Protein 3AJV (pdb70)

Nearest PDB structures (foldseek):
  3p1z-assembly2_G  TM=9.954E-01  e=2.573E-32  Aeropyrum pernix
  2zyz-assembly1_A  TM=8.894E-01  e=1.989E-07  Pyrobaculum aerophilum
  1a79-assembly1_D  TM=7.835E-01  e=1.628E-08  Methanocaldococcus jannaschii
  3iey-assembly1_B  TM=6.116E-01  e=1.315E-05  Nanoarchaeum equitans
  8hmz-assembly1_B  TM=7.625E-01  e=1.527E-03  Homo sapiens

Foldseek 3Di:
DPDWDCPLAQWEWEDDQAFIFTDGGNNVVVVVVQVVLPQADNRTGNLLVQLLCQQVQHYHHGNRGHNSSSVCSCVRNVHDPQLSLVCNVCVVVVWDWDADPDPQWIWTDDPNAIAIEREAEPPDDDDPVVVLVVQVVCVVVRHFYKYWYQYPVGDTDIDGDHHDPDDD/DAAFEFECDDQKTWGQPLVSQLCCCQPQNFFAFPQDGDDDRRPDRGRGIGGLLRQLLCQVVVRYWYAYPVGHGQHSVNSVVVQCVDVVSVQLSLVVNVLVVVQWRWAACVVLVARIFIGNRDVVPPQATAGEHEEEPPDDDDVCVVVVLQVSCVVGASWHKYWYDDPSDTDIDIDHDDDD/DAQWEWEFDQAFIFTDGGNNPVVQVVQVVVPQADPRTGHLLVQLLCQLVQHYHHVPHGHNVVSVCSCVSNVHDVQLSLVCNVCVVVPWDWDADPDPQWIWTADPNAIAIEHEAEPPDDDDPVVVLVVQVVCVVVRHFYKYWYQYPVGDTDIDGDHHDPDDD/DFEWEDDDQKTWGQPLVRQLCCCQPQRFFAFPQDGDDPRSPDRGRGIGGLLSQLLCQVVVNYWYAYPVGHTDHSVNSVVVQCVDVVSVQVSLVVNVLVVVQWRWAACVVLPARIFIHNVDPVPPQATAGEHEEEPPDDDDVCVVVVQLVSCVVGASWHKYWYDDPSDTDIDIDHDDDD

Organism: Aeropyrum pernix (strain ATCC 700893 / DSM 11879 / JCM 9820 / NBRC 100138 / K1) (NCBI:txid272557)

Solvent-accessible surface area: 28998 Å² total; per-residue (Å²): 205,56,143,48,85,76,83,58,10,75,1,16,2,111,55,31,154,127,18,4,71,14,99,92,62,86,44,33,74,22,7,152,67,5,83,179,39,44,4,7,171,153,15,139,3,54,43,8,0,0,0,17,4,0,19,118,21,36,1,1,7,41,98,48,68,20,33,53,0,0,7,56,0,2,42,45,29,66,42,63,7,11,22,0,6,0,2,0,32,0,32,118,91,43,36,101,0,92,105,12,140,61,233,30,4,0,28,3,120,86,77,83,148,37,31,2,0,19,18,17,22,4,6,117,92,27,72,0,5,51,1,5,118,24,0,111,21,0,54,153,70,126,37,22,3,0,2,0,1,0,1,12,11,9,22,40,12,12,3,32,2,73,23,29,116,20,3,136,187,46,111,3,61,9,26,38,12,55,19,0,0,2,0,61,64,47,121,47,0,71,42,0,17,63,70,28,46,25,1,7,4,32,50,46,98,149,16,190,57,42,86,3,103,10,5,0,1,0,2,8,2,6,0,0,10,2,13,63,102,48,26,7,111,9,32,96,60,118,54,46,92,13,31,49,110,80,0,54,100,44,0,91,65,22,119,42,4,23,45,0,0,12,0,4,62,25,1,21,97,107,58,26,7,1,31,10,0,13,92,40,7,14,22,0,1,0,16,146,113,0,44,85,93,21,119,29,16,20,3,0,18,10,27,29,16,86,55,93,6,14,0,19,49,3,10,48,3,1,81,8,2,94,98,32,138,70,39,0,0,0,0,10,10,150,80,30,106,8,13,1,0,0,1,26,82,33,180,22,89,22,67,0,18,4,116,59,13,148,99,0,1,35,20,106,94,55,121,52,36,64,22,6,155,64,5,88,173,40,45,12,7,139,161,27,113,3,66,41,6,0,0,0,23,4,0,20,121,8,30,0,17,5,54,177,49,151,14,48,57,0,0,7,60,0,1,42,38,36,68,44,61,7,9,19,0,11,0,2,13,23,0,30,155,88,43,36,109,0,92,96,13,151,74,226,28,5,0,24,2,119,89,71,70,130,39,24,2,0,18,18,16,21,4,6,115,91,27,71,0,7,56,0,5,122,20,0,113,22,0,45,155,71,129,39,15,4,0,1,0,1,0,1,12,11,8,10,39,21,12,9,30,0,65,23,29,113,23,4,142,166,10,57,6,23,37,11,60,21,0,0,1,0,56,57,37,116,49,0,81,36,5,15,61,80,28,42,28,1,9,4,25,49,60,87,169,21,198,52,33,109,6,109,7,4,0,1,0,2,7,2,7,0,0,9,3,13,66,105,65,39,8,135,7,29,93,57,121,53,51,92,14,33,53,111,86,1,52,92,46,0,91,66,20,116,42,4,24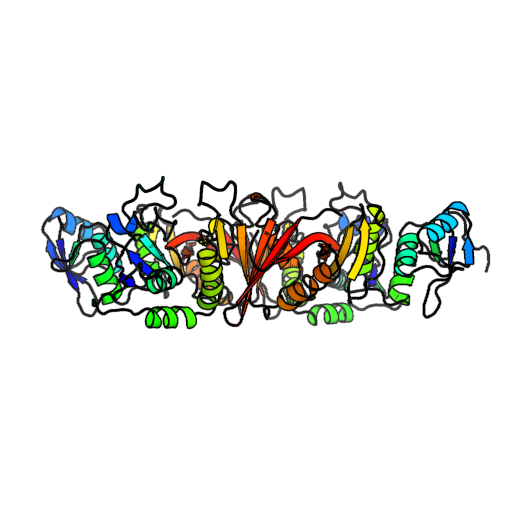,46,0,0,14,0,5,64,16,1,23,94,103,59,21,7,1,34,19,0,9,94,39,8,13,21,0,1,0,16,166,127,0,45,85,98,29,94,21,15,50,0,0,18,11,26,28,19,85,53,97,5,14,0,20,48,0,10,48,4,9,61,8,0,106,98,25,114,107,49,1,0,0,0,10,8,150,81,26,108,10,17,0,0,0,1,43,129,33,185,29

Sequence (687 aa):
KGEGEVAGCKAAARRLGVEGVFFVEECFDGSYCRNLERIGYLRKGRLEEPLEAAYQASRRGMLCMGETRGWAAAVEVIAGLGLSLDTALVYFDLRRKGRKPLVGVRRGTLVYEHGGRVYEVLVLSEGYPLKIGSLVEWSRRGASMDNHSPIVVAIVDRTGLITYYEARAVRSIQPIKASSGVLIGDSVLVTDVEQARSSLYSCGYYGQPLDVEKPRGADFEGPLRLSLIIESLYLAEKGVLEVAKPDGSSSVGVEDLRTAVRGNPRFSMLYNIYRDLRERGFVVVRSGLKFGSDFAVYRRLLGPGIDAAPFIVHAYSPEDNIDPVEIVRAGRRLSHSVRKKFVFAVTRGGDVSYLMIDWFRPGCKAAARLGVEGVFVEECFDGSYCRNLERIGYLRKGRLEPLEAAYQASRGMLCMGETRRGWAAAVEVIAGLGLSLDTALVYFDLRRRKGRKPLVGVRRGTLVVYEHGGRVYEVLVLSEGYPLKKIGSLVEWSRRGASMDNHSPIVVAIVDRTGLITYYEARAVRSIQKASSGVLIGDSVLVTDVEQARSLYSCCGYYGQPLDVVEKPRGADFEGPLRLLSLIESLYLAEKGVLEVAKPDGSSVGVEDLRTAVRGNPRFSMLYNIYRDLRERGFVVVRSGLKFGSDFAVYRLLGPGIDAAPFIVHAYSPEDNIDPVEEIVRAGRRLSHSVRKKFVFAVTRGGDVVSYLMIDWFRP

Structure (mmCIF, N/CA/C/O backbone):
data_3AJV
#
_entry.id   3AJV
#
_cell.length_a   95.334
_cell.length_b   95.334
_cell.length_c   253.819
_cell.angle_alpha   90.00
_cell.angle_beta   90.00
_cell.angle_gamma   120.00
#
_symmetry.space_group_name_H-M   'H 3'
#
loop_
_entity.id
_entity.type
_entity.pdbx_description
1 polymer 'Putative uncharacterized protein'
2 polymer 'tRNA-splicing endonuclease'
3 non-polymer GLYCEROL
4 non-polymer 'CHLORIDE ION'
5 water water
#
loop_
_atom_site.group_PDB
_atom_site.id
_atom_site.type_symbol
_atom_site.label_atom_id
_atom_site.label_alt_id
_atom_site.label_comp_id
_atom_site.label_asym_id
_atom_site.label_entity_id
_atom_site.label_seq_id
_atom_site.pdbx_PDB_ins_code
_atom_site.Cartn_x
_atom_site.Cartn_y
_atom_site.Cartn_z
_atom_site.occupancy
_atom_site.B_iso_or_equiv
_atom_site.auth_seq_id
_atom_site.auth_comp_id
_atom_site.auth_asym_id
_atom_site.auth_atom_id
_atom_site.pdbx_PDB_model_num
ATOM 1 N N . LYS A 1 23 ? 33.981 -12.847 272.231 1.00 45.77 3 LYS A N 1
ATOM 2 C CA . LYS A 1 23 ? 35.015 -13.224 271.224 1.00 45.50 3 LYS A CA 1
ATOM 3 C C . LYS A 1 23 ? 36.412 -13.342 271.824 1.00 45.22 3 LYS A C 1
ATOM 4 O O . LYS A 1 23 ? 36.592 -13.466 273.047 1.00 45.84 3 LYS A O 1
ATOM 10 N N . GLY A 1 24 ? 37.404 -13.305 270.943 1.00 44.03 4 GLY A N 1
ATOM 11 C CA . GLY A 1 24 ? 38.783 -13.154 271.368 1.00 42.33 4 GLY A CA 1
ATOM 12 C C . GLY A 1 24 ? 38.957 -11.672 271.618 1.00 40.27 4 GLY A C 1
ATOM 13 O O . GLY A 1 24 ? 38.401 -11.135 272.575 1.00 39.71 4 GLY A O 1
ATOM 14 N N . GLU A 1 25 ? 39.695 -11.002 270.738 1.00 38.07 5 GLU A N 1
ATOM 15 C CA . GLU A 1 25 ? 39.905 -9.566 270.865 1.00 36.25 5 GLU A CA 1
ATOM 16 C C . GLU A 1 25 ? 39.039 -8.830 269.866 1.00 35.75 5 GLU A C 1
ATOM 17 O O . GLU A 1 25 ? 38.863 -9.284 268.740 1.00 35.45 5 GLU A O 1
ATOM 23 N N . GLY A 1 26 ? 38.495 -7.693 270.286 1.00 35.11 6 GLY A N 1
ATOM 24 C CA . GLY A 1 26 ? 37.776 -6.812 269.396 1.00 34.81 6 GLY A CA 1
ATOM 25 C C . GLY A 1 26 ? 38.742 -5.861 268.719 1.00 35.32 6 GLY A C 1
ATOM 26 O O . GLY A 1 26 ? 39.635 -5.293 269.350 1.00 35.20 6 GLY A O 1
ATOM 27 N N . GLU A 1 27 ? 38.571 -5.682 267.417 1.00 35.19 7 GLU A N 1
ATOM 28 C CA . GLU A 1 27 ? 39.443 -4.788 266.667 1.00 35.41 7 GLU A CA 1
ATOM 29 C C . GLU A 1 27 ? 38.938 -3.360 266.759 1.00 34.06 7 GLU A C 1
ATOM 30 O O . GLU A 1 27 ? 38.007 -2.983 266.047 1.00 34.18 7 GLU A O 1
ATOM 36 N N . VAL A 1 28 ? 39.536 -2.558 267.627 1.00 32.52 8 VAL A N 1
ATOM 37 C CA . VAL A 1 28 ? 39.099 -1.174 267.766 1.00 31.33 8 VAL A CA 1
ATOM 38 C C . VAL A 1 28 ? 40.143 -0.201 267.237 1.00 30.33 8 VAL A C 1
ATOM 39 O O . VAL A 1 28 ? 39.806 0.881 266.762 1.00 29.98 8 VAL A O 1
ATOM 43 N N . ALA A 1 29 ? 41.413 -0.585 267.320 1.00 28.94 9 ALA A N 1
ATOM 44 C CA . ALA A 1 29 ? 42.471 0.287 266.850 1.00 28.17 9 ALA A CA 1
ATOM 45 C C . ALA A 1 29 ? 42.181 0.751 265.418 1.00 27.79 9 ALA A C 1
ATOM 46 O O . ALA A 1 29 ? 41.754 -0.030 264.558 1.00 28.61 9 ALA A O 1
ATOM 48 N N . GLY A 1 30 ? 42.414 2.032 265.181 1.00 27.47 10 GLY A N 1
ATOM 49 C CA . GLY A 1 30 ? 42.234 2.606 263.857 1.00 27.63 10 GLY A CA 1
ATOM 50 C C . GLY A 1 30 ? 40.793 2.999 263.622 1.00 27.44 10 GLY A C 1
ATOM 51 O O . GLY A 1 30 ? 40.470 3.512 262.555 1.00 28.29 10 GLY A O 1
ATOM 52 N N . CYS A 1 31 ? 39.920 2.750 264.601 1.00 26.52 11 CYS A N 1
ATOM 53 C CA . CYS A 1 31 ? 38.532 3.181 264.519 1.00 25.99 11 CYS A CA 1
ATOM 54 C C . CYS A 1 31 ? 38.419 4.463 265.326 1.00 24.41 11 CYS A C 1
ATOM 55 O O . CYS A 1 31 ? 38.907 4.535 266.467 1.00 25.17 11 CYS A O 1
ATOM 58 N N . LYS A 1 32 ? 37.758 5.467 264.774 1.00 22.47 12 LYS A N 1
ATOM 59 C CA . LYS A 1 32 ? 37.427 6.632 265.598 1.00 22.20 12 LYS A CA 1
ATOM 60 C C . LYS A 1 32 ? 36.104 6.457 266.364 1.00 21.62 12 LYS A C 1
ATOM 61 O O . LYS A 1 32 ? 35.851 7.117 267.390 1.00 21.84 12 LYS A O 1
ATOM 67 N N . ALA A 1 33 ? 35.264 5.554 265.881 1.00 20.55 13 ALA A N 1
ATOM 68 C CA . ALA A 1 33 ? 34.053 5.175 266.623 1.00 18.99 13 ALA A CA 1
ATOM 69 C C . ALA A 1 33 ? 33.622 3.802 266.145 1.00 19.31 13 ALA A C 1
ATOM 70 O O . ALA A 1 33 ? 34.050 3.349 265.071 1.00 16.87 13 ALA A O 1
ATOM 72 N N . ALA A 1 34 ? 32.788 3.139 266.941 1.00 18.78 14 ALA A N 1
ATOM 73 C CA . ALA A 1 34 ? 32.242 1.848 266.569 1.00 20.64 14 ALA A CA 1
ATOM 74 C C . ALA A 1 34 ? 30.736 1.909 266.676 1.00 21.28 14 ALA A C 1
ATOM 75 O O . ALA A 1 34 ? 30.201 2.531 267.585 1.00 21.56 14 ALA A O 1
ATOM 77 N N . ALA A 1 35 ? 30.050 1.245 265.761 1.00 22.36 15 ALA A N 1
ATOM 78 C CA . ALA A 1 35 ? 28.607 1.303 265.735 1.00 23.67 15 ALA A CA 1
ATOM 79 C C . ALA A 1 35 ? 27.993 -0.042 265.389 1.00 24.58 15 ALA A C 1
ATOM 80 O O . ALA A 1 35 ? 28.692 -0.973 264.962 1.00 24.71 15 ALA A O 1
ATOM 82 N N . ARG A 1 36 ? 26.694 -0.158 265.635 1.00 26.73 16 ARG A N 1
ATOM 83 C CA A ARG A 1 36 ? 25.946 -1.363 265.317 0.50 28.06 16 ARG A CA 1
ATOM 84 C CA B ARG A 1 36 ? 25.973 -1.364 265.289 0.50 28.07 16 ARG A CA 1
ATOM 85 C C . ARG A 1 36 ? 24.839 -1.026 264.335 1.00 28.72 16 ARG A C 1
ATOM 86 O O . ARG A 1 36 ? 24.297 0.080 264.357 1.00 27.76 16 ARG A O 1
ATOM 101 N N . LEU A 1 37 ? 24.501 -1.981 263.478 1.00 30.59 17 LEU A N 1
ATOM 102 C CA . LEU A 1 37 ? 23.407 -1.781 262.563 1.00 32.86 17 LEU A CA 1
ATOM 103 C C . LEU A 1 37 ? 22.172 -2.466 263.118 1.00 35.04 17 LEU A C 1
ATOM 104 O O . LEU A 1 37 ? 22.181 -3.677 263.333 1.00 35.87 17 LEU A O 1
ATOM 109 N N . GLY A 1 38 ? 21.132 -1.674 263.377 1.00 36.91 18 GLY A N 1
ATOM 110 C CA . GLY A 1 38 ? 19.823 -2.184 263.771 1.00 39.48 18 GLY A CA 1
ATOM 111 C C . GLY A 1 38 ? 18.820 -2.011 262.640 1.00 40.78 18 GLY A C 1
ATOM 112 O O . GLY A 1 38 ? 19.096 -1.329 261.644 1.00 41.30 18 GLY A O 1
ATOM 113 N N . VAL A 1 39 ? 17.648 -2.618 262.782 1.00 42.12 19 VAL A N 1
ATOM 114 C CA . VAL A 1 39 ? 16.669 -2.648 261.690 1.00 42.79 19 VAL A CA 1
ATOM 115 C C . VAL A 1 39 ? 16.356 -1.306 261.020 1.00 42.37 19 VAL A C 1
ATOM 116 O O . VAL A 1 39 ? 16.182 -1.251 259.802 1.00 42.75 19 VAL A O 1
ATOM 120 N N . GLU A 1 40 ? 16.265 -0.228 261.791 1.00 41.89 20 GLU A N 1
ATOM 121 C CA . GLU A 1 40 ? 16.141 1.085 261.148 1.00 40.76 20 GLU A CA 1
ATOM 122 C C . GLU A 1 40 ? 17.137 2.126 261.666 1.00 38.87 20 GLU A C 1
ATOM 123 O O . GLU A 1 40 ? 16.758 3.233 262.079 1.00 39.56 20 GLU A O 1
ATOM 129 N N . GLY A 1 41 ? 18.415 1.776 261.651 1.00 35.97 21 GLY A N 1
ATOM 130 C CA . GLY A 1 41 ? 19.421 2.788 261.848 1.00 32.56 21 GLY A CA 1
ATOM 131 C C . GLY A 1 41 ? 20.756 2.295 262.348 1.00 30.03 21 GLY A C 1
ATOM 132 O O . GLY A 1 41 ? 20.925 1.137 262.735 1.00 30.99 21 GLY A O 1
ATOM 133 N N . VAL A 1 42 ? 21.713 3.202 262.338 1.00 26.94 22 VAL A N 1
ATOM 134 C CA . VAL A 1 42 ? 23.044 2.906 262.837 1.00 24.55 22 VAL A CA 1
ATOM 135 C C . VAL A 1 42 ? 23.170 3.549 264.203 1.00 24.02 22 VAL A C 1
ATOM 136 O O . VAL A 1 42 ? 22.792 4.704 264.392 1.00 23.13 22 VAL A O 1
ATOM 140 N N A PHE A 1 43 ? 23.661 2.775 265.163 0.50 23.25 23 PHE A N 1
ATOM 141 N N B PHE A 1 43 ? 23.692 2.802 265.164 0.50 23.62 23 PHE A N 1
ATOM 142 C CA A PHE A 1 43 ? 23.826 3.273 266.524 0.50 23.17 23 PHE A CA 1
ATOM 143 C CA B PHE A 1 43 ? 23.785 3.314 266.528 0.50 23.84 23 PHE A CA 1
ATOM 144 C C A PHE A 1 43 ? 25.280 3.228 266.945 0.50 22.45 23 PHE A C 1
ATOM 145 C C B PHE A 1 43 ? 25.217 3.213 267.045 0.50 22.98 23 PHE A C 1
ATOM 146 O O A PHE A 1 43 ? 25.924 2.186 266.883 0.50 21.85 23 PHE A O 1
ATOM 147 O O B PHE A 1 43 ? 25.783 2.120 267.120 0.50 22.34 23 PHE A O 1
ATOM 162 N N . VAL A 1 44 ? 25.787 4.363 267.400 1.00 22.28 24 VAL A N 1
ATOM 163 C CA . VAL A 1 44 ? 27.200 4.460 267.783 1.00 22.75 24 VAL A CA 1
ATOM 164 C C . VAL A 1 44 ? 27.362 3.991 269.216 1.00 23.66 24 VAL A C 1
ATOM 165 O O . VAL A 1 44 ? 26.759 4.575 270.118 1.00 24.06 24 VAL A O 1
ATOM 169 N N . GLU A 1 45 ? 28.132 2.920 269.398 1.00 23.46 25 GLU A N 1
ATOM 170 C CA . GLU A 1 45 ? 28.306 2.307 270.727 1.00 24.37 25 GLU A CA 1
ATOM 171 C C . GLU A 1 45 ? 29.569 2.763 271.427 1.00 24.19 25 GLU A C 1
ATOM 172 O O . GLU A 1 45 ? 29.638 2.748 272.670 1.00 24.51 25 GLU A O 1
ATOM 178 N N . GLU A 1 46 ? 30.574 3.147 270.639 1.00 23.59 26 GLU A N 1
ATOM 179 C CA . GLU A 1 46 ? 31.845 3.636 271.170 1.00 23.20 26 GLU A CA 1
ATOM 180 C C . GLU A 1 46 ? 32.379 4.813 270.374 1.00 23.14 26 GLU A C 1
ATOM 181 O O . GLU A 1 46 ? 32.334 4.835 269.124 1.00 22.52 26 GLU A O 1
ATOM 187 N N . CYS A 1 47 ? 32.844 5.800 271.122 1.00 23.71 27 CYS A N 1
ATOM 188 C CA . CYS A 1 47 ? 33.549 6.954 270.572 1.00 23.22 27 CYS A CA 1
ATOM 189 C C . CYS A 1 47 ? 34.993 6.917 271.069 1.00 24.09 27 CYS A C 1
ATOM 190 O O . CYS A 1 47 ? 35.264 7.188 272.243 1.00 25.37 27 CYS A O 1
ATOM 193 N N . PHE A 1 48 ? 35.923 6.577 270.187 1.00 22.76 28 PHE A N 1
ATOM 194 C CA . PHE A 1 48 ? 37.317 6.381 270.613 1.00 23.63 28 PHE A CA 1
ATOM 195 C C . PHE A 1 48 ? 38.076 7.684 270.441 1.00 24.30 28 PHE A C 1
ATOM 196 O O . PHE A 1 48 ? 39.162 7.885 270.999 1.00 24.92 28 PHE A O 1
ATOM 204 N N . ASP A 1 49 ? 37.480 8.581 269.664 1.00 23.64 29 ASP A N 1
ATOM 205 C CA . ASP A 1 49 ? 38.057 9.895 269.424 1.00 23.75 29 ASP A CA 1
ATOM 206 C C . ASP A 1 49 ? 36.950 10.893 269.740 1.00 23.59 29 ASP A C 1
ATOM 207 O O . ASP A 1 49 ? 35.989 11.045 268.978 1.00 22.77 29 ASP A O 1
ATOM 212 N N . GLY A 1 50 ? 37.048 11.539 270.899 1.00 23.71 30 GLY A N 1
ATOM 213 C CA . GLY A 1 50 ? 35.955 12.380 271.379 1.00 23.89 30 GLY A CA 1
ATOM 214 C C . GLY A 1 50 ? 35.642 13.516 270.420 1.00 24.12 30 GLY A C 1
ATOM 215 O O . GLY A 1 50 ? 34.483 13.823 270.163 1.00 24.49 30 GLY A O 1
ATOM 216 N N . SER A 1 51 ? 36.682 14.145 269.891 1.00 24.32 31 SER A N 1
ATOM 217 C CA . SER A 1 51 ? 36.478 15.325 269.056 1.00 24.83 31 SER A CA 1
ATOM 218 C C . SER A 1 51 ? 35.830 14.916 267.727 1.00 22.95 31 SER A C 1
ATOM 219 O O . SER A 1 51 ? 35.050 15.681 267.143 1.00 22.35 31 SER A O 1
ATOM 222 N N . TYR A 1 52 ? 36.153 13.711 267.262 1.00 21.80 32 TYR A N 1
ATOM 223 C CA . TYR A 1 52 ? 35.451 13.108 266.106 1.00 20.64 32 TYR A CA 1
ATOM 224 C C . TYR A 1 52 ? 33.938 13.029 266.301 1.00 20.98 32 TYR A C 1
ATOM 225 O O . TYR A 1 52 ? 33.184 13.552 265.493 1.00 21.04 32 TYR A O 1
ATOM 234 N N . CYS A 1 53 ? 33.464 12.385 267.372 1.00 21.64 33 CYS A N 1
ATOM 235 C CA . CYS A 1 53 ? 32.020 12.317 267.545 1.00 22.55 33 CYS A CA 1
ATOM 236 C C . CYS A 1 53 ? 31.419 13.674 267.845 1.00 22.71 33 CYS A C 1
ATOM 237 O O . CYS A 1 53 ? 30.300 13.964 267.407 1.00 22.22 33 CYS A O 1
ATOM 240 N N . ARG A 1 54 ? 32.125 14.515 268.594 1.00 23.40 34 ARG A N 1
ATOM 241 C CA . ARG A 1 54 ? 31.557 15.820 268.877 1.00 24.35 34 ARG A CA 1
ATOM 242 C C . ARG A 1 54 ? 31.331 16.599 267.580 1.00 24.42 34 ARG A C 1
ATOM 243 O O . ARG A 1 54 ? 30.375 17.368 267.470 1.00 24.29 34 ARG A O 1
ATOM 251 N N . ASN A 1 55 ? 32.220 16.411 266.607 1.00 23.84 35 ASN A N 1
ATOM 252 C CA . ASN A 1 55 ? 32.040 17.064 265.315 1.00 23.82 35 ASN A CA 1
ATOM 253 C C . ASN A 1 55 ? 30.817 16.516 264.597 1.00 22.65 35 ASN A C 1
ATOM 254 O O . ASN A 1 55 ? 30.048 17.269 264.006 1.00 22.53 35 ASN A O 1
ATOM 259 N N . LEU A 1 56 ? 30.614 15.211 264.658 1.00 20.56 36 LEU A N 1
ATOM 260 C CA . LEU A 1 56 ? 29.450 14.644 263.992 1.00 20.02 36 LEU A CA 1
ATOM 261 C C . LEU A 1 56 ? 28.175 15.132 264.704 1.00 20.16 36 LEU A C 1
ATOM 262 O O . LEU A 1 56 ? 27.120 15.319 264.088 1.00 20.91 36 LEU A O 1
ATOM 267 N N . GLU A 1 57 ? 28.275 15.360 266.008 1.00 20.90 37 GLU A N 1
ATOM 268 C CA . GLU A 1 57 ? 27.123 15.890 266.726 1.00 21.05 37 GLU A CA 1
ATOM 269 C C . GLU A 1 57 ? 26.897 17.346 266.357 1.00 21.76 37 GLU A C 1
ATOM 270 O O . GLU A 1 57 ? 25.769 17.773 266.087 1.00 22.15 37 GLU A O 1
ATOM 276 N N . ARG A 1 58 ? 27.977 18.106 266.308 1.00 23.08 38 ARG A N 1
ATOM 277 C CA . ARG A 1 58 ? 27.887 19.523 265.983 1.00 24.64 38 ARG A CA 1
ATOM 278 C C . ARG A 1 58 ? 27.209 19.742 264.648 1.00 25.02 38 ARG A C 1
ATOM 279 O O . ARG A 1 58 ? 26.380 20.640 264.501 1.00 26.30 38 ARG A O 1
ATOM 287 N N . ILE A 1 59 ? 27.591 18.938 263.661 1.00 24.78 39 ILE A N 1
ATOM 288 C CA . ILE A 1 59 ? 27.033 19.105 262.329 1.00 24.83 39 ILE A CA 1
ATOM 289 C C . ILE A 1 59 ? 25.634 18.537 262.197 1.00 24.96 39 ILE A C 1
ATOM 290 O O . ILE A 1 59 ? 24.935 18.842 261.251 1.00 27.44 39 ILE A O 1
ATOM 295 N N . GLY A 1 60 ? 25.212 17.694 263.128 1.00 24.28 40 GLY A N 1
ATOM 296 C CA . GLY A 1 60 ? 23.817 17.258 263.121 1.00 23.40 40 GLY A CA 1
ATOM 297 C C . GLY A 1 60 ? 23.599 15.817 262.740 1.00 22.47 40 GLY A C 1
ATOM 298 O O . GLY A 1 60 ? 22.473 15.321 262.814 1.00 23.79 40 GLY A O 1
ATOM 299 N N . TYR A 1 61 ? 24.661 15.129 262.341 1.00 19.59 41 TYR A N 1
ATOM 300 C CA . TYR A 1 61 ? 24.498 13.777 261.849 1.00 19.13 41 TYR A CA 1
ATOM 301 C C . TYR A 1 61 ? 24.388 12.764 262.966 1.00 18.36 41 TYR A C 1
ATOM 302 O O . TYR A 1 61 ? 23.798 11.707 262.785 1.00 18.34 41 TYR A O 1
ATOM 311 N N . LEU A 1 62 ? 24.948 13.096 264.120 1.00 19.93 42 LEU A N 1
ATOM 312 C CA . LEU A 1 62 ? 24.926 12.171 265.261 1.00 18.94 42 LEU A CA 1
ATOM 313 C C . LEU A 1 62 ? 24.115 12.824 266.372 1.00 19.05 42 LEU A C 1
ATOM 314 O O . LEU A 1 62 ? 24.383 13.953 266.736 1.00 18.38 42 LEU A O 1
ATOM 319 N N . ARG A 1 63 ? 23.059 12.142 266.808 1.00 20.01 43 ARG A N 1
ATOM 320 C CA . ARG A 1 63 ? 22.245 12.616 267.947 1.00 21.92 43 ARG A CA 1
ATOM 321 C C . ARG A 1 63 ? 21.931 11.458 268.857 1.00 22.53 43 ARG A C 1
ATOM 322 O O . ARG A 1 63 ? 21.255 10.512 268.467 1.00 21.98 43 ARG A O 1
ATOM 330 N N . LYS A 1 64 ? 22.434 11.542 270.092 1.00 23.18 44 LYS A N 1
ATOM 331 C CA . LYS A 1 64 ? 22.209 10.512 271.097 1.00 24.95 44 LYS A CA 1
ATOM 332 C C . LYS A 1 64 ? 22.491 9.114 270.566 1.00 24.33 44 LYS A C 1
ATOM 333 O O . LYS A 1 64 ? 21.676 8.195 270.712 1.00 25.06 44 LYS A O 1
ATOM 339 N N . GLY A 1 65 ? 23.657 8.956 269.967 1.00 23.72 45 GLY A N 1
ATOM 340 C CA . GLY A 1 65 ? 24.071 7.656 269.447 1.00 23.80 45 GLY A CA 1
ATOM 341 C C . GLY A 1 65 ? 23.538 7.316 268.063 1.00 23.53 45 GLY A C 1
ATOM 342 O O . GLY A 1 65 ? 24.080 6.446 267.397 1.00 23.62 45 GLY A O 1
ATOM 343 N N . ARG A 1 66 ? 22.484 7.992 267.625 1.00 23.75 46 ARG A N 1
ATOM 344 C CA . ARG A 1 66 ? 21.894 7.663 266.328 1.00 23.14 46 ARG A CA 1
ATOM 345 C C . ARG A 1 66 ? 22.607 8.430 265.239 1.00 22.13 46 ARG A C 1
ATOM 346 O O . ARG A 1 66 ? 22.656 9.657 265.258 1.00 20.43 46 ARG A O 1
ATOM 354 N N . LEU A 1 67 ? 23.136 7.694 264.260 1.00 21.34 47 LEU A N 1
ATOM 355 C CA . LEU A 1 67 ? 23.953 8.312 263.229 1.00 21.00 47 LEU A CA 1
ATOM 356 C C . LEU A 1 67 ? 23.197 8.204 261.920 1.00 21.41 47 LEU A C 1
ATOM 357 O O . LEU A 1 67 ? 22.768 7.118 261.581 1.00 22.07 47 LEU A O 1
ATOM 362 N N . GLU A 1 68 ? 23.031 9.308 261.204 1.00 21.09 48 GLU A N 1
ATOM 363 C CA A GLU A 1 68 ? 22.294 9.293 259.921 0.50 21.84 48 GLU A CA 1
ATOM 364 C CA B GLU A 1 68 ? 22.258 9.249 259.962 0.50 21.94 48 GLU A CA 1
ATOM 365 C C . GLU A 1 68 ? 22.869 8.241 258.986 1.00 21.13 48 GLU A C 1
ATOM 366 O O . GLU A 1 68 ? 24.094 8.091 258.885 1.00 20.37 48 GLU A O 1
ATOM 377 N N . PRO A 1 69 ? 21.999 7.515 258.283 1.00 21.17 49 PRO A N 1
ATOM 378 C CA . PRO A 1 69 ? 22.385 6.376 257.457 1.00 20.58 49 PRO A CA 1
ATOM 379 C C . PRO A 1 69 ? 23.467 6.697 256.417 1.00 19.20 49 PRO A C 1
ATOM 380 O O . PRO A 1 69 ? 24.466 5.996 256.361 1.00 17.88 49 PRO A O 1
ATOM 384 N N . LEU A 1 70 ? 23.284 7.758 255.629 1.00 19.33 50 LEU A N 1
ATOM 385 C CA . LEU A 1 70 ? 24.292 8.104 254.628 1.00 18.97 50 LEU A CA 1
ATOM 386 C C . LEU A 1 70 ? 25.613 8.530 255.255 1.00 18.52 50 LEU A C 1
ATOM 387 O O . LEU A 1 70 ? 26.672 8.215 254.728 1.00 17.65 50 LEU A O 1
ATOM 392 N N . GLU A 1 71 ? 25.556 9.266 256.371 1.00 17.89 51 GLU A N 1
ATOM 393 C CA . GLU A 1 71 ? 26.780 9.662 257.038 1.00 17.98 51 GLU A CA 1
ATOM 394 C C . GLU A 1 71 ? 27.471 8.443 257.619 1.00 17.27 51 GLU A C 1
ATOM 395 O O . GLU A 1 71 ? 28.684 8.386 257.602 1.00 17.47 51 GLU A O 1
ATOM 401 N N . ALA A 1 72 ? 26.711 7.470 258.126 1.00 17.45 52 ALA A N 1
ATOM 402 C CA . ALA A 1 72 ? 27.325 6.244 258.651 1.00 16.94 52 ALA A CA 1
ATOM 403 C C . ALA A 1 72 ? 28.026 5.505 257.512 1.00 17.41 52 ALA A C 1
ATOM 404 O O . ALA A 1 72 ? 29.159 5.081 257.656 1.00 17.46 52 ALA A O 1
ATOM 406 N N . ALA A 1 73 ? 27.380 5.426 256.353 1.00 17.14 53 ALA A N 1
ATOM 407 C CA . ALA A 1 73 ? 28.011 4.735 255.236 1.00 16.30 53 ALA A CA 1
ATOM 408 C C . ALA A 1 73 ? 29.302 5.456 254.822 1.00 15.53 53 ALA A C 1
ATOM 409 O O . ALA A 1 73 ? 30.326 4.826 254.489 1.00 15.36 53 ALA A O 1
ATOM 411 N N . TYR A 1 74 ? 29.243 6.784 254.820 1.00 15.18 54 TYR A N 1
ATOM 412 C CA . TYR A 1 74 ? 30.372 7.609 254.417 1.00 15.12 54 TYR A CA 1
ATOM 413 C C . TYR A 1 74 ? 31.542 7.434 255.383 1.00 16.22 54 TYR A C 1
ATOM 414 O O . TYR A 1 74 ? 32.671 7.180 254.985 1.00 15.63 54 TYR A O 1
ATOM 423 N N . GLN A 1 75 ? 31.246 7.582 256.671 1.00 15.98 55 GLN A N 1
ATOM 424 C CA . GLN A 1 75 ? 32.296 7.417 257.678 1.00 17.76 55 GLN A CA 1
ATOM 425 C C . GLN A 1 75 ? 32.929 6.032 257.655 1.00 17.48 55 GLN A C 1
ATOM 426 O O . GLN A 1 75 ? 34.131 5.899 257.916 1.00 18.86 55 GLN A O 1
ATOM 432 N N . ALA A 1 76 ? 32.130 5.005 257.387 1.00 18.84 56 ALA A N 1
ATOM 433 C CA . ALA A 1 76 ? 32.667 3.667 257.186 1.00 19.43 56 ALA A CA 1
ATOM 434 C C . ALA A 1 76 ? 33.590 3.652 255.975 1.00 19.42 56 ALA A C 1
ATOM 435 O O . ALA A 1 76 ? 34.679 3.079 256.031 1.00 20.89 56 ALA A O 1
ATOM 437 N N . SER A 1 77 ? 33.185 4.332 254.901 1.00 19.66 57 SER A N 1
ATOM 438 C CA . SER A 1 77 ? 33.989 4.320 253.683 1.00 19.79 57 SER A CA 1
ATOM 439 C C . SER A 1 77 ? 35.336 4.989 253.921 1.00 20.55 57 SER A C 1
ATOM 440 O O . SER A 1 77 ? 36.327 4.629 253.292 1.00 22.05 57 SER A O 1
ATOM 443 N N A ARG A 1 78 ? 35.378 5.939 254.856 0.50 20.62 58 ARG A N 1
ATOM 444 N N B ARG A 1 78 ? 35.389 5.937 254.854 0.50 20.97 58 ARG A N 1
ATOM 445 C CA A ARG A 1 78 ? 36.617 6.640 255.187 0.50 21.03 58 ARG A CA 1
ATOM 446 C CA B ARG A 1 78 ? 36.645 6.621 255.139 0.50 21.69 58 ARG A CA 1
ATOM 447 C C A ARG A 1 78 ? 37.551 5.767 256.024 0.50 21.36 58 ARG A C 1
ATOM 448 C C B ARG A 1 78 ? 37.468 5.917 256.221 0.50 21.83 58 ARG A C 1
ATOM 449 O O A ARG A 1 78 ? 38.759 5.994 256.072 0.50 21.52 58 ARG A O 1
ATOM 450 O O B ARG A 1 78 ? 38.522 6.408 256.616 0.50 22.53 58 ARG A O 1
ATOM 465 N N . GLY A 1 79 ? 36.983 4.769 256.684 1.00 21.63 59 GLY A N 1
ATOM 466 C CA . GLY A 1 79 ? 37.755 3.908 257.588 1.00 21.88 59 GLY A CA 1
ATOM 467 C C . GLY A 1 79 ? 37.727 4.436 259.013 1.00 22.59 59 GLY A C 1
ATOM 468 O O . GLY A 1 79 ? 38.502 3.987 259.871 1.00 23.84 59 GLY A O 1
ATOM 469 N N . MET A 1 80 ? 36.847 5.390 259.279 1.00 21.52 60 MET A N 1
ATOM 470 C CA . MET A 1 80 ? 36.814 6.001 260.629 1.00 22.63 60 MET A CA 1
ATOM 471 C C . MET A 1 80 ? 35.757 5.347 261.513 1.00 21.23 60 MET A C 1
ATOM 472 O O . MET A 1 80 ? 35.863 5.342 262.761 1.00 21.76 60 MET A O 1
ATOM 477 N N . LEU A 1 81 ? 34.739 4.791 260.879 1.00 20.58 61 LEU A N 1
ATOM 478 C CA . LEU A 1 81 ? 33.653 4.164 261.600 1.00 20.65 61 LEU A CA 1
ATOM 479 C C . LEU A 1 81 ? 33.734 2.671 261.398 1.00 21.72 61 LEU A C 1
ATOM 480 O O . LEU A 1 81 ? 33.776 2.182 260.276 1.00 21.54 61 LEU A O 1
ATOM 485 N N . CYS A 1 82 ? 33.804 1.942 262.496 1.00 23.44 62 CYS A N 1
ATOM 486 C CA . CYS A 1 82 ? 33.814 0.506 262.430 1.00 25.59 62 CYS A CA 1
ATOM 487 C C . CYS A 1 82 ? 32.407 0.025 262.764 1.00 26.45 62 CYS A C 1
ATOM 488 O O . CYS A 1 82 ? 31.812 0.471 263.736 1.00 27.84 62 CYS A O 1
ATOM 491 N N . MET A 1 83 ? 31.871 -0.866 261.952 1.00 27.82 63 MET A N 1
ATOM 492 C CA . MET A 1 83 ? 30.596 -1.504 262.256 1.00 29.27 63 MET A CA 1
ATOM 493 C C . MET A 1 83 ? 30.867 -2.886 262.810 1.00 30.58 63 MET A C 1
ATOM 494 O O . MET A 1 83 ? 30.988 -3.845 262.057 1.00 31.00 63 MET A O 1
ATOM 499 N N . GLY A 1 84 ? 30.991 -2.988 264.131 1.00 32.74 64 GLY A N 1
ATOM 500 C CA . GLY A 1 84 ? 31.482 -4.219 264.735 1.00 33.98 64 GLY A CA 1
ATOM 501 C C . GLY A 1 84 ? 32.893 -4.507 264.245 1.00 35.45 64 GLY A C 1
ATOM 502 O O . GLY A 1 84 ? 33.784 -3.673 264.400 1.00 35.68 64 GLY A O 1
ATOM 503 N N . GLU A 1 85 ? 33.095 -5.685 263.656 1.00 36.28 65 GLU A N 1
ATOM 504 C CA . GLU A 1 85 ? 34.403 -6.083 263.119 1.00 36.91 65 GLU A CA 1
ATOM 505 C C . GLU A 1 85 ? 34.446 -5.897 261.603 1.00 36.20 65 GLU A C 1
ATOM 506 O O . GLU A 1 85 ? 35.334 -6.397 260.912 1.00 36.85 65 GLU A O 1
ATOM 512 N N . THR A 1 86 ? 33.464 -5.186 261.085 1.00 35.16 66 THR A N 1
ATOM 513 C CA . THR A 1 86 ? 33.431 -4.881 259.660 1.00 34.28 66 THR A CA 1
ATOM 514 C C . THR A 1 86 ? 33.901 -3.449 259.481 1.00 32.85 66 THR A C 1
ATOM 515 O O . THR A 1 86 ? 33.478 -2.543 260.215 1.00 32.54 66 THR A O 1
ATOM 519 N N . ARG A 1 87 ? 34.794 -3.252 258.518 1.00 31.81 67 ARG A N 1
ATOM 520 C CA . ARG A 1 87 ? 35.444 -1.963 258.351 1.00 30.76 67 ARG A CA 1
ATOM 521 C C . ARG A 1 87 ? 35.365 -1.495 256.924 1.00 29.38 67 ARG A C 1
ATOM 522 O O . ARG A 1 87 ? 34.990 -2.266 256.022 1.00 29.48 67 ARG A O 1
ATOM 530 N N . GLY A 1 88 ? 35.733 -0.229 256.731 1.00 27.89 68 GLY A N 1
ATOM 531 C CA . GLY A 1 88 ? 35.988 0.312 255.398 1.00 26.11 68 GLY A CA 1
ATOM 532 C C . GLY A 1 88 ? 34.773 0.222 254.506 1.00 25.51 68 GLY A C 1
ATOM 533 O O . GLY A 1 88 ? 33.650 0.328 254.968 1.00 25.28 68 GLY A O 1
ATOM 534 N N . TRP A 1 89 ? 34.999 -0.005 253.214 1.00 25.01 69 TRP A N 1
ATOM 535 C CA . TRP A 1 89 ? 33.902 -0.063 252.259 1.00 24.21 69 TRP A CA 1
ATOM 536 C C . TRP A 1 89 ? 33.024 -1.292 252.454 1.00 24.92 69 TRP A C 1
ATOM 537 O O . TRP A 1 89 ? 31.832 -1.286 252.132 1.00 25.43 69 TRP A O 1
ATOM 548 N N . ALA A 1 90 ? 33.599 -2.345 253.010 1.00 25.42 70 ALA A N 1
ATOM 549 C CA . ALA A 1 90 ? 32.797 -3.479 253.403 1.00 24.89 70 ALA A CA 1
ATOM 550 C C . ALA A 1 90 ? 31.744 -3.030 254.446 1.00 25.28 70 ALA A C 1
ATOM 551 O O . ALA A 1 90 ? 30.577 -3.426 254.377 1.00 25.38 70 ALA A O 1
ATOM 553 N N . ALA A 1 91 ? 32.130 -2.158 255.381 1.00 24.99 71 ALA A N 1
ATOM 554 C CA . ALA A 1 91 ? 31.136 -1.619 256.327 1.00 24.14 71 ALA A CA 1
ATOM 555 C C . ALA A 1 91 ? 30.135 -0.678 255.633 1.00 23.55 71 ALA A C 1
ATOM 556 O O . ALA A 1 91 ? 28.920 -0.687 255.926 1.00 23.87 71 ALA A O 1
ATOM 558 N N . ALA A 1 92 ? 30.655 0.150 254.730 1.00 22.90 72 ALA A N 1
ATOM 559 C CA . ALA A 1 92 ? 29.817 1.026 253.925 1.00 22.72 72 ALA A CA 1
ATOM 560 C C . ALA A 1 92 ? 28.716 0.237 253.239 1.00 22.48 72 ALA A C 1
ATOM 561 O O . ALA A 1 92 ? 27.533 0.589 253.314 1.00 21.88 72 ALA A O 1
ATOM 563 N N . VAL A 1 93 ? 29.091 -0.879 252.620 1.00 23.61 73 VAL A N 1
ATOM 564 C CA . VAL A 1 93 ? 28.100 -1.731 251.947 1.00 24.93 73 VAL A CA 1
ATOM 565 C C . VAL A 1 93 ? 27.099 -2.357 252.915 1.00 24.60 73 VAL A C 1
ATOM 566 O O . VAL A 1 93 ? 25.901 -2.410 252.647 1.00 24.45 73 VAL A O 1
ATOM 570 N N . GLU A 1 94 ? 27.605 -2.858 254.032 1.00 25.82 74 GLU A N 1
ATOM 571 C CA . GLU A 1 94 ? 26.720 -3.373 255.064 1.00 25.89 74 GLU A CA 1
ATOM 572 C C . GLU A 1 94 ? 25.636 -2.342 255.321 1.00 24.54 74 GLU A C 1
ATOM 573 O O . GLU A 1 94 ? 24.474 -2.694 255.380 1.00 25.12 74 GLU A O 1
ATOM 579 N N . VAL A 1 95 ? 26.013 -1.066 255.467 1.00 22.63 75 VAL A N 1
ATOM 580 C CA . VAL A 1 95 ? 25.035 -0.026 255.820 1.00 21.96 75 VAL A CA 1
ATOM 581 C C . VAL A 1 95 ? 24.092 0.317 254.703 1.00 22.29 75 VAL A C 1
ATOM 582 O O . VAL A 1 95 ? 22.882 0.464 254.901 1.00 22.56 75 VAL A O 1
ATOM 586 N N . ILE A 1 96 ? 24.642 0.433 253.496 1.00 21.98 76 ILE A N 1
ATOM 587 C CA . ILE A 1 96 ? 23.796 0.718 252.327 1.00 22.49 76 ILE A CA 1
ATOM 588 C C . ILE A 1 96 ? 22.773 -0.398 252.055 1.00 23.79 76 ILE A C 1
ATOM 589 O O . ILE A 1 96 ? 21.586 -0.138 251.819 1.00 22.43 76 ILE A O 1
ATOM 594 N N . ALA A 1 97 ? 23.250 -1.640 252.073 1.00 25.81 77 ALA A N 1
ATOM 595 C CA . ALA A 1 97 ? 22.409 -2.810 251.854 1.00 27.91 77 ALA A CA 1
ATOM 596 C C . ALA A 1 97 ? 21.417 -2.976 253.012 1.00 29.10 77 ALA A C 1
ATOM 597 O O . ALA A 1 97 ? 20.223 -3.180 252.792 1.00 30.19 77 ALA A O 1
ATOM 599 N N . GLY A 1 98 ? 21.917 -2.866 254.234 1.00 29.66 78 GLY A N 1
ATOM 600 C CA . GLY A 1 98 ? 21.098 -3.058 255.428 1.00 30.51 78 GLY A CA 1
ATOM 601 C C . GLY A 1 98 ? 19.931 -2.097 255.560 1.00 30.83 78 GLY A C 1
ATOM 602 O O . GLY A 1 98 ? 18.844 -2.488 255.979 1.00 32.17 78 GLY A O 1
ATOM 603 N N . LEU A 1 99 ? 20.146 -0.830 255.219 1.00 30.29 79 LEU A N 1
ATOM 604 C CA . LEU A 1 99 ? 19.086 0.168 255.346 1.00 30.23 79 LEU A CA 1
ATOM 605 C C . LEU A 1 99 ? 18.411 0.525 254.027 1.00 30.22 79 LEU A C 1
ATOM 606 O O . LEU A 1 99 ? 17.624 1.451 253.968 1.00 31.15 79 LEU A O 1
ATOM 611 N N . GLY A 1 100 ? 18.720 -0.202 252.971 1.00 29.74 80 GLY A N 1
ATOM 612 C CA . GLY A 1 100 ? 18.066 0.050 251.698 1.00 29.01 80 GLY A CA 1
ATOM 613 C C . GLY A 1 100 ? 18.394 1.378 251.025 1.00 28.15 80 GLY A C 1
ATOM 614 O O . GLY A 1 100 ? 17.569 1.930 250.313 1.00 28.11 80 GLY A O 1
ATOM 615 N N . LEU A 1 101 ? 19.605 1.884 251.223 1.00 26.62 81 LEU A N 1
ATOM 616 C CA . LEU A 1 101 ? 20.035 3.104 250.540 1.00 24.78 81 LEU A CA 1
ATOM 617 C C . LEU A 1 101 ? 20.364 2.818 249.073 1.00 23.35 81 LEU A C 1
ATOM 618 O O . LEU A 1 101 ? 20.774 1.717 248.721 1.00 23.48 81 LEU A O 1
ATOM 623 N N . SER A 1 102 ? 20.189 3.822 248.225 1.00 23.19 82 SER A N 1
ATOM 624 C CA . SER A 1 102 ? 20.604 3.692 246.825 1.00 21.31 82 SER A CA 1
ATOM 625 C C . SER A 1 102 ? 22.097 3.943 246.694 1.00 20.26 82 SER A C 1
ATOM 626 O O . SER A 1 102 ? 22.615 4.956 247.204 1.00 20.24 82 SER A O 1
ATOM 629 N N . LEU A 1 103 ? 22.790 3.038 246.006 1.00 19.35 83 LEU A N 1
ATOM 630 C CA . LEU A 1 103 ? 24.239 3.150 245.871 1.00 17.68 83 LEU A CA 1
ATOM 631 C C . LEU A 1 103 ? 24.590 4.471 245.224 1.00 15.52 83 LEU A C 1
ATOM 632 O O . LEU A 1 103 ? 25.536 5.141 245.618 1.00 14.82 83 LEU A O 1
ATOM 637 N N . ASP A 1 104 ? 23.853 4.845 244.185 1.00 15.06 84 ASP A N 1
ATOM 638 C CA . ASP A 1 104 ? 24.239 6.081 243.522 1.00 15.58 84 ASP A CA 1
ATOM 639 C C . ASP A 1 104 ? 24.022 7.329 244.361 1.00 15.13 84 ASP A C 1
ATOM 640 O O . ASP A 1 104 ? 24.801 8.293 244.283 1.00 15.03 84 ASP A O 1
ATOM 645 N N . THR A 1 105 ? 22.956 7.338 245.157 1.00 15.45 85 THR A N 1
ATOM 646 C CA . THR A 1 105 ? 22.738 8.444 246.095 1.00 15.96 85 THR A CA 1
ATOM 647 C C . THR A 1 105 ? 23.877 8.446 247.113 1.00 16.53 85 THR A C 1
ATOM 648 O O . THR A 1 105 ? 24.425 9.495 247.397 1.00 14.31 85 THR A O 1
ATOM 652 N N . ALA A 1 106 ? 24.250 7.275 247.619 1.00 16.50 86 ALA A N 1
ATOM 653 C CA . ALA A 1 106 ? 25.385 7.235 248.548 1.00 17.02 86 ALA A CA 1
ATOM 654 C C . ALA A 1 106 ? 26.673 7.748 247.888 1.00 16.79 86 ALA A C 1
ATOM 655 O O . ALA A 1 106 ? 27.422 8.514 248.464 1.00 17.30 86 ALA A O 1
ATOM 657 N N . LEU A 1 107 ? 26.946 7.354 246.644 1.00 15.54 87 LEU A N 1
ATOM 658 C CA . LEU A 1 107 ? 28.184 7.814 246.013 1.00 15.77 87 LEU A CA 1
ATOM 659 C C . LEU A 1 107 ? 28.221 9.326 245.784 1.00 14.46 87 LEU A C 1
ATOM 660 O O . LEU A 1 107 ? 29.248 9.956 245.878 1.00 14.87 87 LEU A O 1
ATOM 665 N N . VAL A 1 108 ? 27.099 9.896 245.391 1.00 14.18 88 VAL A N 1
ATOM 666 C CA . VAL A 1 108 ? 27.011 11.350 245.284 1.00 12.99 88 VAL A CA 1
ATOM 667 C C . VAL A 1 108 ? 27.161 12.012 246.665 1.00 13.50 88 VAL A C 1
ATOM 668 O O . VAL A 1 108 ? 27.841 13.002 246.807 1.00 13.09 88 VAL A O 1
ATOM 672 N N . TYR A 1 109 ? 26.482 11.451 247.655 1.00 14.00 89 TYR A N 1
ATOM 673 C CA . TYR A 1 109 ? 26.620 11.945 249.025 1.00 14.98 89 TYR A CA 1
ATOM 674 C C . TYR A 1 109 ? 28.078 11.940 249.424 1.00 14.92 89 TYR A C 1
ATOM 675 O O . TYR A 1 109 ? 28.575 12.957 249.957 1.00 15.67 89 TYR A O 1
ATOM 684 N N . PHE A 1 110 ? 28.748 10.805 249.230 1.00 14.48 90 PHE A N 1
ATOM 685 C CA . PHE A 1 110 ? 30.170 10.748 249.609 1.00 15.10 90 PHE A CA 1
ATOM 686 C C . PHE A 1 110 ? 30.936 11.817 248.866 1.00 16.55 90 PHE A C 1
ATOM 687 O O . PHE A 1 110 ? 31.803 12.452 249.403 1.00 17.14 90 PHE A O 1
ATOM 695 N N . ASP A 1 111 ? 30.672 11.964 247.561 1.00 15.14 91 ASP A N 1
ATOM 696 C CA . ASP A 1 111 ? 31.413 12.922 246.796 1.00 16.29 91 ASP A CA 1
ATOM 697 C C . ASP A 1 111 ? 31.249 14.330 247.312 1.00 15.65 91 ASP A C 1
ATOM 698 O O . ASP A 1 111 ? 32.204 15.112 247.299 1.00 17.04 91 ASP A O 1
ATOM 703 N N . LEU A 1 112 ? 30.017 14.669 247.684 1.00 13.83 92 LEU A N 1
ATOM 704 C CA . LEU A 1 112 ? 29.707 15.992 248.217 1.00 14.98 92 LEU A CA 1
ATOM 705 C C . LEU A 1 112 ? 30.411 16.191 249.566 1.00 16.10 92 LEU A C 1
ATOM 706 O O . LEU A 1 112 ? 30.907 17.268 249.852 1.00 16.92 92 LEU A O 1
ATOM 711 N N . ARG A 1 113 ? 30.415 15.151 250.388 1.00 17.15 93 ARG A N 1
ATOM 712 C CA . ARG A 1 113 ? 31.106 15.235 251.696 1.00 18.70 93 ARG A CA 1
ATOM 713 C C . ARG A 1 113 ? 32.602 15.423 251.505 1.00 19.60 93 ARG A C 1
ATOM 714 O O . ARG A 1 113 ? 33.217 16.206 252.221 1.00 19.75 93 ARG A O 1
ATOM 722 N N . ARG A 1 114 ? 33.174 14.707 250.531 1.00 20.72 94 ARG A N 1
ATOM 723 C CA . ARG A 1 114 ? 34.610 14.829 250.225 1.00 22.96 94 ARG A CA 1
ATOM 724 C C . ARG A 1 114 ? 34.936 16.270 249.837 1.00 23.91 94 ARG A C 1
ATOM 725 O O . ARG A 1 114 ? 36.005 16.781 250.154 1.00 25.54 94 ARG A O 1
ATOM 733 N N . LYS A 1 115 ? 34.000 16.931 249.155 1.00 23.73 95 LYS A N 1
ATOM 734 C CA . LYS A 1 115 ? 34.174 18.331 248.787 1.00 24.42 95 LYS A CA 1
ATOM 735 C C . LYS A 1 115 ? 33.973 19.328 249.951 1.00 25.63 95 LYS A C 1
ATOM 736 O O . LYS A 1 115 ? 34.215 20.535 249.797 1.00 27.79 95 LYS A O 1
ATOM 742 N N . GLY A 1 116 ? 33.505 18.846 251.100 1.00 25.20 96 GLY A N 1
ATOM 743 C CA . GLY A 1 116 ? 33.283 19.712 252.270 1.00 24.31 96 GLY A CA 1
ATOM 744 C C . GLY A 1 116 ? 31.839 20.135 252.523 1.00 23.73 96 GLY A C 1
ATOM 745 O O . GLY A 1 116 ? 31.553 20.888 253.483 1.00 22.61 96 GLY A O 1
ATOM 746 N N . ARG A 1 117 ? 30.919 19.669 251.672 1.00 21.60 97 ARG A N 1
ATOM 747 C CA . ARG A 1 117 ? 29.500 19.935 251.857 1.00 21.07 97 ARG A CA 1
ATOM 748 C C . ARG A 1 117 ? 28.897 18.995 252.859 1.00 20.14 97 ARG A C 1
ATOM 749 O O . ARG A 1 117 ? 29.432 17.895 253.080 1.00 19.40 97 ARG A O 1
ATOM 757 N N . LYS A 1 118 ? 27.754 19.399 253.424 1.00 20.61 98 LYS A N 1
ATOM 758 C CA . LYS A 1 118 ? 27.101 18.611 254.463 1.00 20.16 98 LYS A CA 1
ATOM 759 C C . LYS A 1 118 ? 25.637 18.379 254.100 1.00 19.61 98 LYS A C 1
ATOM 760 O O . LYS A 1 118 ? 24.752 19.037 254.643 1.00 20.17 98 LYS A O 1
ATOM 766 N N . PRO A 1 119 ? 25.383 17.442 253.163 1.00 19.40 99 PRO A N 1
ATOM 767 C CA . PRO A 1 119 ? 23.998 17.223 252.704 1.00 19.14 99 PRO A CA 1
ATOM 768 C C . PRO A 1 119 ? 23.104 16.444 253.678 1.00 20.10 99 PRO A C 1
ATOM 769 O O . PRO A 1 119 ? 23.602 15.741 254.581 1.00 19.07 99 PRO A O 1
ATOM 773 N N . LEU A 1 120 ? 21.797 16.629 253.515 1.00 21.18 100 LEU A N 1
ATOM 774 C CA . LEU A 1 120 ? 20.783 15.809 254.152 1.00 23.30 100 LEU A CA 1
ATOM 775 C C . LEU A 1 120 ? 19.883 15.174 253.101 1.00 24.14 100 LEU A C 1
ATOM 776 O O . LEU A 1 120 ? 19.879 15.589 251.919 1.00 25.29 100 LEU A O 1
ATOM 781 N N . VAL A 1 121 ? 19.133 14.149 253.498 1.00 23.93 101 VAL A N 1
ATOM 782 C CA . VAL A 1 121 ? 18.146 13.583 252.578 1.00 24.98 101 VAL A CA 1
ATOM 783 C C . VAL A 1 121 ? 17.009 14.556 252.365 1.00 25.80 101 VAL A C 1
ATOM 784 O O . VAL A 1 121 ? 16.414 15.040 253.328 1.00 26.02 101 VAL A O 1
ATOM 788 N N . GLY A 1 122 ? 16.702 14.869 251.110 1.00 25.68 102 GLY A N 1
ATOM 789 C CA . GLY A 1 122 ? 15.656 15.844 250.819 1.00 28.46 102 GLY A CA 1
ATOM 790 C C . GLY A 1 122 ? 14.271 15.246 250.941 1.00 30.49 102 GLY A C 1
ATOM 791 O O . GLY A 1 122 ? 14.114 14.026 251.094 1.00 30.38 102 GLY A O 1
ATOM 792 N N . VAL A 1 123 ? 13.269 16.113 250.881 1.00 32.72 103 VAL A N 1
ATOM 793 C CA . VAL A 1 123 ? 11.876 15.694 250.953 1.00 35.08 103 VAL A CA 1
ATOM 794 C C . VAL A 1 123 ? 11.461 14.943 249.680 1.00 35.93 103 VAL A C 1
ATOM 795 O O . VAL A 1 123 ? 10.786 13.910 249.751 1.00 36.43 103 VAL A O 1
ATOM 799 N N . ARG A 1 124 ? 11.884 15.434 248.520 1.00 35.94 104 ARG A N 1
ATOM 800 C CA . ARG A 1 124 ? 11.523 14.776 247.267 1.00 36.44 104 ARG A CA 1
ATOM 801 C C . ARG A 1 124 ? 12.357 13.509 247.084 1.00 35.82 104 ARG A C 1
ATOM 802 O O . ARG A 1 124 ? 13.578 13.501 247.303 1.00 35.38 104 ARG A O 1
ATOM 810 N N . ARG A 1 125 ? 11.697 12.444 246.642 1.00 35.53 105 ARG A N 1
ATOM 811 C CA . ARG A 1 125 ? 12.366 11.175 246.383 1.00 34.85 105 ARG A CA 1
ATOM 812 C C . ARG A 1 125 ? 13.579 11.337 245.468 1.00 32.57 105 ARG A C 1
ATOM 813 O O . ARG A 1 125 ? 13.515 12.012 244.440 1.00 32.72 105 ARG A O 1
ATOM 821 N N . GLY A 1 126 ? 14.680 10.705 245.858 1.00 30.04 106 GLY A N 1
ATOM 822 C CA . GLY A 1 126 ? 15.941 10.712 245.077 1.00 26.58 106 GLY A CA 1
ATOM 823 C C . GLY A 1 126 ? 16.796 11.966 245.210 1.00 24.26 106 GLY A C 1
ATOM 824 O O . GLY A 1 126 ? 17.708 12.188 244.401 1.00 23.37 106 GLY A O 1
ATOM 825 N N . THR A 1 127 ? 16.513 12.800 246.217 1.00 22.71 107 THR A N 1
ATOM 826 C CA . THR A 1 127 ? 17.219 14.077 246.359 1.00 20.70 107 THR A CA 1
ATOM 827 C C . THR A 1 127 ? 18.069 14.209 247.628 1.00 20.34 107 THR A C 1
ATOM 828 O O . THR A 1 127 ? 17.827 13.538 248.631 1.00 21.46 107 THR A O 1
ATOM 832 N N . LEU A 1 128 ? 19.079 15.057 247.527 1.00 18.56 108 LEU A N 1
ATOM 833 C CA . LEU A 1 128 ? 19.936 15.474 248.664 1.00 18.83 108 LEU A CA 1
ATOM 834 C C . LEU A 1 128 ? 19.855 16.998 2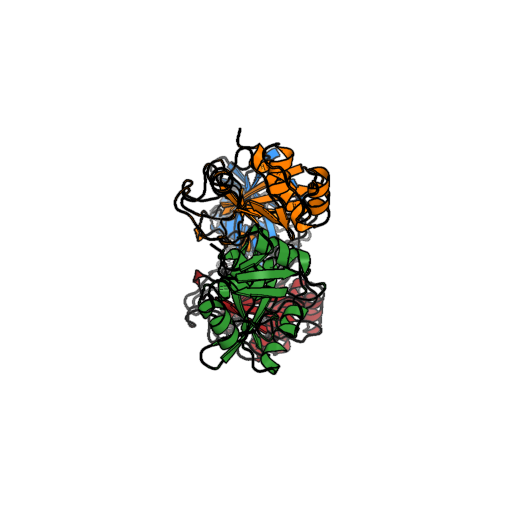48.705 1.00 20.39 108 LEU A C 1
ATOM 835 O O . LEU A 1 128 ? 19.634 17.648 247.683 1.00 22.30 108 LEU A O 1
ATOM 840 N N . VAL A 1 129 ? 19.984 17.589 249.885 1.00 19.86 109 VAL A N 1
ATOM 841 C CA . VAL A 1 129 ? 19.949 19.024 249.964 1.00 21.51 109 VAL A CA 1
ATOM 842 C C . VAL A 1 129 ? 21.110 19.425 250.812 1.00 21.90 109 VAL A C 1
ATOM 843 O O . VAL A 1 129 ? 21.430 18.746 251.791 1.00 22.62 109 VAL A O 1
ATOM 847 N N . TYR A 1 130 ? 21.772 20.507 250.448 1.00 21.99 110 TYR A N 1
ATOM 848 C CA . TYR A 1 130 ? 22.849 20.978 251.301 1.00 22.39 110 TYR A CA 1
ATOM 849 C C . TYR A 1 130 ? 22.916 22.468 251.200 1.00 24.31 110 TYR A C 1
ATOM 850 O O . TYR A 1 130 ? 22.386 23.065 250.283 1.00 22.90 110 TYR A O 1
ATOM 859 N N . GLU A 1 131 ? 23.545 23.092 252.175 1.00 26.01 111 GLU A N 1
ATOM 860 C CA . GLU A 1 131 ? 23.566 24.538 252.188 1.00 30.40 111 GLU A CA 1
ATOM 861 C C . GLU A 1 131 ? 25.010 24.978 252.126 1.00 31.49 111 GLU A C 1
ATOM 862 O O . GLU A 1 131 ? 25.854 24.435 252.841 1.00 32.74 111 GLU A O 1
ATOM 868 N N . HIS A 1 132 ? 25.308 25.905 251.231 1.00 32.64 112 HIS A N 1
ATOM 869 C CA . HIS A 1 132 ? 26.679 26.388 251.071 1.00 33.85 112 HIS A CA 1
ATOM 870 C C . HIS A 1 132 ? 26.669 27.851 250.665 1.00 34.49 112 HIS A C 1
ATOM 871 O O . HIS A 1 132 ? 26.095 28.190 249.643 1.00 34.92 112 HIS A O 1
ATOM 878 N N . GLY A 1 133 ? 27.283 28.712 251.482 1.00 35.31 113 GLY A N 1
ATOM 879 C CA . GLY A 1 133 ? 27.421 30.124 251.136 1.00 35.64 113 GLY A CA 1
ATOM 880 C C . GLY A 1 133 ? 26.110 30.875 251.230 1.00 35.66 113 GLY A C 1
ATOM 881 O O . GLY A 1 133 ? 25.908 31.874 250.545 1.00 36.23 113 GLY A O 1
ATOM 882 N N . GLY A 1 134 ? 25.222 30.389 252.098 1.00 34.66 114 GLY A N 1
ATOM 883 C CA . GLY A 1 134 ? 23.916 30.994 252.301 1.00 34.30 114 GLY A CA 1
ATOM 884 C C . GLY A 1 134 ? 22.941 30.657 251.191 1.00 33.25 114 GLY A C 1
ATOM 885 O O . GLY A 1 134 ? 21.881 31.268 251.070 1.00 34.04 114 GLY A O 1
ATOM 886 N N . ARG A 1 135 ? 23.312 29.687 250.362 1.00 31.49 115 ARG A N 1
ATOM 887 C CA . ARG A 1 135 ? 22.426 29.194 249.312 1.00 30.46 115 ARG A CA 1
ATOM 888 C C . ARG A 1 135 ? 22.105 27.736 249.588 1.00 28.02 115 ARG A C 1
ATOM 889 O O . ARG A 1 135 ? 22.959 26.998 250.074 1.00 27.63 115 ARG A O 1
ATOM 897 N N . VAL A 1 136 ? 20.865 27.330 249.315 1.00 26.14 116 VAL A N 1
ATOM 898 C CA . VAL A 1 136 ? 20.486 25.940 249.498 1.00 23.75 116 VAL A CA 1
ATOM 899 C C . VAL A 1 136 ? 20.419 25.271 248.118 1.00 21.98 116 VAL A C 1
ATOM 900 O O . VAL A 1 136 ? 19.817 25.825 247.165 1.00 21.20 116 VAL A O 1
ATOM 904 N N . TYR A 1 137 ? 21.107 24.142 248.020 1.00 19.83 117 TYR A N 1
ATOM 905 C CA . TYR A 1 137 ? 21.146 23.368 246.783 1.00 18.94 117 TYR A CA 1
ATOM 906 C C . TYR A 1 137 ? 20.351 22.081 246.924 1.00 18.38 117 TYR A C 1
ATOM 907 O O . TYR A 1 137 ? 20.496 21.323 247.904 1.00 19.16 117 TYR A O 1
ATOM 916 N N . GLU A 1 138 ? 19.536 21.794 245.918 1.00 17.16 118 GLU A N 1
ATOM 917 C CA . GLU A 1 138 ? 18.813 20.566 245.918 1.00 17.24 118 GLU A CA 1
ATOM 918 C C . GLU A 1 138 ? 19.342 19.698 244.768 1.00 15.82 118 GLU A C 1
ATOM 919 O O . GLU A 1 138 ? 19.268 20.117 243.617 1.00 17.09 118 GLU A O 1
ATOM 925 N N . VAL A 1 139 ? 19.811 18.507 245.099 1.00 14.61 119 VAL A N 1
ATOM 926 C CA . VAL A 1 139 ? 20.514 17.638 244.130 1.00 15.30 119 VAL A CA 1
ATOM 927 C C . VAL A 1 139 ? 19.635 16.450 243.814 1.00 15.42 119 VAL A C 1
ATOM 928 O O . VAL A 1 139 ? 19.288 15.676 244.711 1.00 15.72 119 VAL A O 1
ATOM 932 N N . LEU A 1 140 ? 19.241 16.327 242.540 1.00 13.83 120 LEU A N 1
ATOM 933 C CA . LEU A 1 140 ? 18.490 15.170 242.098 1.00 13.69 120 LEU A CA 1
ATOM 934 C C . LEU A 1 140 ? 19.480 14.177 241.529 1.00 13.49 120 LEU A C 1
ATOM 935 O O . LEU A 1 140 ? 20.228 14.491 240.588 1.00 14.70 120 LEU A O 1
ATOM 940 N N . VAL A 1 141 ? 19.494 12.985 242.114 1.00 13.66 121 VAL A N 1
ATOM 941 C CA . VAL A 1 141 ? 20.450 11.929 241.725 1.00 13.86 121 VAL A CA 1
ATOM 942 C C . VAL A 1 141 ? 19.838 11.061 240.634 1.00 13.68 121 VAL A C 1
ATOM 943 O O . VAL A 1 141 ? 18.828 10.392 240.850 1.00 15.27 121 VAL A O 1
ATOM 947 N N . LEU A 1 142 ? 20.448 11.067 239.446 1.00 13.74 122 LEU A N 1
ATOM 948 C CA . LEU A 1 142 ? 19.955 10.311 238.306 1.00 13.13 122 LEU A CA 1
ATOM 949 C C . LEU A 1 142 ? 20.996 9.275 237.911 1.00 11.77 122 LEU A C 1
ATOM 950 O O . LEU A 1 142 ? 22.198 9.505 238.049 1.00 13.88 122 LEU A O 1
ATOM 955 N N . SER A 1 143 ? 20.522 8.128 237.458 1.00 12.17 123 SER A N 1
ATOM 956 C CA . SER A 1 143 ? 21.386 6.987 237.114 1.00 11.81 123 SER A CA 1
ATOM 957 C C . SER A 1 143 ? 21.205 6.517 235.669 1.00 11.66 123 SER A C 1
ATOM 958 O O . SER A 1 143 ? 20.087 6.359 235.213 1.00 11.37 123 SER A O 1
ATOM 961 N N . GLU A 1 144 ? 22.322 6.257 234.988 1.00 10.88 124 GLU A N 1
ATOM 962 C CA . GLU A 1 144 ? 22.262 5.596 233.671 1.00 10.93 124 GLU A CA 1
ATOM 963 C C . GLU A 1 144 ? 21.486 4.274 233.774 1.00 9.85 124 GLU A C 1
ATOM 964 O O . GLU A 1 144 ? 21.675 3.513 234.753 1.00 9.95 124 GLU A O 1
ATOM 970 N N . GLY A 1 145 ? 20.615 4.024 232.791 1.00 11.99 125 GLY A N 1
ATOM 971 C CA . GLY A 1 145 ? 19.800 2.797 232.728 1.00 14.52 125 GLY A CA 1
ATOM 972 C C . GLY A 1 145 ? 18.427 2.967 233.376 1.00 15.51 125 GLY A C 1
ATOM 973 O O . GLY A 1 145 ? 17.582 2.045 233.322 1.00 17.15 125 GLY A O 1
ATOM 974 N N . TYR A 1 146 ? 18.205 4.130 233.981 1.00 15.37 126 TYR A N 1
ATOM 975 C CA . TYR A 1 146 ? 16.896 4.464 234.561 1.00 17.50 126 TYR A CA 1
ATOM 976 C C . TYR A 1 146 ? 16.364 5.743 233.937 1.00 17.27 126 TYR A C 1
ATOM 977 O O . TYR A 1 146 ? 16.656 6.848 234.404 1.00 18.85 126 TYR A O 1
ATOM 986 N N . PRO A 1 147 ? 15.588 5.585 232.890 1.00 18.37 127 PRO A N 1
ATOM 987 C CA . PRO A 1 147 ? 15.093 6.738 232.124 1.00 19.66 127 PRO A CA 1
ATOM 988 C C . PRO A 1 147 ? 14.192 7.650 232.935 1.00 20.59 127 PRO A C 1
ATOM 989 O O . PRO A 1 147 ? 13.602 7.239 233.948 1.00 20.22 127 PRO A O 1
ATOM 993 N N . LEU A 1 148 ? 14.127 8.913 232.553 1.00 19.93 128 LEU A N 1
ATOM 994 C CA . LEU A 1 148 ? 13.036 9.708 233.099 1.00 20.64 128 LEU A CA 1
ATOM 995 C C . LEU A 1 148 ? 12.447 10.593 232.051 1.00 18.65 128 LEU A C 1
ATOM 996 O O . LEU A 1 148 ? 13.075 10.913 231.022 1.00 16.02 128 LEU A O 1
ATOM 1001 N N . LYS A 1 149 ? 11.238 11.007 232.356 1.00 18.41 129 LYS A N 1
ATOM 1002 C CA . LYS A 1 149 ? 10.490 11.902 231.482 1.00 17.39 129 LYS A CA 1
ATOM 1003 C C . LYS A 1 149 ? 11.026 13.303 231.617 1.00 14.85 129 LYS A C 1
ATOM 1004 O O . LYS A 1 149 ? 11.318 13.800 232.722 1.00 14.87 129 LYS A O 1
ATOM 1010 N N . ILE A 1 150 ? 11.201 13.941 230.465 1.00 14.95 130 ILE A N 1
ATOM 1011 C CA . ILE A 1 150 ? 11.657 15.322 230.439 1.00 14.17 130 ILE A CA 1
ATOM 1012 C C . ILE A 1 150 ? 10.731 16.177 231.272 1.00 14.01 130 ILE A C 1
ATOM 1013 O O . ILE A 1 150 ? 11.195 17.044 231.990 1.00 14.22 130 ILE A O 1
ATOM 1018 N N . GLY A 1 151 ? 9.417 15.962 231.179 1.00 13.99 131 GLY A N 1
ATOM 1019 C CA . GLY A 1 151 ? 8.461 16.734 232.010 1.00 16.47 131 GLY A CA 1
ATOM 1020 C C . GLY A 1 151 ? 8.703 16.586 233.501 1.00 16.39 131 GLY A C 1
ATOM 1021 O O . GLY A 1 151 ? 8.466 17.519 234.282 1.00 16.17 131 GLY A O 1
ATOM 1022 N N . SER A 1 152 ? 9.115 15.407 233.918 1.00 16.35 132 SER A N 1
ATOM 1023 C CA . SER A 1 152 ? 9.390 15.223 235.353 1.00 17.49 132 SER A CA 1
ATOM 1024 C C . SER A 1 152 ? 10.593 16.052 235.783 1.00 15.90 132 SER A C 1
ATOM 1025 O O . SER A 1 152 ? 10.650 16.557 236.893 1.00 16.99 132 SER A O 1
ATOM 1028 N N . LEU A 1 153 ? 11.558 16.191 234.879 1.00 15.31 133 LEU A N 1
ATOM 1029 C CA . LEU A 1 153 ? 12.754 16.961 235.188 1.00 14.57 133 LEU A CA 1
ATOM 1030 C C . LEU A 1 153 ? 12.356 18.445 235.338 1.00 14.82 133 LEU A C 1
ATOM 1031 O O . LEU A 1 153 ? 12.766 19.133 236.288 1.00 13.98 133 LEU A O 1
ATOM 1036 N N . VAL A 1 154 ? 11.538 18.930 234.411 1.00 15.04 134 VAL A N 1
ATOM 1037 C CA . VAL A 1 154 ? 11.043 20.309 234.478 1.00 16.19 134 VAL A CA 1
ATOM 1038 C C . VAL A 1 154 ? 10.259 20.532 235.779 1.00 17.10 134 VAL A C 1
ATOM 1039 O O . VAL A 1 154 ? 10.484 21.500 236.486 1.00 17.77 134 VAL A O 1
ATOM 1043 N N . GLU A 1 155 ? 9.321 19.642 236.086 1.00 17.86 135 GLU A N 1
ATOM 1044 C CA . GLU A 1 155 ? 8.509 19.816 237.293 1.00 20.52 135 GLU A CA 1
ATOM 1045 C C . GLU A 1 155 ? 9.338 19.787 238.591 1.00 19.52 135 GLU A C 1
ATOM 1046 O O . GLU A 1 155 ? 9.095 20.592 239.501 1.00 19.96 135 GLU A O 1
ATOM 1052 N N . TRP A 1 156 ? 10.303 18.868 238.658 1.00 18.31 136 TRP A N 1
ATOM 1053 C CA . TRP A 1 156 ? 11.245 18.788 239.793 1.00 16.97 136 TRP A CA 1
ATOM 1054 C C . TRP A 1 156 ? 12.039 20.100 239.924 1.00 17.20 136 TRP A C 1
ATOM 1055 O O . TRP A 1 156 ? 12.096 20.694 240.983 1.00 17.26 136 TRP A O 1
ATOM 1066 N N . SER A 1 157 ? 12.605 20.581 238.823 1.00 16.68 137 SER A N 1
ATOM 1067 C CA . SER A 1 157 ? 13.371 21.813 238.856 1.00 16.51 137 SER A CA 1
ATOM 1068 C C . SER A 1 157 ? 12.519 22.974 239.298 1.00 17.26 137 SER A C 1
ATOM 1069 O O . SER A 1 157 ? 12.951 23.787 240.097 1.00 17.83 137 SER A O 1
ATOM 1072 N N . ARG A 1 158 ? 11.302 23.090 238.759 1.00 17.36 138 ARG A N 1
ATOM 1073 C CA A ARG A 1 158 ? 10.366 24.120 239.201 0.50 18.89 138 ARG A CA 1
ATOM 1074 C CA B ARG A 1 158 ? 10.384 24.140 239.196 0.50 18.92 138 ARG A CA 1
ATOM 1075 C C . ARG A 1 158 ? 10.111 24.071 240.708 1.00 20.04 138 ARG A C 1
ATOM 1076 O O . ARG A 1 158 ? 10.113 25.094 241.380 1.00 20.59 138 ARG A O 1
ATOM 1091 N N . GLY A 1 159 ? 9.891 22.869 241.221 1.00 20.50 139 GLY A N 1
ATOM 1092 C CA . GLY A 1 159 ? 9.561 22.688 242.627 1.00 21.97 139 GLY A CA 1
ATOM 1093 C C . GLY A 1 159 ? 10.709 23.095 243.531 1.00 22.25 139 GLY A C 1
ATOM 1094 O O . GLY A 1 159 ? 10.495 23.660 244.615 1.00 23.61 139 GLY A O 1
ATOM 1095 N N . ALA A 1 160 ? 11.926 22.804 243.083 1.00 21.80 140 ALA A N 1
ATOM 1096 C CA . ALA A 1 160 ? 13.138 23.159 243.808 1.00 20.95 140 ALA A CA 1
ATOM 1097 C C . ALA A 1 160 ? 13.277 24.678 243.865 1.00 23.00 140 ALA A C 1
ATOM 1098 O O . ALA A 1 160 ? 13.460 25.291 244.947 1.00 21.72 140 ALA A O 1
ATOM 1100 N N . SER A 1 161 ? 13.127 25.314 242.719 1.00 23.25 141 SER A N 1
ATOM 1101 C CA . SER A 1 161 ? 13.233 26.746 242.667 1.00 25.87 141 SER A CA 1
ATOM 1102 C C . SER A 1 161 ? 12.126 27.388 243.503 1.00 27.68 141 SER A C 1
ATOM 1103 O O . SER A 1 161 ? 12.340 28.439 244.095 1.00 28.22 141 SER A O 1
ATOM 1106 N N . MET A 1 162 ? 10.948 26.760 243.540 1.00 28.25 142 MET A N 1
ATOM 1107 C CA . MET A 1 162 ? 9.830 27.320 244.270 1.00 31.54 142 MET A CA 1
ATOM 1108 C C . MET A 1 162 ? 10.041 27.239 245.768 1.00 31.19 142 MET A C 1
ATOM 1109 O O . MET A 1 162 ? 9.432 28.010 246.499 1.00 32.73 142 MET A O 1
ATOM 1114 N N . ASP A 1 163 ? 10.886 26.297 246.195 1.00 30.41 143 ASP A N 1
ATOM 1115 C CA . ASP A 1 163 ? 11.313 26.149 247.597 1.00 30.93 143 ASP A CA 1
ATOM 1116 C C . ASP A 1 163 ? 12.606 26.907 247.853 1.00 30.39 143 ASP A C 1
ATOM 1117 O O . ASP A 1 163 ? 13.296 26.624 248.846 1.00 30.37 143 ASP A O 1
ATOM 1122 N N . ASN A 1 164 ? 12.973 27.837 246.980 1.00 29.88 144 ASN A N 1
ATOM 1123 C CA . ASN A 1 164 ? 14.226 28.571 247.202 1.00 30.14 144 ASN A CA 1
ATOM 1124 C C . ASN A 1 164 ? 15.480 27.683 247.205 1.00 28.64 144 ASN A C 1
ATOM 1125 O O . ASN A 1 164 ? 16.399 27.898 247.995 1.00 28.13 144 ASN A O 1
ATOM 1130 N N . HIS A 1 165 ? 15.516 26.651 246.374 1.00 26.08 145 HIS A N 1
ATOM 1131 C CA . HIS A 1 165 ? 16.718 25.831 246.254 1.00 23.68 145 HIS A CA 1
ATOM 1132 C C . HIS A 1 165 ? 17.279 26.018 244.843 1.00 22.31 145 HIS A C 1
ATOM 1133 O O . HIS A 1 165 ? 16.499 26.112 243.891 1.00 22.39 145 HIS A O 1
ATOM 1140 N N . SER A 1 166 ? 18.599 26.059 244.689 1.00 19.44 146 SER A N 1
ATOM 1141 C CA . SER A 1 166 ? 19.154 25.912 243.324 1.00 20.01 146 SER A CA 1
ATOM 1142 C C . SER A 1 166 ? 19.043 24.444 242.893 1.00 18.03 146 SER A C 1
ATOM 1143 O O . SER A 1 166 ? 19.506 23.518 243.587 1.00 16.83 146 SER A O 1
ATOM 1146 N N . PRO A 1 167 ? 18.499 24.214 241.691 1.00 17.64 147 PRO A N 1
ATOM 1147 C CA . PRO A 1 167 ? 18.321 22.819 241.253 1.00 16.22 147 PRO A CA 1
ATOM 1148 C C . PRO A 1 167 ? 19.558 22.272 240.544 1.00 15.71 147 PRO A C 1
ATOM 1149 O O . PRO A 1 167 ? 19.957 22.773 239.483 1.00 15.91 147 PRO A O 1
ATOM 1153 N N . ILE A 1 168 ? 20.150 21.274 241.164 1.00 14.83 148 ILE A N 1
ATOM 1154 C CA . ILE A 1 168 ? 21.318 20.589 240.642 1.00 14.01 148 ILE A CA 1
ATOM 1155 C C . ILE A 1 168 ? 20.970 19.175 240.310 1.00 13.90 148 ILE A C 1
ATOM 1156 O O . ILE A 1 168 ? 20.325 18.467 241.083 1.00 14.14 148 ILE A O 1
ATOM 1161 N N A VAL A 1 169 ? 21.405 18.725 239.139 0.50 13.41 149 VAL A N 1
ATOM 1162 N N B VAL A 1 169 ? 21.419 18.729 239.146 0.50 13.59 149 VAL A N 1
ATOM 1163 C CA A VAL A 1 169 ? 21.243 17.338 238.785 0.50 12.82 149 VAL A CA 1
ATOM 1164 C CA B VAL A 1 169 ? 21.244 17.351 238.798 0.50 13.27 149 VAL A CA 1
ATOM 1165 C C A VAL A 1 169 ? 22.604 16.656 238.878 0.50 12.82 149 VAL A C 1
ATOM 1166 C C B VAL A 1 169 ? 22.610 16.669 238.905 0.50 13.00 149 VAL A C 1
ATOM 1167 O O A VAL A 1 169 ? 23.607 17.193 238.402 0.50 12.53 149 VAL A O 1
ATOM 1168 O O B VAL A 1 169 ? 23.627 17.226 238.485 0.50 12.69 149 VAL A O 1
ATOM 1175 N N . ALA A 1 170 ? 22.639 15.480 239.495 1.00 13.25 150 ALA A N 1
ATOM 1176 C CA . ALA A 1 170 ? 23.869 14.711 239.602 1.00 12.58 150 ALA A CA 1
ATOM 1177 C C . ALA A 1 170 ? 23.643 13.455 238.801 1.00 13.16 150 ALA A C 1
ATOM 1178 O O . ALA A 1 170 ? 22.808 12.633 239.178 1.00 14.32 150 ALA A O 1
ATOM 1180 N N . ILE A 1 171 ? 24.358 13.296 237.682 1.00 12.49 151 ILE A N 1
ATOM 1181 C CA . ILE A 1 171 ? 24.142 12.118 236.843 1.00 12.51 151 ILE A CA 1
ATOM 1182 C C . ILE A 1 171 ? 25.258 11.148 237.121 1.00 12.13 151 ILE A C 1
ATOM 1183 O O . ILE A 1 171 ? 26.432 11.531 237.071 1.00 12.89 151 ILE A O 1
ATOM 1188 N N . VAL A 1 172 ? 24.905 9.931 237.513 1.00 10.47 152 VAL A N 1
ATOM 1189 C CA . VAL A 1 172 ? 25.912 8.898 237.764 1.00 11.66 152 VAL A CA 1
ATOM 1190 C C . VAL A 1 172 ? 25.833 7.900 236.624 1.00 12.14 152 VAL A C 1
ATOM 1191 O O . VAL A 1 172 ? 24.756 7.278 236.415 1.00 11.65 152 VAL A O 1
ATOM 1195 N N . ASP A 1 173 ? 26.927 7.770 235.854 1.00 9.30 153 ASP A N 1
ATOM 1196 C CA . ASP A 1 173 ? 26.914 6.815 234.784 1.00 11.57 153 ASP A CA 1
ATOM 1197 C C . ASP A 1 173 ? 27.017 5.379 235.259 1.00 10.50 153 ASP A C 1
ATOM 1198 O O . ASP A 1 173 ? 27.153 5.100 2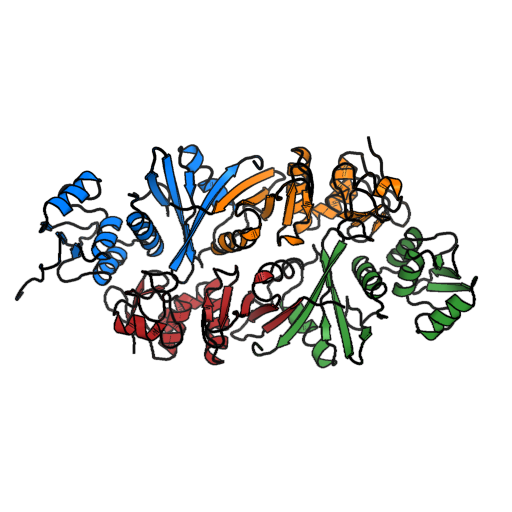36.515 1.00 13.12 153 ASP A O 1
ATOM 1203 N N . ARG A 1 174 ? 26.929 4.445 234.316 1.00 10.37 154 ARG A N 1
ATOM 1204 C CA . ARG A 1 174 ? 26.877 3.019 234.633 1.00 12.64 154 ARG A CA 1
ATOM 1205 C C . ARG A 1 174 ? 28.179 2.480 235.218 1.00 14.21 154 ARG A C 1
ATOM 1206 O O . ARG A 1 174 ? 28.265 1.308 235.585 1.00 13.25 154 ARG A O 1
ATOM 1214 N N . THR A 1 175 ? 29.189 3.338 235.303 1.00 14.79 155 THR A N 1
ATOM 1215 C CA . THR A 1 175 ? 30.539 2.927 235.857 1.00 13.66 155 THR A CA 1
ATOM 1216 C C . THR A 1 175 ? 30.771 3.662 237.181 1.00 15.05 155 THR A C 1
ATOM 1217 O O . THR A 1 175 ? 31.706 3.350 237.909 1.00 15.49 155 THR A O 1
ATOM 1221 N N . GLY A 1 176 ? 29.913 4.624 237.502 1.00 12.25 156 GLY A N 1
ATOM 1222 C CA . GLY A 1 176 ? 30.050 5.423 238.709 1.00 14.06 156 GLY A CA 1
ATOM 1223 C C . GLY A 1 176 ? 30.677 6.806 238.508 1.00 14.56 156 GLY A C 1
ATOM 1224 O O . GLY A 1 176 ? 30.966 7.483 239.459 1.00 15.05 156 GLY A O 1
ATOM 1225 N N . LEU A 1 177 ? 30.886 7.239 237.273 1.00 13.28 157 LEU A N 1
ATOM 1226 C CA . LEU A 1 177 ? 31.362 8.609 237.009 1.00 13.55 157 LEU A CA 1
ATOM 1227 C C . LEU A 1 177 ? 30.233 9.603 237.247 1.00 13.08 157 LEU A C 1
ATOM 1228 O O . LEU A 1 177 ? 29.123 9.429 236.718 1.00 14.33 157 LEU A O 1
ATOM 1233 N N . ILE A 1 178 ? 30.514 10.611 238.071 1.00 13.10 158 ILE A N 1
ATOM 1234 C CA . ILE A 1 178 ? 29.530 11.578 238.508 1.00 12.12 158 ILE A CA 1
ATOM 1235 C C . ILE A 1 178 ? 29.753 12.877 237.760 1.00 12.81 158 ILE A C 1
ATOM 1236 O O . ILE A 1 178 ? 30.874 13.335 237.602 1.00 12.90 158 ILE A O 1
ATOM 1241 N N . THR A 1 179 ? 28.669 13.448 237.259 1.00 10.99 159 THR A N 1
ATOM 1242 C CA . THR A 1 179 ? 28.696 14.733 236.578 1.00 11.73 159 THR A CA 1
ATOM 1243 C C . THR A 1 179 ? 27.560 15.595 237.135 1.00 12.30 159 THR A C 1
ATOM 1244 O O . THR A 1 179 ? 26.415 15.130 237.236 1.00 11.75 159 THR A O 1
ATOM 1248 N N . TYR A 1 180 ? 27.877 16.845 237.486 1.00 12.52 160 TYR A N 1
ATOM 1249 C CA . TYR A 1 180 ? 26.857 17.769 237.993 1.00 12.33 160 TYR A CA 1
ATOM 1250 C C . TYR A 1 180 ? 26.516 18.918 237.035 1.00 13.60 160 TYR A C 1
ATOM 1251 O O . TYR A 1 180 ? 27.414 19.533 236.446 1.00 12.64 160 TYR A O 1
ATOM 1260 N N . TYR A 1 181 ? 25.222 19.238 236.921 1.00 13.49 161 TYR A N 1
ATOM 1261 C CA . TYR A 1 181 ? 24.748 20.408 236.179 1.00 13.83 161 TYR A CA 1
ATOM 1262 C C . TYR A 1 181 ? 23.737 21.197 236.973 1.00 13.59 161 TYR A C 1
ATOM 1263 O O . TYR A 1 181 ? 23.000 20.629 237.754 1.00 15.73 161 TYR A O 1
ATOM 1272 N N . GLU A 1 182 ? 23.671 22.500 236.782 1.00 14.19 162 GLU A N 1
ATOM 1273 C CA . GLU A 1 182 ? 22.545 23.230 237.343 1.00 15.37 162 GLU A CA 1
ATOM 1274 C C . GLU A 1 182 ? 21.492 23.205 236.264 1.00 16.79 162 GLU A C 1
ATOM 1275 O O . GLU A 1 182 ? 21.834 23.334 235.088 1.00 17.10 162 GLU A O 1
ATOM 1281 N N . ALA A 1 183 ? 20.231 23.033 236.635 1.00 16.01 163 ALA A N 1
ATOM 1282 C CA . ALA A 1 183 ? 19.177 22.881 235.606 1.00 16.01 163 ALA A CA 1
ATOM 1283 C C . ALA A 1 183 ? 17.978 23.685 236.033 1.00 16.95 163 ALA A C 1
ATOM 1284 O O . ALA A 1 183 ? 17.188 23.247 236.885 1.00 18.95 163 ALA A O 1
ATOM 1286 N N . ARG A 1 184 ? 17.850 24.886 235.476 1.00 16.85 164 ARG A N 1
ATOM 1287 C CA . ARG A 1 184 ? 16.932 25.883 235.952 1.00 18.61 164 ARG A CA 1
ATOM 1288 C C . ARG A 1 184 ? 15.760 26.064 234.990 1.00 18.00 164 ARG A C 1
ATOM 1289 O O . ARG A 1 184 ? 15.968 26.286 233.787 1.00 17.35 164 ARG A O 1
ATOM 1297 N N . ALA A 1 185 ? 14.545 26.017 235.523 1.00 18.05 165 ALA A N 1
ATOM 1298 C CA . ALA A 1 185 ? 13.352 26.032 234.654 1.00 20.07 165 ALA A CA 1
ATOM 1299 C C . ALA A 1 185 ? 12.885 27.448 234.558 1.00 22.08 165 ALA A C 1
ATOM 1300 O O . ALA A 1 185 ? 12.675 28.090 235.596 1.00 22.14 165 ALA A O 1
ATOM 1302 N N . VAL A 1 186 ? 12.713 27.943 233.328 1.00 21.70 166 VAL A N 1
ATOM 1303 C CA . VAL A 1 186 ? 12.371 29.324 233.074 1.00 25.29 166 VAL A CA 1
ATOM 1304 C C . VAL A 1 186 ? 11.397 29.415 231.900 1.00 26.27 166 VAL A C 1
ATOM 1305 O O . VAL A 1 186 ? 11.315 28.501 231.057 1.00 26.29 166 VAL A O 1
ATOM 1309 N N . ARG A 1 187 ? 10.671 30.516 231.838 1.00 29.39 167 ARG A N 1
ATOM 1310 C CA . ARG A 1 187 ? 9.680 30.713 230.783 1.00 31.48 167 ARG A CA 1
ATOM 1311 C C . ARG A 1 187 ? 10.332 31.164 229.472 1.00 32.16 167 ARG A C 1
ATOM 1312 O O . ARG A 1 187 ? 9.862 30.832 228.372 1.00 32.30 167 ARG A O 1
ATOM 1320 N N . SER A 1 188 ? 11.431 31.901 229.592 1.00 33.16 168 SER A N 1
ATOM 1321 C CA . SER A 1 188 ? 12.128 32.453 228.437 1.00 34.77 168 SER A CA 1
ATOM 1322 C C . SER A 1 188 ? 13.631 32.293 228.621 1.00 34.73 168 SER A C 1
ATOM 1323 O O . SER A 1 188 ? 14.145 32.480 229.730 1.00 35.24 168 SER A O 1
ATOM 1326 N N . ILE A 1 189 ? 14.336 31.935 227.547 1.00 34.84 169 ILE A N 1
ATOM 1327 C CA . ILE A 1 189 ? 15.790 31.797 227.616 1.00 34.76 169 ILE A CA 1
ATOM 1328 C C . ILE A 1 189 ? 16.364 33.067 228.188 1.00 36.89 169 ILE A C 1
ATOM 1329 O O . ILE A 1 189 ? 15.864 34.143 227.914 1.00 38.41 169 ILE A O 1
ATOM 1334 N N . GLN A 1 190 ? 17.422 32.937 228.977 1.00 38.61 170 GLN A N 1
ATOM 1335 C CA . GLN A 1 190 ? 18.023 34.100 229.617 1.00 41.19 170 GLN A CA 1
ATOM 1336 C C . GLN A 1 190 ? 19.117 33.719 230.606 1.00 42.03 170 GLN A C 1
ATOM 1337 O O . GLN A 1 190 ? 18.871 33.379 231.767 1.00 42.92 170 GLN A O 1
ATOM 1344 N N . PRO B 2 7 ? 9.101 46.247 207.294 1.00 48.34 7 PRO B N 1
ATOM 1345 C CA . PRO B 2 7 ? 8.131 46.111 206.216 1.00 48.19 7 PRO B CA 1
ATOM 1346 C C . PRO B 2 7 ? 8.770 45.525 204.971 1.00 47.32 7 PRO B C 1
ATOM 1347 O O . PRO B 2 7 ? 8.653 46.082 203.879 1.00 48.36 7 PRO B O 1
ATOM 1351 N N . ILE B 2 8 ? 9.459 44.408 205.151 1.00 45.19 8 ILE B N 1
ATOM 1352 C CA . ILE B 2 8 ? 9.977 43.657 204.026 1.00 43.69 8 ILE B CA 1
ATOM 1353 C C . ILE B 2 8 ? 8.823 42.840 203.441 1.00 41.91 8 ILE B C 1
ATOM 1354 O O . ILE B 2 8 ? 7.942 42.387 204.180 1.00 41.30 8 ILE B O 1
ATOM 1359 N N . LYS B 2 9 ? 8.800 42.682 202.119 1.00 39.55 9 LYS B N 1
ATOM 1360 C CA . LYS B 2 9 ? 7.905 41.699 201.521 1.00 37.06 9 LYS B CA 1
ATOM 1361 C C . LYS B 2 9 ? 8.658 40.807 200.549 1.00 34.50 9 LYS B C 1
ATOM 1362 O O . LYS B 2 9 ? 9.426 41.306 199.719 1.00 35.14 9 LYS B O 1
ATOM 1368 N N . ALA B 2 10 ? 8.427 39.500 200.641 1.00 30.26 10 ALA B N 1
ATOM 1369 C CA . ALA B 2 10 ? 9.061 38.540 199.735 1.00 28.16 10 ALA B CA 1
ATOM 1370 C C . ALA B 2 10 ? 8.082 37.489 199.188 1.00 26.91 10 ALA B C 1
ATOM 1371 O O . ALA B 2 10 ? 7.049 37.199 199.803 1.00 26.37 10 ALA B O 1
ATOM 1373 N N A SER B 2 11 ? 8.425 36.935 198.026 0.50 26.59 11 SER B N 1
ATOM 1374 N N B SER B 2 11 ? 8.403 36.927 198.024 0.50 26.36 11 SER B N 1
ATOM 1375 C CA A SER B 2 11 ? 7.660 35.862 197.416 0.50 25.66 11 SER B CA 1
ATOM 1376 C CA B SER B 2 11 ? 7.596 35.861 197.448 0.50 25.17 11 SER B CA 1
ATOM 1377 C C A SER B 2 11 ? 8.504 34.592 197.392 0.50 24.88 11 SER B C 1
ATOM 1378 C C B SER B 2 11 ? 8.454 34.611 197.279 0.50 24.69 11 SER B C 1
ATOM 1379 O O A SER B 2 11 ? 9.728 34.662 197.325 0.50 24.48 11 SER B O 1
ATOM 1380 O O B SER B 2 11 ? 9.644 34.720 197.000 0.50 24.42 11 SER B O 1
ATOM 1385 N N . GLY B 2 12 ? 7.857 33.431 197.463 1.00 24.01 12 GLY B N 1
ATOM 1386 C CA . GLY B 2 12 ? 8.591 32.191 197.321 1.00 22.49 12 GLY B CA 1
ATOM 1387 C C . GLY B 2 12 ? 7.858 31.058 196.662 1.00 22.05 12 GLY B C 1
ATOM 1388 O O . GLY B 2 12 ? 6.630 31.035 196.654 1.00 23.89 12 GLY B O 1
ATOM 1389 N N . VAL B 2 13 ? 8.615 30.095 196.157 1.00 18.88 13 VAL B N 1
ATOM 1390 C CA . VAL B 2 13 ? 8.019 28.883 195.615 1.00 20.47 13 VAL B CA 1
ATOM 1391 C C . VAL B 2 13 ? 8.227 27.708 196.574 1.00 19.05 13 VAL B C 1
ATOM 1392 O O . VAL B 2 13 ? 9.343 27.427 197.011 1.00 18.69 13 VAL B O 1
ATOM 1396 N N . LEU B 2 14 ? 7.126 27.050 196.920 1.00 19.88 14 LEU B N 1
ATOM 1397 C CA . LEU B 2 14 ? 7.146 25.857 197.740 1.00 18.77 14 LEU B CA 1
ATOM 1398 C C . LEU B 2 14 ? 7.573 24.666 196.899 1.00 20.06 14 LEU B C 1
ATOM 1399 O O . LEU B 2 14 ? 6.899 24.305 195.921 1.00 20.92 14 LEU B O 1
ATOM 1404 N N . ILE B 2 15 ? 8.692 24.051 197.272 1.00 19.53 15 ILE B N 1
ATOM 1405 C CA . ILE B 2 15 ? 9.197 22.916 196.525 1.00 21.70 15 ILE B CA 1
ATOM 1406 C C . ILE B 2 15 ? 9.813 21.957 197.552 1.00 21.85 15 ILE B C 1
ATOM 1407 O O . ILE B 2 15 ? 10.599 22.369 198.404 1.00 20.08 15 ILE B O 1
ATOM 1412 N N . GLY B 2 16 ? 9.437 20.689 197.497 1.00 23.09 16 GLY B N 1
ATOM 1413 C CA . GLY B 2 16 ? 9.810 19.785 198.603 1.00 23.49 16 GLY B CA 1
ATOM 1414 C C . GLY B 2 16 ? 9.309 20.386 199.899 1.00 22.84 16 GLY B C 1
ATOM 1415 O O . GLY B 2 16 ? 8.214 20.953 199.936 1.00 23.81 16 GLY B O 1
ATOM 1416 N N . ASP B 2 17 ? 10.098 20.285 200.966 1.00 20.91 17 ASP B N 1
ATOM 1417 C CA . ASP B 2 17 ? 9.642 20.855 202.228 1.00 19.98 17 ASP B CA 1
ATOM 1418 C C . ASP B 2 17 ? 10.331 22.177 202.476 1.00 19.02 17 ASP B C 1
ATOM 1419 O O . ASP B 2 17 ? 10.735 22.480 203.602 1.00 18.34 17 ASP B O 1
ATOM 1424 N N . SER B 2 18 ? 10.477 22.970 201.417 1.00 18.95 18 SER B N 1
ATOM 1425 C CA . SER B 2 18 ? 11.203 24.227 201.486 1.00 18.81 18 SER B CA 1
ATOM 1426 C C . SER B 2 18 ? 10.514 25.282 200.638 1.00 18.22 18 SER B C 1
ATOM 1427 O O . SER B 2 18 ? 9.691 24.956 199.813 1.00 18.96 18 SER B O 1
ATOM 1430 N N . VAL B 2 19 ? 10.841 26.538 200.898 1.00 17.77 19 VAL B N 1
ATOM 1431 C CA . VAL B 2 19 ? 10.433 27.634 200.048 1.00 17.52 19 VAL B CA 1
ATOM 1432 C C . VAL B 2 19 ? 11.704 28.284 199.544 1.00 18.13 19 VAL B C 1
ATOM 1433 O O . VAL B 2 19 ? 12.639 28.523 200.303 1.00 18.11 19 VAL B O 1
ATOM 1437 N N . LEU B 2 20 ? 11.793 28.453 198.222 1.00 16.92 20 LEU B N 1
ATOM 1438 C CA . LEU B 2 20 ? 12.929 29.123 197.641 1.00 16.92 20 LEU B CA 1
ATOM 1439 C C . LEU B 2 20 ? 12.541 30.536 197.240 1.00 17.32 20 LEU B C 1
ATOM 1440 O O . LEU B 2 20 ? 11.529 30.750 196.524 1.00 18.18 20 LEU B O 1
ATOM 1445 N N . VAL B 2 21 ? 13.338 31.494 197.727 1.00 17.03 21 VAL B N 1
ATOM 1446 C CA . VAL B 2 21 ? 13.254 32.902 197.346 1.00 18.86 21 VAL B CA 1
ATOM 1447 C C . VAL B 2 21 ? 14.324 33.202 196.305 1.00 20.30 21 VAL B C 1
ATOM 1448 O O . VAL B 2 21 ? 15.508 33.307 196.633 1.00 20.43 21 VAL B O 1
ATOM 1452 N N . THR B 2 22 ? 13.914 33.349 195.043 1.00 21.47 22 THR B N 1
ATOM 1453 C CA . THR B 2 22 ? 14.865 33.490 193.965 1.00 23.71 22 THR B CA 1
ATOM 1454 C C . THR B 2 22 ? 15.141 34.936 193.580 1.00 24.80 22 THR B C 1
ATOM 1455 O O . THR B 2 22 ? 16.121 35.201 192.885 1.00 26.84 22 THR B O 1
ATOM 1459 N N . ASP B 2 23 ? 14.273 35.857 193.981 1.00 24.02 23 ASP B N 1
ATOM 1460 C CA . ASP B 2 23 ? 14.544 37.280 193.767 1.00 26.63 23 ASP B CA 1
ATOM 1461 C C . ASP B 2 23 ? 15.722 37.680 194.647 1.00 26.97 23 ASP B C 1
ATOM 1462 O O . ASP B 2 23 ? 15.677 37.479 195.849 1.00 26.07 23 ASP B O 1
ATOM 1467 N N . VAL B 2 24 ? 16.775 38.236 194.055 1.00 27.81 24 VAL B N 1
ATOM 1468 C CA . VAL B 2 24 ? 18.023 38.445 194.786 1.00 28.54 24 VAL B CA 1
ATOM 1469 C C . VAL B 2 24 ? 17.854 39.491 195.879 1.00 28.70 24 VAL B C 1
ATOM 1470 O O . VAL B 2 24 ? 18.343 39.334 197.006 1.00 27.33 24 VAL B O 1
ATOM 1474 N N . GLU B 2 25 ? 17.146 40.562 195.541 1.00 29.98 25 GLU B N 1
ATOM 1475 C CA . GLU B 2 25 ? 16.934 41.640 196.483 1.00 30.74 25 GLU B CA 1
ATOM 1476 C C . GLU B 2 25 ? 16.053 41.170 197.648 1.00 29.23 25 GLU B C 1
ATOM 1477 O O . GLU B 2 25 ? 16.336 41.472 198.801 1.00 29.06 25 GLU B O 1
ATOM 1483 N N . GLN B 2 26 ? 15.022 40.374 197.370 1.00 27.70 26 GLN B N 1
ATOM 1484 C CA . GLN B 2 26 ? 14.222 39.793 198.468 1.00 26.38 26 GLN B CA 1
ATOM 1485 C C . GLN B 2 26 ? 15.027 38.805 199.305 1.00 25.54 26 GLN B C 1
ATOM 1486 O O . GLN B 2 26 ? 14.942 38.805 200.557 1.00 25.71 26 GLN B O 1
ATOM 1492 N N . ALA B 2 27 ? 15.789 37.952 198.626 1.00 24.98 27 ALA B N 1
ATOM 1493 C CA . ALA B 2 27 ? 16.653 36.984 199.308 1.00 24.07 27 ALA B CA 1
ATOM 1494 C C . ALA B 2 27 ? 17.604 37.710 200.239 1.00 24.49 27 ALA B C 1
ATOM 1495 O O . ALA B 2 27 ? 17.680 37.380 201.404 1.00 22.99 27 ALA B O 1
ATOM 1497 N N . ARG B 2 28 ? 18.331 38.694 199.712 1.00 24.28 28 ARG B N 1
ATOM 1498 C CA . ARG B 2 28 ? 19.210 39.516 200.565 1.00 25.86 28 ARG B CA 1
ATOM 1499 C C . ARG B 2 28 ? 18.506 40.195 201.740 1.00 25.00 28 ARG B C 1
ATOM 1500 O O . ARG B 2 28 ? 19.034 40.225 202.877 1.00 26.34 28 ARG B O 1
ATOM 1508 N N A SER B 2 29 ? 17.322 40.742 201.489 0.50 25.16 29 SER B N 1
ATOM 1509 N N B SER B 2 29 ? 17.301 40.701 201.506 0.50 24.82 29 SER B N 1
ATOM 1510 C CA A SER B 2 29 ? 16.567 41.404 202.545 0.50 25.29 29 SER B CA 1
ATOM 1511 C CA B SER B 2 29 ? 16.564 41.418 202.549 0.50 24.72 29 SER B CA 1
ATOM 1512 C C A SER B 2 29 ? 16.329 40.425 203.685 0.50 23.39 29 SER B C 1
ATOM 1513 C C B SER B 2 29 ? 16.137 40.512 203.702 0.50 23.10 29 SER B C 1
ATOM 1514 O O A SER B 2 29 ? 16.747 40.657 204.821 0.50 23.79 29 SER B O 1
ATOM 1515 O O B SER B 2 29 ? 16.211 40.892 204.868 0.50 23.57 29 SER B O 1
ATOM 1520 N N . LEU B 2 30 ? 15.663 39.313 203.382 1.00 22.06 30 LEU B N 1
ATOM 1521 C CA . LEU B 2 30 ? 15.310 38.343 204.434 1.00 21.10 30 LEU B CA 1
ATOM 1522 C C . LEU B 2 30 ? 16.516 37.943 205.272 1.00 21.19 30 LEU B C 1
ATOM 1523 O O . LEU B 2 30 ? 16.417 37.804 206.495 1.00 20.50 30 LEU B O 1
ATOM 1528 N N . TYR B 2 31 ? 17.633 37.638 204.627 1.00 19.98 31 TYR B N 1
ATOM 1529 C CA . TYR B 2 31 ? 18.773 37.275 205.401 1.00 20.07 31 TYR B CA 1
ATOM 1530 C C . TYR B 2 31 ? 19.297 38.477 206.226 1.00 21.56 31 TYR B C 1
ATOM 1531 O O . TYR B 2 31 ? 19.733 38.316 207.328 1.00 18.99 31 TYR B O 1
ATOM 1540 N N . SER B 2 32 ? 19.257 39.668 205.652 1.00 24.19 32 SER B N 1
ATOM 1541 C CA . SER B 2 32 ? 19.812 40.869 206.302 1.00 27.34 32 SER B CA 1
ATOM 1542 C C . SER B 2 32 ? 18.989 41.344 207.472 1.00 27.52 32 SER B C 1
ATOM 1543 O O . SER B 2 32 ? 19.526 41.895 208.453 1.00 28.71 32 SER B O 1
ATOM 1546 N N . CYS B 2 33 ? 17.681 41.194 207.346 1.00 27.67 33 CYS B N 1
ATOM 1547 C CA . CYS B 2 33 ? 16.736 41.705 208.324 1.00 28.57 33 CYS B CA 1
ATOM 1548 C C . CYS B 2 33 ? 16.190 40.579 209.153 1.00 26.30 33 CYS B C 1
ATOM 1549 O O . CYS B 2 33 ? 15.005 40.231 209.049 1.00 27.03 33 CYS B O 1
ATOM 1552 N N . GLY B 2 34 ? 17.066 39.980 209.942 1.00 24.96 34 GLY B N 1
ATOM 1553 C CA . GLY B 2 34 ? 16.651 39.002 210.929 1.00 21.71 34 GLY B CA 1
ATOM 1554 C C . GLY B 2 34 ? 17.296 37.658 210.728 1.00 19.42 34 GLY B C 1
ATOM 1555 O O . GLY B 2 34 ? 17.017 36.730 211.457 1.00 17.14 34 GLY B O 1
ATOM 1556 N N . TYR B 2 35 ? 18.168 37.553 209.734 1.00 19.30 35 TYR B N 1
ATOM 1557 C CA . TYR B 2 35 ? 18.847 36.281 209.504 1.00 17.98 35 TYR B CA 1
ATOM 1558 C C . TYR B 2 35 ? 17.867 35.135 209.289 1.00 16.06 35 TYR B C 1
ATOM 1559 O O . TYR B 2 35 ? 18.012 34.072 209.859 1.00 13.94 35 TYR B O 1
ATOM 1568 N N . TYR B 2 36 ? 16.907 35.349 208.391 1.00 15.94 36 TYR B N 1
ATOM 1569 C CA . TYR B 2 36 ? 16.105 34.222 207.896 1.00 15.79 36 TYR B CA 1
ATOM 1570 C C . TYR B 2 36 ? 16.727 33.521 206.683 1.00 15.48 36 TYR B C 1
ATOM 1571 O O . TYR B 2 36 ? 17.309 34.167 205.823 1.00 15.98 36 TYR B O 1
ATOM 1580 N N . GLY B 2 37 ? 16.618 32.201 206.687 1.00 14.30 37 GLY B N 1
ATOM 1581 C CA . GLY B 2 37 ? 16.984 31.382 205.510 1.00 13.95 37 GLY B CA 1
ATOM 1582 C C . GLY B 2 37 ? 18.457 31.088 205.305 1.00 14.15 37 GLY B C 1
ATOM 1583 O O . GLY B 2 37 ? 19.297 31.525 206.048 1.00 13.99 37 GLY B O 1
ATOM 1584 N N . GLN B 2 38 ? 18.749 30.321 204.248 1.00 12.03 38 GLN B N 1
ATOM 1585 C CA . GLN B 2 38 ? 20.084 29.853 203.977 1.00 13.10 38 GLN B CA 1
ATOM 1586 C C . GLN B 2 38 ? 20.383 30.052 202.506 1.00 13.59 38 GLN B C 1
ATOM 1587 O O . GLN B 2 38 ? 19.677 29.457 201.659 1.00 13.14 38 GLN B O 1
ATOM 1593 N N . PRO B 2 39 ? 21.404 30.858 202.192 1.00 15.27 39 PRO B N 1
ATOM 1594 C CA . PRO B 2 39 ? 21.718 31.058 200.750 1.00 16.35 39 PRO B CA 1
ATOM 1595 C C . PRO B 2 39 ? 22.226 29.761 200.192 1.00 16.51 39 PRO B C 1
ATOM 1596 O O . PRO B 2 39 ? 23.014 29.058 200.852 1.00 14.38 39 PRO B O 1
ATOM 1600 N N . LEU B 2 40 ? 21.764 29.410 198.990 1.00 16.61 40 LEU B N 1
ATOM 1601 C CA . LEU B 2 40 ? 22.189 28.148 198.433 1.00 17.73 40 LEU B CA 1
ATOM 1602 C C . LEU B 2 40 ? 23.561 28.212 197.759 1.00 19.69 40 LEU B C 1
ATOM 1603 O O . LEU B 2 40 ? 24.156 27.171 197.467 1.00 20.62 40 LEU B O 1
ATOM 1608 N N . ASP B 2 41 ? 24.067 29.423 197.521 1.00 21.26 41 ASP B N 1
ATOM 1609 C CA . ASP B 2 41 ? 25.316 29.580 196.785 1.00 22.94 41 ASP B CA 1
ATOM 1610 C C . ASP B 2 41 ? 26.471 29.818 197.725 1.00 24.76 41 ASP B C 1
ATOM 1611 O O . ASP B 2 41 ? 27.615 29.633 197.358 1.00 25.30 41 ASP B O 1
ATOM 1616 N N . VAL B 2 42 ? 26.163 30.212 198.961 1.00 25.34 42 VAL B N 1
ATOM 1617 C CA . VAL B 2 42 ? 27.194 30.567 199.918 1.00 27.50 42 VAL B CA 1
ATOM 1618 C C . VAL B 2 42 ? 26.789 30.036 201.272 1.00 27.37 42 VAL B C 1
ATOM 1619 O O . VAL B 2 42 ? 25.726 30.397 201.760 1.00 26.23 42 VAL B O 1
ATOM 1623 N N . GLU B 2 43 ? 27.646 29.226 201.901 1.00 28.79 43 GLU B N 1
ATOM 1624 C CA . GLU B 2 43 ? 27.311 28.640 203.206 1.00 30.00 43 GLU B CA 1
ATOM 1625 C C . GLU B 2 43 ? 27.276 29.636 204.386 1.00 30.39 43 GLU B C 1
ATOM 1626 O O . GLU B 2 43 ? 26.307 29.642 205.154 1.00 28.53 43 GLU B O 1
ATOM 1632 N N . LYS B 2 44 ? 28.326 30.448 204.559 1.00 31.89 44 LYS B N 1
ATOM 1633 C CA . LYS B 2 44 ? 28.250 31.584 205.494 1.00 33.46 44 LYS B CA 1
ATOM 1634 C C . LYS B 2 44 ? 28.677 32.880 204.829 1.00 35.36 44 LYS B C 1
ATOM 1635 O O . LYS B 2 44 ? 29.871 33.183 204.766 1.00 35.47 44 LYS B O 1
ATOM 1641 N N . PRO B 2 45 ? 27.707 33.649 204.321 1.00 36.19 45 PRO B N 1
ATOM 1642 C CA . PRO B 2 45 ? 27.979 34.921 203.648 1.00 38.61 45 PRO B CA 1
ATOM 1643 C C . PRO B 2 45 ? 28.675 35.953 204.536 1.00 40.16 45 PRO B C 1
ATOM 1644 O O . PRO B 2 45 ? 28.650 35.843 205.761 1.00 40.11 45 PRO B O 1
ATOM 1648 N N . ARG B 2 46 ? 29.282 36.958 203.913 1.00 42.73 46 ARG B N 1
ATOM 1649 C CA . ARG B 2 46 ? 29.719 38.145 204.638 1.00 44.39 46 ARG B CA 1
ATOM 1650 C C . ARG B 2 46 ? 28.605 39.170 204.528 1.00 44.33 46 ARG B C 1
ATOM 1651 O O . ARG B 2 46 ? 28.444 39.794 203.492 1.00 45.46 46 ARG B O 1
ATOM 1659 N N . GLY B 2 47 ? 27.820 39.337 205.585 1.00 43.32 47 GLY B N 1
ATOM 1660 C CA . GLY B 2 47 ? 26.687 40.247 205.495 1.00 42.46 47 GLY B CA 1
ATOM 1661 C C . GLY B 2 47 ? 25.741 39.775 204.399 1.00 41.57 47 GLY B C 1
ATOM 1662 O O . GLY B 2 47 ? 25.159 38.702 204.502 1.00 39.90 47 GLY B O 1
ATOM 1663 N N . ALA B 2 48 ? 25.609 40.564 203.333 1.00 41.71 48 ALA B N 1
ATOM 1664 C CA . ALA B 2 48 ? 24.574 40.317 202.330 1.00 40.59 48 ALA B CA 1
ATOM 1665 C C . ALA B 2 48 ? 25.121 39.823 200.988 1.00 40.87 48 ALA B C 1
ATOM 1666 O O . ALA B 2 48 ? 24.368 39.657 200.027 1.00 41.46 48 ALA B O 1
ATOM 1668 N N . ASP B 2 49 ? 26.427 39.613 200.903 1.00 40.32 49 ASP B N 1
ATOM 1669 C CA . ASP B 2 49 ? 27.031 39.301 199.621 1.00 39.79 49 ASP B CA 1
ATOM 1670 C C . ASP B 2 49 ? 26.806 37.851 199.174 1.00 37.05 49 ASP B C 1
ATOM 1671 O O . ASP B 2 49 ? 27.691 36.996 199.290 1.00 37.54 49 ASP B O 1
ATOM 1676 N N . PHE B 2 50 ? 25.620 37.574 198.657 1.00 33.87 50 PHE B N 1
ATOM 1677 C CA . PHE B 2 50 ? 25.375 36.295 198.004 1.00 31.44 50 PHE B CA 1
ATOM 1678 C C . PHE B 2 50 ? 24.355 36.506 196.904 1.00 31.62 50 PHE B C 1
ATOM 1679 O O . PHE B 2 50 ? 23.731 37.566 196.836 1.00 32.07 50 PHE B O 1
ATOM 1687 N N . GLU B 2 51 ? 24.186 35.509 196.041 1.00 30.45 51 GLU B N 1
ATOM 1688 C CA . GLU B 2 51 ? 23.176 35.585 194.984 1.00 31.23 51 GLU B CA 1
ATOM 1689 C C . GLU B 2 51 ? 21.928 34.761 195.300 1.00 29.45 51 GLU B C 1
ATOM 1690 O O . GLU B 2 51 ? 20.845 35.048 194.795 1.00 30.22 51 GLU B O 1
ATOM 1696 N N . GLY B 2 52 ? 22.087 33.709 196.095 1.00 27.26 52 GLY B N 1
ATOM 1697 C CA . GLY B 2 52 ? 20.965 32.848 196.399 1.00 25.81 52 GLY B CA 1
ATOM 1698 C C . GLY B 2 52 ? 20.789 31.780 195.352 1.00 24.84 52 GLY B C 1
ATOM 1699 O O . GLY B 2 52 ? 21.707 31.503 194.594 1.00 26.64 52 GLY B O 1
ATOM 1700 N N . PRO B 2 53 ? 19.579 31.203 195.273 1.00 23.51 53 PRO B N 1
ATOM 1701 C CA . PRO B 2 53 ? 18.391 31.592 196.049 1.00 20.68 53 PRO B CA 1
ATOM 1702 C C . PRO B 2 53 ? 18.533 31.383 197.553 1.00 19.43 53 PRO B C 1
ATOM 1703 O O . PRO B 2 53 ? 19.373 30.614 198.009 1.00 18.74 53 PRO B O 1
ATOM 1707 N N . LEU B 2 54 ? 17.661 32.040 198.290 1.00 17.44 54 LEU B N 1
ATOM 1708 C CA . LEU B 2 54 ? 17.581 31.818 199.744 1.00 16.26 54 LEU B CA 1
ATOM 1709 C C . LEU B 2 54 ? 16.605 30.680 199.959 1.00 15.08 54 LEU B C 1
ATOM 1710 O O . LEU B 2 54 ? 15.457 30.756 199.497 1.00 16.26 54 LEU B O 1
ATOM 1715 N N . ARG B 2 55 ? 17.057 29.620 200.637 1.00 13.49 55 ARG B N 1
ATOM 1716 C CA . ARG B 2 55 ? 16.166 28.513 200.962 1.00 13.41 55 ARG B CA 1
ATOM 1717 C C . ARG B 2 55 ? 15.622 28.799 202.369 1.00 12.97 55 ARG B C 1
ATOM 1718 O O . ARG B 2 55 ? 16.402 29.040 203.313 1.00 14.00 55 ARG B O 1
ATOM 1726 N N . LEU B 2 56 ? 14.304 28.836 202.482 1.00 13.59 56 LEU B N 1
ATOM 1727 C CA . LEU B 2 56 ? 13.640 28.902 203.784 1.00 13.72 56 LEU B CA 1
ATOM 1728 C C . LEU B 2 56 ? 13.159 27.532 204.167 1.00 14.59 56 LEU B C 1
ATOM 1729 O O . LEU B 2 56 ? 12.635 26.773 203.347 1.00 15.08 56 LEU B O 1
ATOM 1734 N N . SER B 2 57 ? 13.301 27.207 205.448 1.00 12.62 57 SER B N 1
ATOM 1735 C CA . SER B 2 57 ? 12.823 25.946 205.930 1.00 13.72 57 SER B CA 1
ATOM 1736 C C . SER B 2 57 ? 11.317 26.108 205.977 1.00 13.13 57 SER B C 1
ATOM 1737 O O . SER B 2 57 ? 10.820 27.242 205.946 1.00 13.52 57 SER B O 1
ATOM 1740 N N . LEU B 2 58 ? 10.611 24.979 206.090 1.00 13.42 58 LEU B N 1
ATOM 1741 C CA . LEU B 2 58 ? 9.165 25.008 206.190 1.00 12.88 58 LEU B CA 1
ATOM 1742 C C . LEU B 2 58 ? 8.747 25.783 207.467 1.00 13.07 58 LEU B C 1
ATOM 1743 O O . LEU B 2 58 ? 7.787 26.547 207.485 1.00 13.12 58 LEU B O 1
ATOM 1748 N N . ILE B 2 59 ? 9.463 25.548 208.560 1.00 11.84 59 ILE B N 1
ATOM 1749 C CA A ILE B 2 59 ? 9.141 26.256 209.788 0.80 10.75 59 ILE B CA 1
ATOM 1750 C CA B ILE B 2 59 ? 9.199 26.257 209.806 0.20 10.74 59 ILE B CA 1
ATOM 1751 C C . ILE B 2 59 ? 9.319 27.768 209.618 1.00 11.47 59 ILE B C 1
ATOM 1752 O O . ILE B 2 59 ? 8.435 28.557 210.029 1.00 11.80 59 ILE B O 1
ATOM 1761 N N . GLU B 2 60 ? 10.389 28.179 208.959 1.00 9.74 60 GLU B N 1
ATOM 1762 C CA . GLU B 2 60 ? 10.610 29.599 208.740 1.00 12.90 60 GLU B CA 1
ATOM 1763 C C . GLU B 2 60 ? 9.562 30.162 207.816 1.00 12.38 60 GLU B C 1
ATOM 1764 O O . GLU B 2 60 ? 9.110 31.297 207.975 1.00 13.36 60 GLU B O 1
ATOM 1770 N N . SER B 2 61 ? 9.197 29.375 206.827 1.00 11.85 61 SER B N 1
ATOM 1771 C CA . SER B 2 61 ? 8.213 29.865 205.850 1.00 13.82 61 SER B CA 1
ATOM 1772 C C . SER B 2 61 ? 6.843 30.034 206.511 1.00 14.47 61 SER B C 1
ATOM 1773 O O . SER B 2 61 ? 6.131 31.014 206.290 1.00 16.56 61 SER B O 1
ATOM 1776 N N . LEU B 2 62 ? 6.424 29.055 207.307 1.00 13.84 62 LEU B N 1
ATOM 1777 C CA . LEU B 2 62 ? 5.173 29.270 208.057 1.00 14.63 62 LEU B CA 1
ATOM 1778 C C . LEU B 2 62 ? 5.194 30.567 208.905 1.00 14.89 62 LEU B C 1
ATOM 1779 O O . LEU B 2 62 ? 4.260 31.375 208.897 1.00 14.73 62 LEU B O 1
ATOM 1784 N N . TYR B 2 63 ? 6.290 30.764 209.642 1.00 15.12 63 TYR B N 1
ATOM 1785 C CA . TYR B 2 63 ? 6.445 31.941 210.502 1.00 14.57 63 TYR B CA 1
ATOM 1786 C C . TYR B 2 63 ? 6.329 33.227 209.696 1.00 15.63 63 TYR B C 1
ATOM 1787 O O . TYR B 2 63 ? 5.564 34.149 210.035 1.00 15.61 63 TYR B O 1
ATOM 1796 N N . LEU B 2 64 ? 7.065 33.280 208.572 1.00 14.95 64 LEU B N 1
ATOM 1797 C CA . LEU B 2 64 ? 7.105 34.508 207.787 1.00 14.85 64 LEU B CA 1
ATOM 1798 C C . LEU B 2 64 ? 5.802 34.831 207.062 1.00 16.37 64 LEU B C 1
ATOM 1799 O O . LEU B 2 64 ? 5.419 35.999 206.926 1.00 17.63 64 LEU B O 1
ATOM 1804 N N . ALA B 2 65 ? 5.155 33.775 206.571 1.00 16.54 65 ALA B N 1
ATOM 1805 C CA . ALA B 2 65 ? 3.846 33.870 206.016 1.00 17.90 65 ALA B CA 1
ATOM 1806 C C . ALA B 2 65 ? 2.833 34.381 207.046 1.00 20.43 65 ALA B C 1
ATOM 1807 O O . ALA B 2 65 ? 2.027 35.264 206.749 1.00 20.99 65 ALA B O 1
ATOM 1809 N N . GLU B 2 66 ? 2.877 33.800 208.243 1.00 20.30 66 GLU B N 1
ATOM 1810 C CA . GLU B 2 66 ? 1.935 34.159 209.294 1.00 21.98 66 GLU B CA 1
ATOM 1811 C C . GLU B 2 66 ? 2.193 35.606 209.738 1.00 23.40 66 GLU B C 1
ATOM 1812 O O . GLU B 2 66 ? 1.266 36.315 210.090 1.00 24.00 66 GLU B O 1
ATOM 1818 N N . LYS B 2 67 ? 3.440 36.059 209.659 1.00 23.21 67 LYS B N 1
ATOM 1819 C CA . LYS B 2 67 ? 3.765 37.439 210.028 1.00 24.32 67 LYS B CA 1
ATOM 1820 C C . LYS B 2 67 ? 3.461 38.431 208.906 1.00 24.89 67 LYS B C 1
ATOM 1821 O O . LYS B 2 67 ? 3.639 39.627 209.093 1.00 27.04 67 LYS B O 1
ATOM 1827 N N . GLY B 2 68 ? 3.011 37.923 207.758 1.00 24.25 68 GLY B N 1
ATOM 1828 C CA . GLY B 2 68 ? 2.635 38.747 206.602 1.00 26.07 68 GLY B CA 1
ATOM 1829 C C . GLY B 2 68 ? 3.807 39.205 205.750 1.00 26.35 68 GLY B C 1
ATOM 1830 O O . GLY B 2 68 ? 3.668 40.117 204.932 1.00 27.72 68 GLY B O 1
ATOM 1831 N N . VAL B 2 69 ? 4.971 38.588 205.946 1.00 25.45 69 VAL B N 1
ATOM 1832 C CA . VAL B 2 69 ? 6.172 38.996 205.230 1.00 25.49 69 VAL B CA 1
ATOM 1833 C C . VAL B 2 69 ? 6.345 38.243 203.915 1.00 25.51 69 VAL B C 1
ATOM 1834 O O . VAL B 2 69 ? 6.861 38.789 202.933 1.00 25.99 69 VAL B O 1
ATOM 1838 N N . LEU B 2 70 ? 5.934 36.979 203.911 1.00 23.74 70 LEU B N 1
ATOM 1839 C CA . LEU B 2 70 ? 6.199 36.072 202.793 1.00 22.92 70 LEU B CA 1
ATOM 1840 C C . LEU B 2 70 ? 4.931 35.608 202.107 1.00 24.12 70 LEU B C 1
ATOM 1841 O O . LEU B 2 70 ? 3.956 35.239 202.763 1.00 23.57 70 LEU B O 1
ATOM 1846 N N . GLU B 2 71 ? 4.948 35.608 200.778 1.00 24.43 71 GLU B N 1
ATOM 1847 C CA . GLU B 2 71 ? 3.848 35.027 200.025 1.00 25.74 71 GLU B CA 1
ATOM 1848 C C . GLU B 2 71 ? 4.395 33.834 199.273 1.00 24.61 71 GLU B C 1
ATOM 1849 O O . GLU B 2 71 ? 5.368 33.972 198.534 1.00 25.71 71 GLU B O 1
ATOM 1855 N N . VAL B 2 72 ? 3.764 32.677 199.447 1.00 22.92 72 VAL B N 1
ATOM 1856 C CA . VAL B 2 72 ? 4.272 31.422 198.871 1.00 21.64 72 VAL B CA 1
ATOM 1857 C C . VAL B 2 72 ? 3.367 30.935 197.723 1.00 23.39 72 VAL B C 1
ATOM 1858 O O . VAL B 2 72 ? 2.164 30.964 197.835 1.00 25.07 72 VAL B O 1
ATOM 1862 N N . ALA B 2 73 ? 3.962 30.466 196.636 1.00 23.88 73 ALA B N 1
ATOM 1863 C CA . ALA B 2 73 ? 3.170 29.849 195.588 1.00 24.64 73 ALA B CA 1
ATOM 1864 C C . ALA B 2 73 ? 3.679 28.445 195.304 1.00 23.40 73 ALA B C 1
ATOM 1865 O O . ALA B 2 73 ? 4.824 28.093 195.625 1.00 21.57 73 ALA B O 1
ATOM 1867 N N . LYS B 2 74 ? 2.834 27.617 194.707 1.00 23.69 74 LYS B N 1
ATOM 1868 C CA . LYS B 2 74 ? 3.307 26.318 194.256 1.00 23.30 74 LYS B CA 1
ATOM 1869 C C . LYS B 2 74 ? 4.022 26.511 192.909 1.00 24.59 74 LYS B C 1
ATOM 1870 O O . LYS B 2 74 ? 3.949 27.583 192.309 1.00 24.91 74 LYS B O 1
ATOM 1876 N N . PRO B 2 75 ? 4.717 25.470 192.429 1.00 23.88 75 PRO B N 1
ATOM 1877 C CA . PRO B 2 75 ? 5.338 25.646 191.129 1.00 24.52 75 PRO B CA 1
ATOM 1878 C C . PRO B 2 75 ? 4.320 25.965 190.034 1.00 24.62 75 PRO B C 1
ATOM 1879 O O . PRO B 2 75 ? 4.679 26.629 189.079 1.00 24.74 75 PRO B O 1
ATOM 1883 N N . ASP B 2 76 ? 3.066 25.532 190.181 1.00 25.49 76 ASP B N 1
ATOM 1884 C CA . ASP B 2 76 ? 2.041 25.858 189.164 1.00 27.62 76 ASP B CA 1
ATOM 1885 C C . ASP B 2 76 ? 1.486 27.283 189.321 1.00 27.60 76 ASP B C 1
ATOM 1886 O O . ASP B 2 76 ? 0.649 27.753 188.539 1.00 28.47 76 ASP B O 1
ATOM 1891 N N . GLY B 2 77 ? 1.996 27.983 190.320 1.00 26.61 77 GLY B N 1
ATOM 1892 C CA . GLY B 2 77 ? 1.641 29.376 190.538 1.00 27.31 77 GLY B CA 1
ATOM 1893 C C . GLY B 2 77 ? 0.465 29.587 191.462 1.00 28.08 77 GLY B C 1
ATOM 1894 O O . GLY B 2 77 ? 0.154 30.721 191.820 1.00 28.91 77 GLY B O 1
ATOM 1895 N N . SER B 2 78 ? -0.187 28.512 191.893 1.00 29.08 78 SER B N 1
ATOM 1896 C CA . SER B 2 78 ? -1.330 28.708 192.787 1.00 29.62 78 SER B CA 1
ATOM 1897 C C . SER B 2 78 ? -0.859 29.085 194.160 1.00 28.83 78 SER B C 1
ATOM 1898 O O . SER B 2 78 ? 0.280 28.822 194.536 1.00 27.83 78 SER B O 1
ATOM 1901 N N A SER B 2 79 ? -1.749 29.703 194.926 0.50 28.57 79 SER B N 1
ATOM 1902 N N B SER B 2 79 ? -1.766 29.679 194.927 0.50 28.69 79 SER B N 1
ATOM 1903 C CA A SER B 2 79 ? -1.374 30.203 196.237 0.50 27.02 79 SER B CA 1
ATOM 1904 C CA B SER B 2 79 ? -1.446 30.186 196.251 0.50 27.38 79 SER B CA 1
ATOM 1905 C C A SER B 2 79 ? -1.329 29.108 197.285 0.50 26.45 79 SER B C 1
ATOM 1906 C C B SER B 2 79 ? -1.321 29.069 197.275 0.50 26.59 79 SER B C 1
ATOM 1907 O O A SER B 2 79 ? -2.191 28.223 197.323 0.50 26.66 79 SER B O 1
ATOM 1908 O O B SER B 2 79 ? -2.124 28.130 197.292 0.50 26.82 79 SER B O 1
ATOM 1913 N N . VAL B 2 80 ? -0.303 29.178 198.127 1.00 24.84 80 VAL B N 1
ATOM 1914 C CA . VAL B 2 80 ? -0.181 28.315 199.292 1.00 24.76 80 VAL B CA 1
ATOM 1915 C C . VAL B 2 80 ? -0.497 29.248 200.460 1.00 24.28 80 VAL B C 1
ATOM 1916 O O . VAL B 2 80 ? 0.234 30.216 200.722 1.00 24.27 80 VAL B O 1
ATOM 1920 N N . GLY B 2 81 ? -1.590 28.978 201.159 1.00 24.38 81 GLY B N 1
ATOM 1921 C CA . GLY B 2 81 ? -1.982 29.816 202.279 1.00 23.35 81 GLY B CA 1
ATOM 1922 C C . GLY B 2 81 ? -1.230 29.485 203.562 1.00 21.66 81 GLY B C 1
ATOM 1923 O O . GLY B 2 81 ? -0.564 28.465 203.667 1.00 21.20 81 GLY B O 1
ATOM 1924 N N . VAL B 2 82 ? -1.352 30.371 204.544 1.00 22.02 82 VAL B N 1
ATOM 1925 C CA . VAL B 2 82 ? -0.753 30.118 205.843 1.00 20.61 82 VAL B CA 1
ATOM 1926 C C . VAL B 2 82 ? -1.273 28.779 206.359 1.00 20.16 82 VAL B C 1
ATOM 1927 O O . VAL B 2 82 ? -0.517 27.982 206.886 1.00 19.52 82 VAL B O 1
ATOM 1931 N N . GLU B 2 83 ? -2.576 28.527 206.235 1.00 20.99 83 GLU B N 1
ATOM 1932 C CA . GLU B 2 83 ? -3.098 27.264 206.758 1.00 21.78 83 GLU B CA 1
ATOM 1933 C C . GLU B 2 83 ? -2.580 26.045 205.998 1.00 21.76 83 GLU B C 1
ATOM 1934 O O . GLU B 2 83 ? -2.499 24.958 206.566 1.00 21.07 83 GLU B O 1
ATOM 1940 N N . ASP B 2 84 ? -2.221 26.218 204.726 1.00 20.37 84 ASP B N 1
ATOM 1941 C CA . ASP B 2 84 ? -1.588 25.122 203.970 1.00 20.76 84 ASP B CA 1
ATOM 1942 C C . ASP B 2 84 ? -0.172 24.807 204.452 1.00 18.22 84 ASP B C 1
ATOM 1943 O O . ASP B 2 84 ? 0.196 23.661 204.572 1.00 17.83 84 ASP B O 1
ATOM 1948 N N . LEU B 2 85 ? 0.610 25.842 204.702 1.00 18.88 85 LEU B N 1
ATOM 1949 C CA . LEU B 2 85 ? 1.916 25.655 205.367 1.00 17.66 85 LEU B CA 1
ATOM 1950 C C . LEU B 2 85 ? 1.749 25.078 206.761 1.00 18.07 85 LEU B C 1
ATOM 1951 O O . LEU B 2 85 ? 2.507 24.187 207.131 1.00 17.26 85 LEU B O 1
ATOM 1956 N N . ARG B 2 86 ? 0.762 25.563 207.524 1.00 18.25 86 ARG B N 1
ATOM 1957 C CA . ARG B 2 86 ? 0.536 25.028 208.869 1.00 18.88 86 ARG B CA 1
ATOM 1958 C C . ARG B 2 86 ? 0.275 23.532 208.773 1.00 18.09 86 ARG B C 1
ATOM 1959 O O . ARG B 2 86 ? 0.793 22.763 209.581 1.00 17.71 86 ARG B O 1
ATOM 1967 N N . THR B 2 87 ? -0.554 23.108 207.810 1.00 20.07 87 THR B N 1
ATOM 1968 C CA . THR B 2 87 ? -0.832 21.686 207.628 1.00 19.93 87 THR B CA 1
ATOM 1969 C C . THR B 2 87 ? 0.411 20.861 207.344 1.00 18.37 87 THR B C 1
ATOM 1970 O O . THR B 2 87 ? 0.592 19.763 207.894 1.00 18.13 87 THR B O 1
ATOM 1974 N N . ALA B 2 88 ? 1.291 21.397 206.512 1.00 18.87 88 ALA B N 1
ATOM 1975 C CA . ALA B 2 88 ? 2.542 20.725 206.152 1.00 17.72 88 ALA B CA 1
ATOM 1976 C C . ALA B 2 88 ? 3.443 20.539 207.392 1.00 16.93 88 ALA B C 1
ATOM 1977 O O . ALA B 2 88 ? 4.063 19.490 207.599 1.00 16.17 88 ALA B O 1
ATOM 1979 N N . VAL B 2 89 ? 3.478 21.571 208.221 1.00 16.70 89 VAL B N 1
ATOM 1980 C CA . VAL B 2 89 ? 4.355 21.598 209.394 1.00 15.71 89 VAL B CA 1
ATOM 1981 C C . VAL B 2 89 ? 3.784 20.662 210.443 1.00 16.68 89 VAL B C 1
ATOM 1982 O O . VAL B 2 89 ? 4.482 19.802 210.979 1.00 16.63 89 VAL B O 1
ATOM 1986 N N . ARG B 2 90 ? 2.482 20.796 210.680 1.00 17.39 90 ARG B N 1
ATOM 1987 C CA . ARG B 2 90 ? 1.802 19.974 211.687 1.00 18.66 90 ARG B CA 1
ATOM 1988 C C . ARG B 2 90 ? 1.783 18.489 211.360 1.00 18.71 90 ARG B C 1
ATOM 1989 O O . ARG B 2 90 ? 1.673 17.663 212.261 1.00 19.71 90 ARG B O 1
ATOM 1997 N N . GLY B 2 91 ? 1.884 18.154 210.074 1.00 18.75 91 GLY B N 1
ATOM 1998 C CA . GLY B 2 91 ? 1.889 16.770 209.633 1.00 19.40 91 GLY B CA 1
ATOM 1999 C C . GLY B 2 91 ? 3.229 16.071 209.762 1.00 18.80 91 GLY B C 1
ATOM 2000 O O . GLY B 2 91 ? 3.317 14.868 209.522 1.00 18.93 91 GLY B O 1
ATOM 2001 N N . ASN B 2 92 ? 4.274 16.820 210.138 1.00 16.17 92 ASN B N 1
ATOM 2002 C CA . ASN B 2 92 ? 5.618 16.257 210.339 1.00 16.30 92 ASN B CA 1
ATOM 2003 C C . ASN B 2 92 ? 5.963 16.367 211.819 1.00 15.96 92 ASN B C 1
ATOM 2004 O O . ASN B 2 92 ? 6.086 17.478 212.309 1.00 15.23 92 ASN B O 1
ATOM 2009 N N . PRO B 2 93 ? 6.089 15.230 212.538 1.00 16.61 93 PRO B N 1
ATOM 2010 C CA . PRO B 2 93 ? 6.256 15.351 213.991 1.00 15.85 93 PRO B CA 1
ATOM 2011 C C . PRO B 2 93 ? 7.444 16.219 214.410 1.00 14.30 93 PRO B C 1
ATOM 2012 O O . PRO B 2 93 ? 7.337 17.002 215.369 1.00 12.96 93 PRO B O 1
ATOM 2016 N N . ARG B 2 94 ? 8.574 16.083 213.722 1.00 12.64 94 ARG B N 1
ATOM 2017 C CA . ARG B 2 94 ? 9.727 16.901 214.084 1.00 10.84 94 ARG B CA 1
ATOM 2018 C C . ARG B 2 94 ? 9.450 18.360 213.798 1.00 11.32 94 ARG B C 1
ATOM 2019 O O . ARG B 2 94 ? 9.684 19.215 214.640 1.00 10.75 94 ARG B O 1
ATOM 2027 N N . PHE B 2 95 ? 9.003 18.690 212.588 1.00 10.91 95 PHE B N 1
ATOM 2028 C CA . PHE B 2 95 ? 8.736 20.088 212.290 1.00 12.03 95 PHE B CA 1
ATOM 2029 C C . PHE B 2 95 ? 7.656 20.741 213.139 1.00 10.82 95 PHE B C 1
ATOM 2030 O O . PHE B 2 95 ? 7.757 21.910 213.464 1.00 11.51 95 PHE B O 1
ATOM 2038 N N . SER B 2 96 ? 6.644 19.978 213.527 1.00 11.50 96 SER B N 1
ATOM 2039 C CA . SER B 2 96 ? 5.609 20.495 214.419 1.00 12.11 96 SER B CA 1
ATOM 2040 C C . SER B 2 96 ? 6.174 20.990 215.754 1.00 11.58 96 SER B C 1
ATOM 2041 O O . SER B 2 96 ? 5.820 22.065 216.258 1.00 13.86 96 SER B O 1
ATOM 2044 N N . MET B 2 97 ? 6.995 20.141 216.338 1.00 12.67 97 MET B N 1
ATOM 2045 C CA . MET B 2 97 ? 7.676 20.427 217.602 1.00 11.49 97 MET B CA 1
ATOM 2046 C C . MET B 2 97 ? 8.612 21.637 217.462 1.00 11.94 97 MET B C 1
ATOM 2047 O O . MET B 2 97 ? 8.568 22.600 218.234 1.00 11.27 97 MET B O 1
ATOM 2052 N N . LEU B 2 98 ? 9.456 21.599 216.441 1.00 10.96 98 LEU B N 1
ATOM 2053 C CA . LEU B 2 98 ? 10.411 22.650 216.216 1.00 11.22 98 LEU B CA 1
ATOM 2054 C C . LEU B 2 98 ? 9.727 23.976 215.945 1.00 10.80 98 LEU B C 1
ATOM 2055 O O . LEU B 2 98 ? 10.161 25.033 216.468 1.00 11.09 98 LEU B O 1
ATOM 2060 N N . TYR B 2 99 ? 8.613 23.935 215.199 1.00 9.96 99 TYR B N 1
ATOM 2061 C CA . TYR B 2 99 ? 7.872 25.155 214.929 1.00 11.41 99 TYR B CA 1
ATOM 2062 C C . TYR B 2 99 ? 7.463 25.841 216.192 1.00 10.42 99 TYR B C 1
ATOM 2063 O O . TYR B 2 99 ? 7.635 27.012 216.309 1.00 9.23 99 TYR B O 1
ATOM 2072 N N . ASN B 2 100 ? 6.907 25.087 217.143 1.00 9.68 100 ASN B N 1
ATOM 2073 C CA . ASN B 2 100 ? 6.440 25.716 218.352 1.00 11.86 100 ASN B CA 1
ATOM 2074 C C . ASN B 2 100 ? 7.518 26.457 219.131 1.00 9.59 100 ASN B C 1
ATOM 2075 O O . ASN B 2 100 ? 7.280 27.591 219.610 1.00 10.51 100 ASN B O 1
ATOM 2080 N N . ILE B 2 101 ? 8.713 25.888 219.172 1.00 10.61 101 ILE B N 1
ATOM 2081 C CA . ILE B 2 101 ? 9.886 26.527 219.806 1.00 10.97 101 ILE B CA 1
ATOM 2082 C C . ILE B 2 101 ? 10.414 27.686 218.966 1.00 11.68 101 ILE B C 1
ATOM 2083 O O . ILE B 2 101 ? 10.654 28.790 219.455 1.00 11.18 101 ILE B O 1
ATOM 2088 N N . TYR B 2 102 ? 10.531 27.423 217.654 1.00 11.91 102 TYR B N 1
ATOM 2089 C CA . TYR B 2 102 ? 10.921 28.440 216.692 1.00 10.94 102 TYR B CA 1
ATOM 2090 C C . TYR B 2 102 ? 10.096 29.734 216.864 1.00 12.45 102 TYR B C 1
ATOM 2091 O O . TYR B 2 102 ? 10.648 30.833 216.987 1.00 13.16 102 TYR B O 1
ATOM 2100 N N . ARG B 2 103 ? 8.757 29.611 216.816 1.00 13.22 103 ARG B N 1
ATOM 2101 C CA . ARG B 2 103 ? 7.880 30.731 216.948 1.00 12.89 103 ARG B CA 1
ATOM 2102 C C . ARG B 2 103 ? 8.060 31.490 218.289 1.00 14.10 103 ARG B C 1
ATOM 2103 O O . ARG B 2 103 ? 8.038 32.705 218.328 1.00 14.55 103 ARG B O 1
ATOM 2111 N N . ASP B 2 104 ? 8.177 30.735 219.354 1.00 13.87 104 ASP B N 1
ATOM 2112 C CA . ASP B 2 104 ? 8.258 31.291 220.703 1.00 15.27 104 ASP B CA 1
ATOM 2113 C C . ASP B 2 104 ? 9.514 32.141 220.907 1.00 15.19 104 ASP B C 1
ATOM 2114 O O . ASP B 2 104 ? 9.414 33.273 221.453 1.00 16.11 104 ASP B O 1
ATOM 2119 N N . LEU B 2 105 ? 10.634 31.625 220.382 1.00 15.31 105 LEU B N 1
ATOM 2120 C CA . LEU B 2 105 ? 11.918 32.339 220.438 1.00 14.96 105 LEU B CA 1
ATOM 2121 C C . LEU B 2 105 ? 11.910 33.561 219.511 1.00 14.48 105 LEU B C 1
ATOM 2122 O O . LEU B 2 105 ? 12.358 34.641 219.915 1.00 15.65 105 LEU B O 1
ATOM 2127 N N . ARG B 2 106 ? 11.397 33.424 218.278 1.00 14.36 106 ARG B N 1
ATOM 2128 C CA . ARG B 2 106 ? 11.330 34.573 217.380 1.00 15.91 106 ARG B CA 1
ATOM 2129 C C . ARG B 2 106 ? 10.402 35.662 217.991 1.00 16.58 106 ARG B C 1
ATOM 2130 O O . ARG B 2 106 ? 10.668 36.845 217.895 1.00 17.57 106 ARG B O 1
ATOM 2138 N N . GLU B 2 107 ? 9.300 35.245 218.593 1.00 17.52 107 GLU B N 1
ATOM 2139 C CA . GLU B 2 107 ? 8.349 36.229 219.118 1.00 19.85 107 GLU B CA 1
ATOM 2140 C C . GLU B 2 107 ? 8.957 36.966 220.296 1.00 22.06 107 GLU B C 1
ATOM 2141 O O . GLU B 2 107 ? 8.588 38.122 220.570 1.00 22.65 107 GLU B O 1
ATOM 2147 N N . ARG B 2 108 ? 9.904 36.297 220.946 1.00 22.34 108 ARG B N 1
ATOM 2148 C CA . ARG B 2 108 ? 10.617 36.843 222.100 1.00 23.76 108 ARG B CA 1
ATOM 2149 C C . ARG B 2 108 ? 11.778 37.715 221.663 1.00 24.02 108 ARG B C 1
ATOM 2150 O O . ARG B 2 108 ? 12.442 38.360 222.507 1.00 25.85 108 ARG B O 1
ATOM 2158 N N . GLY B 2 109 ? 12.014 37.746 220.348 1.00 23.47 109 GLY B N 1
ATOM 2159 C CA . GLY B 2 109 ? 13.030 38.636 219.745 1.00 22.87 109 GLY B CA 1
ATOM 2160 C C . GLY B 2 109 ? 14.390 38.021 219.459 1.00 21.23 109 GLY B C 1
ATOM 2161 O O . GLY B 2 109 ? 15.342 38.721 219.096 1.00 22.66 109 GLY B O 1
ATOM 2162 N N . PHE B 2 110 ? 14.504 36.715 219.618 1.00 19.05 110 PHE B N 1
ATOM 2163 C CA . PHE B 2 110 ? 15.745 36.050 219.279 1.00 17.63 110 PHE B CA 1
ATOM 2164 C C . PHE B 2 110 ? 15.821 35.805 217.792 1.00 15.95 110 PHE B C 1
ATOM 2165 O O . PHE B 2 110 ? 14.802 35.837 217.078 1.00 17.18 110 PHE B O 1
ATOM 2173 N N A VAL B 2 111 ? 17.032 35.575 217.311 0.50 15.12 111 VAL B N 1
ATOM 2174 N N B VAL B 2 111 ? 17.045 35.532 217.328 0.50 15.08 111 VAL B N 1
ATOM 2175 C CA A VAL B 2 111 ? 17.195 35.038 215.969 0.50 14.95 111 VAL B CA 1
ATOM 2176 C CA B VAL B 2 111 ? 17.308 35.071 215.945 0.50 14.83 111 VAL B CA 1
ATOM 2177 C C A VAL B 2 111 ? 17.345 33.546 216.187 0.50 13.50 111 VAL B C 1
ATOM 2178 C C B VAL B 2 111 ? 17.560 33.553 215.990 0.50 13.69 111 VAL B C 1
ATOM 2179 O O A VAL B 2 111 ? 18.076 33.102 217.074 0.50 15.06 111 VAL B O 1
ATOM 2180 O O B VAL B 2 111 ? 18.553 33.112 216.581 0.50 14.64 111 VAL B O 1
ATOM 2187 N N . VAL B 2 112 ? 16.686 32.757 215.358 1.00 13.83 112 VAL B N 1
ATOM 2188 C CA . VAL B 2 112 ? 16.745 31.317 215.516 1.00 12.53 112 VAL B CA 1
ATOM 2189 C C . VAL B 2 112 ? 17.269 30.664 214.220 1.00 13.02 112 VAL B C 1
ATOM 2190 O O . VAL B 2 112 ? 16.689 30.863 213.186 1.00 15.35 112 VAL B O 1
ATOM 2194 N N . ARG B 2 113 ? 18.349 29.890 214.293 1.00 12.63 113 ARG B N 1
ATOM 2195 C CA . ARG B 2 113 ? 18.952 29.286 213.157 1.00 10.84 113 ARG B CA 1
ATOM 2196 C C . ARG B 2 113 ? 19.090 27.819 213.389 1.00 11.67 113 ARG B C 1
ATOM 2197 O O . ARG B 2 113 ? 18.936 27.293 214.502 1.00 10.56 113 ARG B O 1
ATOM 2205 N N . SER B 2 114 ? 19.362 27.098 212.320 1.00 11.77 114 SER B N 1
ATOM 2206 C CA . SER B 2 114 ? 19.675 25.671 212.471 1.00 11.85 114 SER B CA 1
ATOM 2207 C C . SER B 2 114 ? 20.832 25.419 213.466 1.00 12.06 114 SER B C 1
ATOM 2208 O O . SER B 2 114 ? 21.852 26.131 213.469 1.00 13.71 114 SER B O 1
ATOM 2211 N N . GLY B 2 115 ? 20.703 24.360 214.270 1.00 9.59 115 GLY B N 1
ATOM 2212 C CA . GLY B 2 115 ? 21.798 23.996 215.237 1.00 11.28 115 GLY B CA 1
ATOM 2213 C C . GLY B 2 115 ? 22.710 22.939 214.688 1.00 10.60 115 GLY B C 1
ATOM 2214 O O . GLY B 2 115 ? 23.517 22.391 215.431 1.00 12.77 115 GLY B O 1
ATOM 2215 N N . LEU B 2 116 ? 22.652 22.696 213.356 1.00 12.64 116 LEU B N 1
ATOM 2216 C CA . LEU B 2 116 ? 23.384 21.619 212.680 1.00 13.22 116 LEU B CA 1
ATOM 2217 C C . LEU B 2 116 ? 24.843 21.672 213.057 1.00 15.20 116 LEU B C 1
ATOM 2218 O O . LEU B 2 116 ? 25.427 20.644 213.425 1.00 16.05 116 LEU B O 1
ATOM 2223 N N . LYS B 2 117 ? 25.447 22.851 212.958 1.00 17.42 117 LYS B N 1
ATOM 2224 C CA . LYS B 2 117 ? 26.884 22.854 213.133 1.00 20.34 117 LYS B CA 1
ATOM 2225 C C . LYS B 2 117 ? 27.277 22.565 214.579 1.00 21.09 117 LYS B C 1
ATOM 2226 O O . LYS B 2 117 ? 28.451 22.279 214.865 1.00 22.52 117 LYS B O 1
ATOM 2232 N N . PHE B 2 118 ? 26.303 22.643 215.486 1.00 19.92 118 PHE B N 1
ATOM 2233 C CA . PHE B 2 118 ? 26.556 22.504 216.911 1.00 21.79 118 PHE B CA 1
ATOM 2234 C C . PHE B 2 118 ? 26.000 21.185 217.430 1.00 21.52 118 PHE B C 1
ATOM 2235 O O . PHE B 2 118 ? 25.996 20.926 218.644 1.00 23.43 118 PHE B O 1
ATOM 2243 N N . GLY B 2 119 ? 25.490 20.382 216.514 1.00 21.04 119 GLY B N 1
ATOM 2244 C CA . GLY B 2 119 ? 24.852 19.101 216.825 1.00 18.86 119 GLY B CA 1
ATOM 2245 C C . GLY B 2 119 ? 23.507 19.186 217.542 1.00 18.60 119 GLY B C 1
ATOM 2246 O O . GLY B 2 119 ? 23.145 18.245 218.269 1.00 18.09 119 GLY B O 1
ATOM 2247 N N . SER B 2 120 ? 22.772 20.297 217.369 1.00 15.37 120 SER B N 1
ATOM 2248 C CA . SER B 2 120 ? 21.537 20.498 218.124 1.00 14.99 120 SER B CA 1
ATOM 2249 C C . SER B 2 120 ? 20.419 20.860 217.190 1.00 14.30 120 SER B C 1
ATOM 2250 O O . SER B 2 120 ? 20.644 20.997 215.994 1.00 11.86 120 SER B O 1
ATOM 2253 N N . ASP B 2 121 ? 19.247 21.116 217.770 1.00 11.13 121 ASP B N 1
ATOM 2254 C CA . ASP B 2 121 ? 18.075 21.440 216.937 1.00 12.52 121 ASP B CA 1
ATOM 2255 C C . ASP B 2 121 ? 18.117 22.876 216.575 1.00 12.10 121 ASP B C 1
ATOM 2256 O O . ASP B 2 121 ? 17.783 23.234 215.437 1.00 11.57 121 ASP B O 1
ATOM 2261 N N . PHE B 2 122 ? 18.565 23.726 217.504 1.00 10.23 122 PHE B N 1
ATOM 2262 C CA . PHE B 2 122 ? 18.685 25.141 217.143 1.00 9.68 122 PHE B CA 1
ATOM 2263 C C . PHE B 2 122 ? 19.985 25.754 217.632 1.00 9.49 122 PHE B C 1
ATOM 2264 O O . PHE B 2 122 ? 20.508 25.356 218.693 1.00 10.31 122 PHE B O 1
ATOM 2272 N N . ALA B 2 123 ? 20.430 26.790 216.926 1.00 9.05 123 ALA B N 1
ATOM 2273 C CA . ALA B 2 123 ? 21.405 27.758 217.460 1.00 10.24 123 ALA B CA 1
ATOM 2274 C C . ALA B 2 123 ? 20.705 29.094 217.598 1.00 10.41 123 ALA B C 1
ATOM 2275 O O . ALA B 2 123 ? 20.235 29.679 216.604 1.00 12.53 123 ALA B O 1
ATOM 2277 N N . VAL B 2 124 ? 20.628 29.637 218.815 1.00 9.64 124 VAL B N 1
ATOM 2278 C CA . VAL B 2 124 ? 19.793 30.823 219.065 1.00 11.59 124 VAL B CA 1
ATOM 2279 C C . VAL B 2 124 ? 20.620 32.010 219.447 1.00 13.48 124 VAL B C 1
ATOM 2280 O O . VAL B 2 124 ? 21.462 31.921 220.340 1.00 15.16 124 VAL B O 1
ATOM 2284 N N . TYR B 2 125 ? 20.430 33.126 218.753 1.00 14.03 125 TYR B N 1
ATOM 2285 C CA . TYR B 2 125 ? 21.254 34.291 218.982 1.00 13.02 125 TYR B CA 1
ATOM 2286 C C . TYR B 2 125 ? 20.418 35.466 219.427 1.00 13.65 125 TYR B C 1
ATOM 2287 O O . TYR B 2 125 ? 19.221 35.557 219.072 1.00 13.88 125 TYR B O 1
ATOM 2296 N N A ARG B 2 126 ? 21.040 36.406 220.147 0.50 15.99 126 ARG B N 1
ATOM 2297 N N B ARG B 2 126 ? 21.055 36.421 220.123 0.50 15.58 126 ARG B N 1
ATOM 2298 C CA A ARG B 2 126 ? 20.369 37.645 220.493 0.50 17.45 126 ARG B CA 1
ATOM 2299 C CA B ARG B 2 126 ? 20.395 37.662 220.505 0.50 16.62 126 ARG B CA 1
ATOM 2300 C C A ARG B 2 126 ? 20.402 38.612 219.306 0.50 18.92 126 ARG B C 1
ATOM 2301 C C B ARG B 2 126 ? 20.517 38.734 219.432 0.50 18.65 126 ARG B C 1
ATOM 2302 O O A ARG B 2 126 ? 19.440 39.352 219.068 0.50 19.86 126 ARG B O 1
ATOM 2303 O O B ARG B 2 126 ? 19.740 39.705 219.398 0.50 19.50 126 ARG B O 1
ATOM 2318 N N . LEU B 2 127 ? 21.514 38.600 218.571 1.00 19.86 127 LEU B N 1
ATOM 2319 C CA A LEU B 2 127 ? 21.730 39.523 217.448 0.10 20.70 127 LEU B CA 1
ATOM 2320 C CA B LEU B 2 127 ? 21.516 39.479 217.407 0.90 20.77 127 LEU B CA 1
ATOM 2321 C C . LEU B 2 127 ? 21.925 38.766 216.131 1.00 20.41 127 LEU B C 1
ATOM 2322 O O . LEU B 2 127 ? 21.301 39.022 215.120 1.00 21.06 127 LEU B O 1
ATOM 2331 N N . GLY B 2 128 ? 22.870 37.833 216.156 1.00 20.14 128 GLY B N 1
ATOM 2332 C CA . GLY B 2 128 ? 23.069 37.015 214.951 1.00 20.48 128 GLY B CA 1
ATOM 2333 C C . GLY B 2 128 ? 24.377 36.269 214.920 1.00 20.98 128 GLY B C 1
ATOM 2334 O O . GLY B 2 128 ? 25.265 36.512 215.755 1.00 21.64 128 GLY B O 1
ATOM 2335 N N . PRO B 2 129 ? 24.501 35.336 213.974 1.00 21.52 129 PRO B N 1
ATOM 2336 C CA . PRO B 2 129 ? 25.741 34.569 213.870 1.00 22.99 129 PRO B CA 1
ATOM 2337 C C . PRO B 2 129 ? 26.875 35.508 213.570 1.00 25.08 129 PRO B C 1
ATOM 2338 O O . PRO B 2 129 ? 26.727 36.412 212.747 1.00 26.79 129 PRO B O 1
ATOM 2342 N N . GLY B 2 130 ? 27.980 35.347 214.285 1.00 25.82 130 GLY B N 1
ATOM 2343 C CA . GLY B 2 130 ? 29.123 36.229 214.111 1.00 27.78 130 GLY B CA 1
ATOM 2344 C C . GLY B 2 130 ? 29.038 37.494 214.936 1.00 28.00 130 GLY B C 1
ATOM 2345 O O . GLY B 2 130 ? 29.976 38.296 214.969 1.00 31.37 130 GLY B O 1
ATOM 2346 N N . ILE B 2 131 ? 27.891 37.722 215.563 1.00 26.05 131 ILE B N 1
ATOM 2347 C CA . ILE B 2 131 ? 27.689 38.925 216.342 1.00 26.31 131 ILE B CA 1
ATOM 2348 C C . ILE B 2 131 ? 27.718 38.636 217.845 1.00 24.13 131 ILE B C 1
ATOM 2349 O O . ILE B 2 131 ? 28.490 39.223 218.590 1.00 23.84 131 ILE B O 1
ATOM 2354 N N . ASP B 2 132 ? 26.840 37.733 218.276 1.00 21.75 132 ASP B N 1
ATOM 2355 C CA . ASP B 2 132 ? 26.944 37.129 219.596 1.00 20.80 132 ASP B CA 1
ATOM 2356 C C . ASP B 2 132 ? 28.293 36.439 219.708 1.00 21.08 132 ASP B C 1
ATOM 2357 O O . ASP B 2 132 ? 28.806 35.892 218.731 1.00 21.54 132 ASP B O 1
ATOM 2362 N N . ALA B 2 133 ? 28.862 36.449 220.901 1.00 20.75 133 ALA B N 1
ATOM 2363 C CA . ALA B 2 133 ? 30.062 35.668 221.167 1.00 20.92 133 ALA B CA 1
ATOM 2364 C C . ALA B 2 133 ? 29.753 34.180 220.905 1.00 20.56 133 ALA B C 1
ATOM 2365 O O . ALA B 2 133 ? 30.553 33.470 220.302 1.00 21.72 133 ALA B O 1
ATOM 2367 N N . ALA B 2 134 ? 28.576 33.730 221.318 1.00 19.00 134 ALA B N 1
ATOM 2368 C CA . ALA B 2 134 ? 28.189 32.327 221.160 1.00 19.19 134 ALA B CA 1
ATOM 2369 C C . ALA B 2 134 ? 26.676 32.197 221.195 1.00 17.74 134 ALA B C 1
ATOM 2370 O O . ALA B 2 134 ? 26.009 32.893 221.974 1.00 18.19 134 ALA B O 1
ATOM 2372 N N . PRO B 2 135 ? 26.116 31.306 220.363 1.00 17.69 135 PRO B N 1
ATOM 2373 C CA . PRO B 2 135 ? 24.689 31.031 220.435 1.00 16.18 135 PRO B CA 1
ATOM 2374 C C . PRO B 2 135 ? 24.281 30.230 221.653 1.00 14.01 135 PRO B C 1
ATOM 2375 O O . PRO B 2 135 ? 25.116 29.650 222.299 1.00 15.92 135 PRO B O 1
ATOM 2379 N N . PHE B 2 136 ? 22.998 30.249 221.960 1.00 14.57 136 PHE B N 1
ATOM 2380 C CA . PHE B 2 136 ? 22.425 29.302 222.925 1.00 15.82 136 PHE B CA 1
ATOM 2381 C C . PHE B 2 136 ? 22.179 28.051 222.084 1.00 14.43 136 PHE B C 1
ATOM 2382 O O . PHE B 2 136 ? 21.599 28.157 220.988 1.00 13.97 136 PHE B O 1
ATOM 2390 N N . ILE B 2 137 ? 22.671 26.896 222.539 1.00 13.51 137 ILE B N 1
ATOM 2391 C CA . ILE B 2 137 ? 22.451 25.645 221.863 1.00 14.11 137 ILE B CA 1
ATOM 2392 C C . ILE B 2 137 ? 21.197 24.997 222.473 1.00 14.15 137 ILE B C 1
ATOM 2393 O O . ILE B 2 137 ? 21.122 24.726 223.640 1.00 12.46 137 ILE B O 1
ATOM 2398 N N . VAL B 2 138 ? 20.202 24.773 221.645 1.00 12.75 138 VAL B N 1
ATOM 2399 C CA . VAL B 2 138 ? 18.869 24.371 222.117 1.00 13.14 138 VAL B CA 1
ATOM 2400 C C . VAL B 2 138 ? 18.486 23.024 221.527 1.00 12.14 138 VAL B C 1
ATOM 2401 O O . VAL B 2 138 ? 18.514 22.823 220.300 1.00 14.16 138 VAL B O 1
ATOM 2405 N N . HIS B 2 139 ? 18.100 22.111 222.423 1.00 12.42 139 HIS B N 1
ATOM 2406 C CA . HIS B 2 139 ? 17.604 20.813 222.138 1.00 12.94 139 HIS B CA 1
ATOM 2407 C C . HIS B 2 139 ? 16.082 20.770 222.400 1.00 13.47 139 HIS B C 1
ATOM 2408 O O . HIS B 2 139 ? 15.616 21.174 223.485 1.00 13.80 139 HIS B O 1
ATOM 2415 N N . ALA B 2 140 ? 15.327 20.275 221.414 1.00 11.98 140 ALA B N 1
ATOM 2416 C CA . ALA B 2 140 ? 13.909 20.206 221.503 1.00 11.22 140 ALA B CA 1
ATOM 2417 C C . ALA B 2 140 ? 13.372 18.881 222.025 1.00 9.69 140 ALA B C 1
ATOM 2418 O O . ALA B 2 140 ? 13.790 17.857 221.580 1.00 12.23 140 ALA B O 1
ATOM 2420 N N . TYR B 2 141 ? 12.425 18.949 222.956 1.00 9.54 141 TYR B N 1
ATOM 2421 C CA . TYR B 2 141 ? 11.746 17.815 223.573 1.00 9.32 141 TYR B CA 1
ATOM 2422 C C . TYR B 2 141 ? 10.259 18.054 223.788 1.00 10.03 141 TYR B C 1
ATOM 2423 O O . TYR B 2 141 ? 9.808 19.201 223.934 1.00 11.36 141 TYR B O 1
ATOM 2432 N N . SER B 2 142 ? 9.505 16.956 223.851 1.00 10.92 142 SER B N 1
ATOM 2433 C CA . SER B 2 142 ? 8.211 16.957 224.439 1.00 12.74 142 SER B CA 1
ATOM 2434 C C . SER B 2 142 ? 8.432 16.623 225.915 1.00 13.05 142 SER B C 1
ATOM 2435 O O . SER B 2 142 ? 9.356 15.866 226.243 1.00 12.30 142 SER B O 1
ATOM 2438 N N . PRO B 2 143 ? 7.574 17.124 226.797 1.00 14.04 143 PRO B N 1
ATOM 2439 C CA . PRO B 2 143 ? 7.714 16.661 228.190 1.00 14.38 143 PRO B CA 1
ATOM 2440 C C . PRO B 2 143 ? 7.407 15.187 228.336 1.00 14.86 143 PRO B C 1
ATOM 2441 O O . PRO B 2 143 ? 7.712 14.592 229.367 1.00 16.10 143 PRO B O 1
ATOM 2445 N N . GLU B 2 144 ? 6.822 14.564 227.323 1.00 14.73 144 GLU B N 1
ATOM 2446 C CA . GLU B 2 144 ? 6.526 13.146 227.412 1.00 15.81 144 GLU B CA 1
ATOM 2447 C C . GLU B 2 144 ? 7.679 12.259 226.953 1.00 15.86 144 GLU B C 1
ATOM 2448 O O . GLU B 2 144 ? 7.628 11.036 227.101 1.00 17.28 144 GLU B O 1
ATOM 2454 N N . ASP B 2 145 ? 8.724 12.874 226.391 1.00 14.97 145 ASP B N 1
ATOM 2455 C CA . ASP B 2 145 ? 9.877 12.128 225.965 1.00 15.35 145 ASP B CA 1
ATOM 2456 C C . ASP B 2 145 ? 10.624 11.553 227.162 1.00 15.90 145 ASP B C 1
ATOM 2457 O O . ASP B 2 145 ? 10.824 12.237 228.156 1.00 16.65 145 ASP B O 1
ATOM 2462 N N . ASN B 2 146 ? 11.076 10.310 227.025 1.00 16.16 146 ASN B N 1
ATOM 2463 C CA . ASN B 2 146 ? 11.941 9.705 228.026 1.00 17.35 146 ASN B CA 1
ATOM 2464 C C . ASN B 2 146 ? 13.384 9.762 227.531 1.00 17.08 146 ASN B C 1
ATOM 2465 O O . ASN B 2 146 ? 13.671 9.562 226.332 1.00 17.50 146 ASN B O 1
ATOM 2470 N N . ILE B 2 147 ? 14.292 10.105 228.437 1.00 15.42 147 ILE B N 1
ATOM 2471 C CA . ILE B 2 147 ? 15.690 10.079 228.095 1.00 14.40 147 ILE B CA 1
ATOM 2472 C C . ILE B 2 147 ? 16.454 9.296 229.139 1.00 13.34 147 ILE B C 1
ATOM 2473 O O . ILE B 2 147 ? 16.031 9.214 230.292 1.00 14.60 147 ILE B O 1
ATOM 2478 N N . ASP B 2 148 ? 17.560 8.716 228.730 1.00 12.00 148 ASP B N 1
ATOM 2479 C CA . ASP B 2 148 ? 18.511 8.233 229.741 1.00 11.49 148 ASP B CA 1
ATOM 2480 C C . ASP B 2 148 ? 19.190 9.480 230.308 1.00 10.05 148 ASP B C 1
ATOM 2481 O O . ASP B 2 148 ? 19.505 10.442 229.594 1.00 11.77 148 ASP B O 1
ATOM 2486 N N . PRO B 2 149 ? 19.489 9.482 231.606 1.00 10.67 149 PRO B N 1
ATOM 2487 C CA . PRO B 2 149 ? 20.174 10.626 232.175 1.00 11.27 149 PRO B CA 1
ATOM 2488 C C . PRO B 2 149 ? 21.503 10.962 231.481 1.00 10.86 149 PRO B C 1
ATOM 2489 O O . PRO B 2 149 ? 21.891 12.132 231.429 1.00 10.89 149 PRO B O 1
ATOM 2493 N N . VAL B 2 150 ? 22.191 9.976 230.940 1.00 10.75 150 VAL B N 1
ATOM 2494 C CA . VAL B 2 150 ? 23.429 10.338 230.262 1.00 12.21 150 VAL B CA 1
ATOM 2495 C C . VAL B 2 150 ? 23.247 11.184 229.015 1.00 11.91 150 VAL B C 1
ATOM 2496 O O . VAL B 2 150 ? 24.217 11.804 228.556 1.00 12.19 150 VAL B O 1
ATOM 2500 N N . GLU B 2 151 ? 22.027 11.237 228.472 1.00 12.00 151 GLU B N 1
ATOM 2501 C CA . GLU B 2 151 ? 21.779 12.145 227.348 1.00 11.40 151 GLU B CA 1
ATOM 2502 C C . GLU B 2 151 ? 21.962 13.608 227.766 1.00 11.91 151 GLU B C 1
ATOM 2503 O O . GLU B 2 151 ? 22.243 14.477 226.913 1.00 11.74 151 GLU B O 1
ATOM 2509 N N . ILE B 2 152 ? 21.812 13.908 229.084 1.00 12.00 152 ILE B N 1
ATOM 2510 C CA . ILE B 2 152 ? 22.064 15.281 229.567 1.00 12.49 152 ILE B CA 1
ATOM 2511 C C . ILE B 2 152 ? 23.571 15.533 229.493 1.00 12.36 152 ILE B C 1
ATOM 2512 O O . ILE B 2 152 ? 24.026 16.587 229.076 1.00 13.02 152 ILE B O 1
ATOM 2517 N N . VAL B 2 153 ? 24.352 14.526 229.815 1.00 11.93 153 VAL B N 1
ATOM 2518 C CA . VAL B 2 153 ? 25.796 14.662 229.697 1.00 12.72 153 VAL B CA 1
ATOM 2519 C C . VAL B 2 153 ? 26.221 14.791 228.241 1.00 13.97 153 VAL B C 1
ATOM 2520 O O . VAL B 2 153 ? 27.176 15.514 227.950 1.00 15.23 153 VAL B O 1
ATOM 2524 N N . ARG B 2 154 ? 25.510 14.123 227.339 1.00 13.43 154 ARG B N 1
ATOM 2525 C CA . ARG B 2 154 ? 25.853 14.238 225.911 1.00 15.30 154 ARG B CA 1
ATOM 2526 C C . ARG B 2 154 ? 25.659 15.696 225.470 1.00 13.53 154 ARG B C 1
ATOM 2527 O O . ARG B 2 154 ? 26.560 16.278 224.807 1.00 14.69 154 ARG B O 1
ATOM 2535 N N . ALA B 2 155 ? 24.551 16.309 225.899 1.00 13.36 155 ALA B N 1
ATOM 2536 C CA . ALA B 2 155 ? 24.289 17.713 225.611 1.00 14.59 155 ALA B CA 1
ATOM 2537 C C . ALA B 2 155 ? 25.405 18.594 226.133 1.00 16.29 155 ALA B C 1
ATOM 2538 O O . ALA B 2 155 ? 25.860 19.533 225.473 1.00 16.75 155 ALA B O 1
ATOM 2540 N N . GLY B 2 156 ? 25.846 18.304 227.345 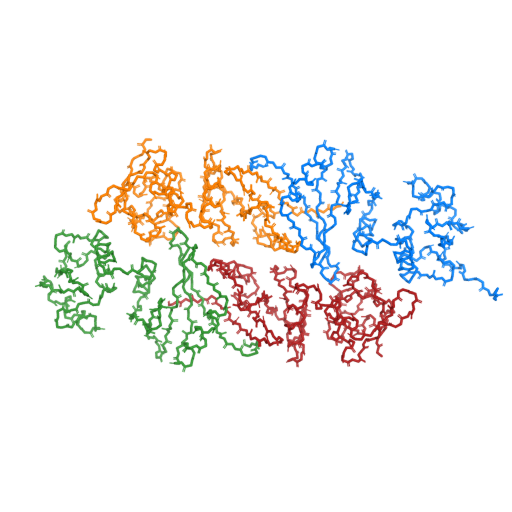1.00 16.44 156 GLY B N 1
ATOM 2541 C CA . GLY B 2 156 ? 26.946 19.025 227.901 1.00 18.66 156 GLY B CA 1
ATOM 2542 C C . GLY B 2 156 ? 28.211 18.904 227.080 1.00 20.50 156 GLY B C 1
ATOM 2543 O O . GLY B 2 156 ? 28.953 19.872 226.976 1.00 22.25 156 GLY B O 1
ATOM 2544 N N . ARG B 2 157 ? 28.475 17.744 226.470 1.00 20.98 157 ARG B N 1
ATOM 2545 C CA A ARG B 2 157 ? 29.691 17.540 225.681 0.50 22.16 157 ARG B CA 1
ATOM 2546 C CA B ARG B 2 157 ? 29.717 17.596 225.731 0.50 22.56 157 ARG B CA 1
ATOM 2547 C C . ARG B 2 157 ? 29.636 18.375 224.422 1.00 23.26 157 ARG B C 1
ATOM 2548 O O . ARG B 2 157 ? 30.646 18.941 223.985 1.00 24.43 157 ARG B O 1
ATOM 2563 N N . LEU B 2 158 ? 28.438 18.438 223.839 1.00 22.84 158 LEU B N 1
ATOM 2564 C CA . LEU B 2 158 ? 28.192 19.230 222.646 1.00 25.72 158 LEU B CA 1
ATOM 2565 C C . LEU B 2 158 ? 28.410 20.707 222.909 1.00 27.63 158 LEU B C 1
ATOM 2566 O O . LEU B 2 158 ? 28.801 21.441 222.008 1.00 28.26 158 LEU B O 1
ATOM 2571 N N . SER B 2 159 ? 28.158 21.166 224.129 1.00 29.97 159 SER B N 1
ATOM 2572 C CA . SER B 2 159 ? 28.279 22.608 224.348 1.00 32.68 159 SER B CA 1
ATOM 2573 C C . SER B 2 159 ? 29.610 22.983 224.974 1.00 34.62 159 SER B C 1
ATOM 2574 O O . SER B 2 159 ? 29.891 24.157 225.194 1.00 35.03 159 SER B O 1
ATOM 2577 N N . HIS B 2 160 ? 30.426 21.976 225.247 1.00 36.64 160 HIS B N 1
ATOM 2578 C CA . HIS B 2 160 ? 31.656 22.177 225.994 1.00 39.71 160 HIS B CA 1
ATOM 2579 C C . HIS B 2 160 ? 32.661 23.146 225.365 1.00 41.55 160 HIS B C 1
ATOM 2580 O O . HIS B 2 160 ? 33.439 23.793 226.085 1.00 42.54 160 HIS B O 1
ATOM 2587 N N . SER B 2 161 ? 32.655 23.203 224.044 1.00 42.40 161 SER B N 1
ATOM 2588 C CA . SER B 2 161 ? 33.515 24.114 223.344 1.00 44.68 161 SER B CA 1
ATOM 2589 C C . SER B 2 161 ? 32.920 25.508 223.116 1.00 45.02 161 SER B C 1
ATOM 2590 O O . SER B 2 161 ? 33.607 26.351 222.593 1.00 46.02 161 SER B O 1
ATOM 2593 N N . VAL B 2 162 ? 31.670 25.727 223.508 1.00 44.43 162 VAL B N 1
ATOM 2594 C CA . VAL B 2 162 ? 30.853 26.849 223.040 1.00 44.73 162 VAL B CA 1
ATOM 2595 C C . VAL B 2 162 ? 30.543 27.903 224.114 1.00 45.23 162 VAL B C 1
ATOM 2596 O O . VAL B 2 162 ? 30.889 29.070 223.987 1.00 46.03 162 VAL B O 1
ATOM 2600 N N . ARG B 2 163 ? 29.752 27.453 225.068 1.00 44.76 163 ARG B N 1
ATOM 2601 C CA . ARG B 2 163 ? 29.647 27.842 226.434 1.00 44.77 163 ARG B CA 1
ATOM 2602 C C . ARG B 2 163 ? 29.195 26.504 226.927 1.00 43.33 163 ARG B C 1
ATOM 2603 O O . ARG B 2 163 ? 28.488 25.842 226.224 1.00 42.82 163 ARG B O 1
ATOM 2611 N N . LYS B 2 164 ? 29.628 26.085 228.087 1.00 41.97 164 LYS B N 1
ATOM 2612 C CA . LYS B 2 164 ? 29.070 24.868 228.576 1.00 40.01 164 LYS B CA 1
ATOM 2613 C C . LYS B 2 164 ? 27.709 25.210 229.137 1.00 37.91 164 LYS B C 1
ATOM 2614 O O . LYS B 2 164 ? 27.459 24.859 230.234 1.00 39.71 164 LYS B O 1
ATOM 2620 N N . LYS B 2 165 ? 26.867 25.940 228.401 1.00 34.64 165 LYS B N 1
ATOM 2621 C CA . LYS B 2 165 ? 25.544 26.367 228.919 1.00 30.56 165 LYS B CA 1
ATOM 2622 C C . LYS B 2 165 ? 24.342 26.254 227.981 1.00 27.06 165 LYS B C 1
ATOM 2623 O O . LYS B 2 165 ? 23.942 27.246 227.356 1.00 26.45 165 LYS B O 1
ATOM 2629 N N . PHE B 2 166 ? 23.700 25.103 228.017 1.00 19.74 166 PHE B N 1
ATOM 2630 C CA . PHE B 2 166 ? 22.823 24.679 226.941 1.00 16.90 166 PHE B CA 1
ATOM 2631 C C . PHE B 2 166 ? 21.381 24.656 227.403 1.00 14.56 166 PHE B C 1
ATOM 2632 O O . PHE B 2 166 ? 21.070 24.903 228.560 1.00 14.79 166 PHE B O 1
ATOM 2640 N N . VAL B 2 167 ? 20.476 24.439 226.460 1.00 12.25 167 VAL B N 1
ATOM 2641 C CA . VAL B 2 167 ? 19.093 24.651 226.747 1.00 11.94 167 VAL B CA 1
ATOM 2642 C C . VAL B 2 167 ? 18.260 23.489 226.290 1.00 11.63 167 VAL B C 1
ATOM 2643 O O . VAL B 2 167 ? 18.413 22.997 225.156 1.00 12.70 167 VAL B O 1
ATOM 2647 N N . PHE B 2 168 ? 17.283 23.095 227.103 1.00 11.35 168 PHE B N 1
ATOM 2648 C CA . PHE B 2 168 ? 16.337 22.104 226.624 1.00 12.03 168 PHE B CA 1
ATOM 2649 C C . PHE B 2 168 ? 15.062 22.879 226.463 1.00 11.93 168 PHE B C 1
ATOM 2650 O O . PHE B 2 168 ? 14.608 23.471 227.433 1.00 12.25 168 PHE B O 1
ATOM 2658 N N . ALA B 2 169 ? 14.503 22.925 225.256 1.00 10.46 169 ALA B N 1
ATOM 2659 C CA . ALA B 2 169 ? 13.206 23.610 225.027 1.00 11.28 169 ALA B CA 1
ATOM 2660 C C . ALA B 2 169 ? 12.143 22.545 225.070 1.00 11.06 169 ALA B C 1
ATOM 2661 O O . ALA B 2 169 ? 12.298 21.500 224.427 1.00 12.51 169 ALA B O 1
ATOM 2663 N N . VAL B 2 170 ? 11.123 22.731 225.899 1.00 10.70 170 VAL B N 1
ATOM 2664 C CA . VAL B 2 170 ? 10.201 21.639 226.191 1.00 11.56 170 VAL B CA 1
ATOM 2665 C C . VAL B 2 170 ? 8.823 22.077 225.780 1.00 11.37 170 VAL B C 1
ATOM 2666 O O . VAL B 2 170 ? 8.346 23.107 226.254 1.00 12.36 170 VAL B O 1
ATOM 2670 N N . THR B 2 171 ? 8.175 21.329 224.890 1.00 11.38 171 THR B N 1
ATOM 2671 C CA . THR B 2 171 ? 6.945 21.886 224.318 1.00 12.60 171 THR B CA 1
ATOM 2672 C C . THR B 2 171 ? 5.860 20.855 224.200 1.00 12.77 171 THR B C 1
ATOM 2673 O O . THR B 2 171 ? 6.130 19.695 223.883 1.00 13.77 171 THR B O 1
ATOM 2677 N N . ARG B 2 172 ? 4.649 21.294 224.505 1.00 14.80 172 ARG B N 1
ATOM 2678 C CA . ARG B 2 172 ? 3.432 20.512 224.310 1.00 17.21 172 ARG B CA 1
ATOM 2679 C C . ARG B 2 172 ? 2.226 21.427 224.314 1.00 17.36 172 ARG B C 1
ATOM 2680 O O . ARG B 2 172 ? 2.185 22.422 225.036 1.00 17.25 172 ARG B O 1
ATOM 2688 N N . GLY B 2 173 ? 1.230 21.103 223.505 1.00 18.15 173 GLY B N 1
ATOM 2689 C CA . GLY B 2 173 ? 0.026 21.909 223.406 1.00 18.25 173 GLY B CA 1
ATOM 2690 C C . GLY B 2 173 ? 0.282 23.306 222.853 1.00 17.09 173 GLY B C 1
ATOM 2691 O O . GLY B 2 173 ? -0.557 24.183 223.036 1.00 18.34 173 GLY B O 1
ATOM 2692 N N . GLY B 2 174 ? 1.421 23.511 222.200 1.00 17.50 174 GLY B N 1
ATOM 2693 C CA . GLY B 2 174 ? 1.790 24.807 221.638 1.00 18.04 174 GLY B CA 1
ATOM 2694 C C . GLY B 2 174 ? 2.610 25.663 222.587 1.00 19.57 174 GLY B C 1
ATOM 2695 O O . GLY B 2 174 ? 3.195 26.678 222.207 1.00 20.84 174 GLY B O 1
ATOM 2696 N N . ASP B 2 175 ? 2.653 25.241 223.835 1.00 17.09 175 ASP B N 1
ATOM 2697 C CA . ASP B 2 175 ? 3.350 25.997 224.870 1.00 17.52 175 ASP B CA 1
ATOM 2698 C C . ASP B 2 175 ? 4.794 25.537 224.970 1.00 15.15 175 ASP B C 1
ATOM 2699 O O . ASP B 2 175 ? 5.099 24.391 224.661 1.00 13.51 175 ASP B O 1
ATOM 2704 N N . VAL B 2 176 ? 5.684 26.433 225.414 1.00 13.57 176 VAL B N 1
ATOM 2705 C CA . VAL B 2 176 ? 7.093 26.101 225.488 1.00 13.27 176 VAL B CA 1
ATOM 2706 C C . VAL B 2 176 ? 7.656 26.607 226.809 1.00 13.28 176 VAL B C 1
ATOM 2707 O O . VAL B 2 176 ? 7.282 27.689 227.263 1.00 15.83 176 VAL B O 1
ATOM 2711 N N . SER B 2 177 ? 8.492 25.805 227.437 1.00 14.42 177 SER B N 1
ATOM 2712 C CA . SER B 2 177 ? 9.298 26.336 228.518 1.00 16.05 177 SER B CA 1
ATOM 2713 C C . SER B 2 177 ? 10.677 25.794 228.394 1.00 14.55 177 SER B C 1
ATOM 2714 O O . SER B 2 177 ? 10.923 24.867 227.607 1.00 15.37 177 SER B O 1
ATOM 2717 N N . TYR B 2 178 ? 11.600 26.348 229.164 1.00 13.66 178 TYR B N 1
ATOM 2718 C CA . TYR B 2 178 ? 12.992 26.029 228.915 1.00 12.03 178 TYR B CA 1
ATOM 2719 C C . TYR B 2 178 ? 13.715 25.574 230.170 1.00 12.20 178 TYR B C 1
ATOM 2720 O O . TYR B 2 178 ? 13.384 25.999 231.264 1.00 13.38 178 TYR B O 1
ATOM 2729 N N . LEU B 2 179 ? 14.691 24.702 229.982 1.00 12.75 179 LEU B N 1
ATOM 2730 C CA . LEU B 2 179 ? 15.567 24.322 231.107 1.00 13.18 179 LEU B CA 1
ATOM 2731 C C . LEU B 2 179 ? 16.934 24.832 230.724 1.00 13.47 179 LEU B C 1
ATOM 2732 O O . LEU B 2 179 ? 17.473 24.436 229.697 1.00 14.49 179 LEU B O 1
ATOM 2737 N N . MET B 2 180 ? 17.499 25.745 231.519 1.00 13.51 180 MET B N 1
ATOM 2738 C CA . MET B 2 180 ? 18.819 26.294 231.257 1.00 13.58 180 MET B CA 1
ATOM 2739 C C . MET B 2 180 ? 19.788 25.410 232.046 1.00 15.55 180 MET B C 1
ATOM 2740 O O . MET B 2 180 ? 19.689 25.309 233.291 1.00 15.49 180 MET B O 1
ATOM 2745 N N . ILE B 2 181 ? 20.708 24.737 231.354 1.00 13.21 181 ILE B N 1
ATOM 2746 C CA . ILE B 2 181 ? 21.547 23.761 232.008 1.00 13.85 181 ILE B CA 1
ATOM 2747 C C . ILE B 2 181 ? 22.995 24.192 231.883 1.00 15.28 181 ILE B C 1
ATOM 2748 O O . ILE B 2 181 ? 23.493 24.561 230.810 1.00 15.63 181 ILE B O 1
ATOM 2753 N N . ASP B 2 182 ? 23.708 24.189 232.996 1.00 16.06 182 ASP B N 1
ATOM 2754 C CA . ASP B 2 182 ? 25.118 24.479 232.885 1.00 17.79 182 ASP B CA 1
ATOM 2755 C C . ASP B 2 182 ? 25.962 23.604 233.790 1.00 17.19 182 ASP B C 1
ATOM 2756 O O . ASP B 2 182 ? 25.514 23.195 234.841 1.00 14.95 182 ASP B O 1
ATOM 2761 N N . TRP B 2 183 ? 27.183 23.316 233.360 1.00 19.17 183 TRP B N 1
ATOM 2762 C CA . TRP B 2 183 ? 28.097 22.540 234.187 1.00 20.27 183 TRP B CA 1
ATOM 2763 C C . TRP B 2 183 ? 28.235 23.193 235.567 1.00 19.49 183 TRP B C 1
ATOM 2764 O O . TRP B 2 183 ? 28.233 24.417 235.702 1.00 20.80 183 TRP B O 1
ATOM 2775 N N . PHE B 2 184 ? 28.329 22.365 236.597 1.00 19.26 184 PHE B N 1
ATOM 2776 C CA . PHE B 2 184 ? 28.280 22.860 237.981 1.00 19.14 184 PHE B CA 1
ATOM 2777 C C . PHE B 2 184 ? 29.363 22.170 238.799 1.00 20.17 184 PHE B C 1
ATOM 2778 O O . PHE B 2 184 ? 29.596 20.970 238.678 1.00 20.39 184 PHE B O 1
ATOM 2786 N N . ARG B 2 185 ? 30.033 22.945 239.636 1.00 21.86 185 ARG B N 1
ATOM 2787 C CA . ARG B 2 185 ? 30.982 22.382 240.597 1.00 23.11 185 ARG B CA 1
ATOM 2788 C C . ARG B 2 185 ? 30.502 22.637 242.039 1.00 22.49 185 ARG B C 1
ATOM 2789 O O . ARG B 2 185 ? 30.544 23.767 242.520 1.00 23.72 185 ARG B O 1
ATOM 2797 N N . PRO B 2 186 ? 30.040 21.590 242.734 1.00 21.65 186 PRO B N 1
ATOM 2798 C CA . PRO B 2 186 ? 29.600 21.773 244.132 1.00 21.65 186 PRO B CA 1
ATOM 2799 C C . PRO B 2 186 ? 30.748 22.191 245.052 1.00 23.27 186 PRO B C 1
ATOM 2800 O O . PRO B 2 186 ? 30.516 22.829 246.084 0.50 22.60 186 PRO B O 1
ATOM 2805 N N . GLY C 1 30 ? 21.086 34.835 179.064 1.00 46.71 10 GLY C N 1
ATOM 2806 C CA . GLY C 1 30 ? 21.363 34.257 177.712 1.00 46.50 10 GLY C CA 1
ATOM 2807 C C . GLY C 1 30 ? 21.482 32.742 177.741 1.00 45.13 10 GLY C C 1
ATOM 2808 O O . GLY C 1 30 ? 22.564 32.202 177.967 1.00 44.90 10 GLY C O 1
ATOM 2809 N N . CYS C 1 31 ? 20.367 32.053 177.509 1.00 43.77 11 CYS C N 1
ATOM 2810 C CA . CYS C 1 31 ? 20.357 30.593 177.495 1.00 42.04 11 CYS C CA 1
ATOM 2811 C C . CYS C 1 31 ? 21.159 30.073 176.312 1.00 41.07 11 CYS C C 1
ATOM 2812 O O . CYS C 1 31 ? 21.164 30.691 175.241 1.00 41.68 11 CYS C O 1
ATOM 2815 N N . LYS C 1 32 ? 21.857 28.957 176.512 1.00 38.35 12 LYS C N 1
ATOM 2816 C CA . LYS C 1 32 ? 22.650 28.348 175.449 1.00 37.84 12 LYS C CA 1
ATOM 2817 C C . LYS C 1 32 ? 21.832 27.319 174.690 1.00 36.42 12 LYS C C 1
ATOM 2818 O O . LYS C 1 32 ? 22.209 26.888 173.602 1.00 36.88 12 LYS C O 1
ATOM 2824 N N . ALA C 1 33 ? 20.701 26.935 175.265 1.00 33.93 13 ALA C N 1
ATOM 2825 C CA . ALA C 1 33 ? 19.834 25.963 174.620 1.00 32.25 13 ALA C CA 1
ATOM 2826 C C . ALA C 1 33 ? 18.451 26.033 175.248 1.00 30.91 13 ALA C C 1
ATOM 2827 O O . ALA C 1 33 ? 18.307 26.498 176.374 1.00 30.09 13 ALA C O 1
ATOM 2829 N N . ALA C 1 34 ? 17.431 25.570 174.543 1.00 29.88 14 ALA C N 1
ATOM 2830 C CA . ALA C 1 34 ? 16.086 25.601 175.102 1.00 29.83 14 ALA C CA 1
ATOM 2831 C C . ALA C 1 34 ? 15.508 24.191 175.070 1.00 29.49 14 ALA C C 1
ATOM 2832 O O . ALA C 1 34 ? 15.750 23.445 174.127 1.00 29.74 14 ALA C O 1
ATOM 2834 N N . ALA C 1 35 ? 14.720 23.840 176.075 1.00 29.53 15 ALA C N 1
ATOM 2835 C CA . ALA C 1 35 ? 14.178 22.493 176.183 1.00 30.11 15 ALA C CA 1
ATOM 2836 C C . ALA C 1 35 ? 12.713 22.547 176.578 1.00 31.01 15 ALA C C 1
ATOM 2837 O O . ALA C 1 35 ? 12.186 23.605 176.929 1.00 30.52 15 ALA C O 1
ATOM 2839 N N . ARG C 1 36 ? 12.072 21.382 176.562 1.00 31.88 16 ARG C N 1
ATOM 2840 C CA . ARG C 1 36 ? 10.689 21.279 176.991 1.00 33.37 16 ARG C CA 1
ATOM 2841 C C . ARG C 1 36 ? 10.503 20.077 177.887 1.00 32.59 16 ARG C C 1
ATOM 2842 O O . ARG C 1 36 ? 11.263 19.101 177.825 1.00 31.91 16 ARG C O 1
ATOM 2850 N N . LEU C 1 37 ? 9.439 20.132 178.667 1.00 32.81 17 LEU C N 1
ATOM 2851 C CA . LEU C 1 37 ? 9.138 19.085 179.607 1.00 33.77 17 LEU C CA 1
ATOM 2852 C C . LEU C 1 37 ? 8.195 18.056 178.980 1.00 35.46 17 LEU C C 1
ATOM 2853 O O . LEU C 1 37 ? 7.075 18.377 178.578 1.00 35.90 17 LEU C O 1
ATOM 2858 N N . GLY C 1 38 ? 8.665 16.820 178.887 1.00 35.70 18 GLY C N 1
ATOM 2859 C CA . GLY C 1 38 ? 7.815 15.722 178.471 1.00 38.19 18 GLY C CA 1
ATOM 2860 C C . GLY C 1 38 ? 7.138 15.155 179.701 1.00 38.29 18 GLY C C 1
ATOM 2861 O O . GLY C 1 38 ? 7.351 15.624 180.814 1.00 37.82 18 GLY C O 1
ATOM 2862 N N . VAL C 1 39 ? 6.311 14.141 179.505 1.00 40.37 19 VAL C N 1
ATOM 2863 C CA . VAL C 1 39 ? 5.715 13.457 180.640 1.00 40.88 19 VAL C CA 1
ATOM 2864 C C . VAL C 1 39 ? 6.807 12.789 181.474 1.00 39.77 19 VAL C C 1
ATOM 2865 O O . VAL C 1 39 ? 6.731 12.767 182.705 1.00 38.90 19 VAL C O 1
ATOM 2869 N N . GLU C 1 40 ? 7.843 12.288 180.803 1.00 39.68 20 GLU C N 1
ATOM 2870 C CA . GLU C 1 40 ? 8.840 11.435 181.469 1.00 39.06 20 GLU C CA 1
ATOM 2871 C C . GLU C 1 40 ? 10.300 11.884 181.372 1.00 37.51 20 GLU C C 1
ATOM 2872 O O . GLU C 1 40 ? 11.177 11.238 181.939 1.00 37.83 20 GLU C O 1
ATOM 2878 N N . GLY C 1 41 ? 10.567 12.977 180.670 1.00 35.93 21 GLY C N 1
ATOM 2879 C CA . GLY C 1 41 ? 11.948 13.441 180.517 1.00 33.27 21 GLY C CA 1
ATOM 2880 C C . GLY C 1 41 ? 11.983 14.868 180.004 1.00 31.82 21 GLY C C 1
ATOM 2881 O O . GLY C 1 41 ? 10.956 15.520 179.935 1.00 32.48 21 GLY C O 1
ATOM 2882 N N . VAL C 1 42 ? 13.171 15.324 179.631 1.00 30.31 22 VAL C N 1
ATOM 2883 C CA . VAL C 1 42 ? 13.401 16.675 179.141 1.00 29.15 22 VAL C CA 1
ATOM 2884 C C . VAL C 1 42 ? 14.016 16.555 177.769 1.00 30.14 22 VAL C C 1
ATOM 2885 O O . VAL C 1 42 ? 14.964 15.784 177.567 1.00 29.75 22 VAL C O 1
ATOM 2889 N N . PHE C 1 43 ? 13.468 17.307 176.821 1.00 30.99 23 PHE C N 1
ATOM 2890 C CA . PHE C 1 43 ? 13.911 17.228 175.438 1.00 31.66 23 PHE C CA 1
ATOM 2891 C C . PHE C 1 43 ? 14.430 18.572 174.932 1.00 31.50 23 PHE C C 1
ATOM 2892 O O . PHE C 1 43 ? 13.699 19.559 174.935 1.00 32.40 23 PHE C O 1
ATOM 2900 N N . VAL C 1 44 ? 15.694 18.631 174.559 1.00 30.36 24 VAL C N 1
ATOM 2901 C CA . VAL C 1 44 ? 16.312 19.819 174.034 1.00 29.14 24 VAL C CA 1
ATOM 2902 C C . VAL C 1 44 ? 15.756 20.105 172.632 1.00 30.71 24 VAL C C 1
ATOM 2903 O O . VAL C 1 44 ? 15.868 19.282 171.754 1.00 30.22 24 VAL C O 1
ATOM 2907 N N . GLU C 1 45 ? 15.191 21.279 172.456 1.00 37.44 25 GLU C N 1
ATOM 2908 C CA . GLU C 1 45 ? 14.590 21.601 171.172 1.00 38.62 25 GLU C CA 1
ATOM 2909 C C . GLU C 1 45 ? 15.434 22.528 170.294 1.00 39.49 25 GLU C C 1
ATOM 2910 O O . GLU C 1 45 ? 15.263 22.555 169.098 1.00 40.51 25 GLU C O 1
ATOM 2916 N N . GLU C 1 46 ? 16.330 23.272 170.896 1.00 33.63 26 GLU C N 1
ATOM 2917 C CA . GLU C 1 46 ? 17.123 24.181 170.161 1.00 35.30 26 GLU C CA 1
ATOM 2918 C C . GLU C 1 46 ? 18.433 24.453 170.835 1.00 34.88 26 GLU C C 1
ATOM 2919 O O . GLU C 1 46 ? 18.457 24.731 171.987 1.00 34.39 26 GLU C O 1
ATOM 2925 N N . CYS C 1 47 ? 19.527 24.367 170.104 1.00 35.78 27 CYS C N 1
ATOM 2926 C CA . CYS C 1 47 ? 20.830 24.700 170.661 1.00 36.29 27 CYS C CA 1
ATOM 2927 C C . CYS C 1 47 ? 21.264 26.021 170.102 1.00 37.06 27 CYS C C 1
ATOM 2928 O O . CYS C 1 47 ? 21.539 26.131 168.910 1.00 38.23 27 CYS C O 1
ATOM 2931 N N . PHE C 1 48 ? 21.300 27.036 170.953 1.00 36.67 28 PHE C N 1
ATOM 2932 C CA . PHE C 1 48 ? 21.739 28.357 170.531 1.00 37.65 28 PHE C CA 1
ATOM 2933 C C . PHE C 1 48 ? 23.274 28.369 170.390 1.00 38.50 28 PHE C C 1
ATOM 2934 O O . PHE C 1 48 ? 23.816 28.944 169.452 1.00 39.36 28 PHE C O 1
ATOM 2942 N N . ASP C 1 49 ? 23.965 27.704 171.311 1.00 37.39 29 ASP C N 1
ATOM 2943 C CA . ASP C 1 49 ? 25.413 27.511 171.206 1.00 38.37 29 ASP C CA 1
ATOM 2944 C C . ASP C 1 49 ? 25.697 26.037 170.933 1.00 38.02 29 ASP C C 1
ATOM 2945 O O . ASP C 1 49 ? 25.579 25.182 171.821 1.00 36.31 29 ASP C O 1
ATOM 2950 N N . GLY C 1 50 ? 26.035 25.740 169.683 1.00 39.16 30 GLY C N 1
ATOM 2951 C CA . GLY C 1 50 ? 26.256 24.363 169.269 1.00 38.81 30 GLY C CA 1
ATOM 2952 C C . GLY C 1 50 ? 27.274 23.698 170.170 1.00 38.00 30 GLY C C 1
ATOM 2953 O O . GLY C 1 50 ? 27.116 22.542 170.562 1.00 36.44 30 GLY C O 1
ATOM 2954 N N . SER C 1 51 ? 28.321 24.443 170.509 1.00 38.28 31 SER C N 1
ATOM 2955 C CA . SER C 1 51 ? 29.426 23.909 171.289 1.00 37.98 31 SER C CA 1
ATOM 2956 C C . SER C 1 51 ? 28.926 23.370 172.629 1.00 36.16 31 SER C C 1
ATOM 2957 O O . SER C 1 51 ? 29.404 22.363 173.144 1.00 35.70 31 SER C O 1
ATOM 2960 N N . TYR C 1 52 ? 27.952 24.077 173.181 1.00 35.26 32 TYR C N 1
ATOM 2961 C CA . TYR C 1 52 ? 27.378 23.733 174.478 1.00 33.34 32 TYR C CA 1
ATOM 2962 C C . TYR C 1 52 ? 26.710 22.357 174.424 1.00 32.75 32 TYR C C 1
ATOM 2963 O O . TYR C 1 52 ? 26.956 21.502 175.276 1.00 31.98 32 TYR C O 1
ATOM 2972 N N . CYS C 1 53 ? 25.878 22.127 173.409 1.00 33.88 33 CYS C N 1
ATOM 2973 C CA . CYS C 1 53 ? 25.157 20.858 173.341 1.00 33.52 33 CYS C CA 1
ATOM 2974 C C . CYS C 1 53 ? 26.094 19.716 173.028 1.00 33.50 33 CYS C C 1
ATOM 2975 O O . CYS C 1 53 ? 25.961 18.629 173.572 1.00 31.26 33 CYS C O 1
ATOM 2978 N N . ARG C 1 54 ? 27.018 19.954 172.104 1.00 35.40 34 ARG C N 1
ATOM 2979 C CA . ARG C 1 54 ? 27.984 18.933 171.752 1.00 35.93 34 ARG C CA 1
ATOM 2980 C C . ARG C 1 54 ? 28.753 18.455 172.983 1.00 35.12 34 ARG C C 1
ATOM 2981 O O . ARG C 1 54 ? 29.031 17.266 173.128 1.00 34.60 34 ARG C O 1
ATOM 2989 N N . ASN C 1 55 ? 29.055 19.377 173.895 1.00 34.75 35 ASN C N 1
ATOM 2990 C CA . ASN C 1 55 ? 29.762 19.029 175.122 1.00 33.66 35 ASN C CA 1
ATOM 2991 C C . ASN C 1 55 ? 28.871 18.218 176.081 1.00 31.69 35 ASN C C 1
ATOM 2992 O O . ASN C 1 55 ? 29.306 17.233 176.680 1.00 30.54 35 ASN C O 1
ATOM 2997 N N . LEU C 1 56 ? 27.609 18.615 176.192 1.00 30.16 36 LEU C N 1
ATOM 2998 C CA . LEU C 1 56 ? 26.665 17.811 176.970 1.00 28.77 36 LEU C CA 1
ATOM 2999 C C . LEU C 1 56 ? 26.530 16.401 176.399 1.00 28.70 36 LEU C C 1
ATOM 3000 O O . LEU C 1 56 ? 26.310 15.426 177.131 1.00 27.55 36 LEU C O 1
ATOM 3005 N N . GLU C 1 57 ? 26.644 16.288 175.078 1.00 29.87 37 GLU C N 1
ATOM 3006 C CA . GLU C 1 57 ? 26.635 14.978 174.440 1.00 30.24 37 GLU C CA 1
ATOM 3007 C C . GLU C 1 57 ? 27.917 14.227 174.756 1.00 31.10 37 GLU C C 1
ATOM 3008 O O . GLU C 1 57 ? 27.884 13.047 175.091 1.00 30.92 37 GLU C O 1
ATOM 3014 N N . ARG C 1 58 ? 29.045 14.923 174.658 1.00 32.01 38 ARG C N 1
ATOM 3015 C CA . ARG C 1 58 ? 30.342 14.316 174.916 1.00 33.38 38 ARG C CA 1
ATOM 3016 C C . ARG C 1 58 ? 30.409 13.704 176.313 1.00 32.17 38 ARG C C 1
ATOM 3017 O O . ARG C 1 58 ? 30.908 12.596 176.474 1.00 32.68 38 ARG C O 1
ATOM 3025 N N . ILE C 1 59 ? 29.905 14.407 177.326 1.00 30.89 39 ILE C N 1
ATOM 3026 C CA . ILE C 1 59 ? 29.971 13.857 178.678 1.00 29.15 39 ILE C CA 1
ATOM 3027 C C . ILE C 1 59 ? 28.800 12.941 178.995 1.00 27.76 39 ILE C C 1
ATOM 3028 O O . ILE C 1 59 ? 28.770 12.348 180.067 1.00 26.27 39 ILE C O 1
ATOM 3033 N N . GLY C 1 60 ? 27.852 12.813 178.064 1.00 26.27 40 GLY C N 1
ATOM 3034 C CA . GLY C 1 60 ? 26.839 11.756 178.156 1.00 25.33 40 GLY C CA 1
ATOM 3035 C C . GLY C 1 60 ? 25.453 12.115 178.682 1.00 23.81 40 GLY C C 1
ATOM 3036 O O . GLY C 1 60 ? 24.579 11.263 178.772 1.00 24.89 40 GLY C O 1
ATOM 3037 N N . TYR C 1 61 ? 25.231 13.376 179.015 1.00 21.76 41 TYR C N 1
ATOM 3038 C CA . TYR C 1 61 ? 23.978 13.758 179.616 1.00 20.97 41 TYR C CA 1
ATOM 3039 C C . TYR C 1 61 ? 22.920 14.009 178.548 1.00 21.97 41 TYR C C 1
ATOM 3040 O O . TYR C 1 61 ? 21.708 13.908 178.816 1.00 21.11 41 TYR C O 1
ATOM 3049 N N . LEU C 1 62 ? 23.379 14.337 177.344 1.00 23.06 42 LEU C N 1
ATOM 3050 C CA . LEU C 1 62 ? 22.459 14.674 176.244 1.00 23.35 42 LEU C CA 1
ATOM 3051 C C . LEU C 1 62 ? 22.630 13.646 175.147 1.00 24.84 42 LEU C C 1
ATOM 3052 O O . LEU C 1 62 ? 23.751 13.386 174.701 1.00 23.71 42 LEU C O 1
ATOM 3057 N N . ARG C 1 63 ? 21.524 13.015 174.771 1.00 25.18 43 ARG C N 1
ATOM 3058 C CA . ARG C 1 63 ? 21.578 11.972 173.753 1.00 28.97 43 ARG C CA 1
ATOM 3059 C C . ARG C 1 63 ? 20.304 11.994 172.925 1.00 29.85 43 ARG C C 1
ATOM 3060 O O . ARG C 1 63 ? 19.204 11.802 173.453 1.00 29.72 43 ARG C O 1
ATOM 3068 N N . LYS C 1 64 ? 20.437 12.230 171.622 1.00 32.87 44 LYS C N 1
ATOM 3069 C CA . LYS C 1 64 ? 19.271 12.116 170.781 1.00 34.80 44 LYS C CA 1
ATOM 3070 C C . LYS C 1 64 ? 18.204 13.126 171.207 1.00 34.15 44 LYS C C 1
ATOM 3071 O O . LYS C 1 64 ? 17.005 12.880 171.066 1.00 34.29 44 LYS C O 1
ATOM 3077 N N . GLY C 1 65 ? 18.643 14.268 171.722 1.00 33.11 45 GLY C N 1
ATOM 3078 C CA . GLY C 1 65 ? 17.719 15.302 172.181 1.00 33.12 45 GLY C CA 1
ATOM 3079 C C . GLY C 1 65 ? 17.306 15.176 173.644 1.00 31.55 45 GLY C C 1
ATOM 3080 O O . GLY C 1 65 ? 16.842 16.137 174.250 1.00 32.44 45 GLY C O 1
ATOM 3081 N N . ARG C 1 66 ? 17.462 13.988 174.220 1.00 30.18 46 ARG C N 1
ATOM 3082 C CA . ARG C 1 66 ? 16.989 13.753 175.577 1.00 29.03 46 ARG C CA 1
ATOM 3083 C C . ARG C 1 66 ? 18.060 14.157 176.562 1.00 27.07 46 ARG C C 1
ATOM 3084 O O . ARG C 1 66 ? 19.192 13.690 176.480 1.00 26.25 46 ARG C O 1
ATOM 3092 N N . LEU C 1 67 ? 17.711 15.040 177.487 1.00 25.51 47 LEU C N 1
ATOM 3093 C CA . LEU C 1 67 ? 18.682 15.450 178.489 1.00 24.51 47 LEU C CA 1
ATOM 3094 C C . LEU C 1 67 ? 18.275 14.891 179.865 1.00 23.19 47 LEU C C 1
ATOM 3095 O O . LEU C 1 67 ? 17.132 15.004 180.269 1.00 23.90 47 LEU C O 1
ATOM 3100 N N . GLU C 1 68 ? 19.221 14.291 180.570 1.00 22.75 48 GLU C N 1
ATOM 3101 C CA . GLU C 1 68 ? 18.905 13.674 181.862 1.00 22.11 48 GLU C CA 1
ATOM 3102 C C . GLU C 1 68 ? 18.303 14.734 182.773 1.00 21.86 48 GLU C C 1
ATOM 3103 O O . GLU C 1 68 ? 18.797 15.854 182.828 1.00 21.45 48 GLU C O 1
ATOM 3109 N N . PRO C 1 69 ? 17.200 14.387 183.454 1.00 21.53 49 PRO C N 1
ATOM 3110 C CA . PRO C 1 69 ? 16.430 15.318 184.272 1.00 21.05 49 PRO C CA 1
ATOM 3111 C C . PRO C 1 69 ? 17.296 16.107 185.271 1.00 19.47 49 PRO C C 1
ATOM 3112 O O . PRO C 1 69 ? 17.180 17.342 185.336 1.00 18.64 49 PRO C O 1
ATOM 3116 N N . LEU C 1 70 ? 18.149 15.429 186.047 1.00 19.16 50 LEU C N 1
ATOM 3117 C CA . LEU C 1 70 ? 18.912 16.187 187.053 1.00 19.47 50 LEU C CA 1
ATOM 3118 C C . LEU C 1 70 ? 19.875 17.162 186.359 1.00 18.49 50 LEU C C 1
ATOM 3119 O O . LEU C 1 70 ? 20.033 18.294 186.811 1.00 18.52 50 LEU C O 1
ATOM 3124 N N . GLU C 1 71 ? 20.495 16.731 185.258 1.00 18.75 51 GLU C N 1
ATOM 3125 C CA . GLU C 1 71 ? 21.395 17.625 184.540 1.00 17.73 51 GLU C CA 1
ATOM 3126 C C . GLU C 1 71 ? 20.601 18.803 183.937 1.00 17.36 51 GLU C C 1
ATOM 3127 O O . GLU C 1 71 ? 21.084 19.933 183.888 1.00 17.67 51 GLU C O 1
ATOM 3133 N N . ALA C 1 72 ? 19.385 18.550 183.470 1.00 17.99 52 ALA C N 1
ATOM 3134 C CA . ALA C 1 72 ? 18.549 19.657 182.971 1.00 18.21 52 ALA C CA 1
ATOM 3135 C C . ALA C 1 72 ? 18.268 20.667 184.088 1.00 18.26 52 ALA C C 1
ATOM 3136 O O . ALA C 1 72 ? 18.384 21.864 183.905 1.00 17.70 52 ALA C O 1
ATOM 3138 N N . ALA C 1 73 ? 17.916 20.176 185.268 1.00 17.44 53 ALA C N 1
ATOM 3139 C CA . ALA C 1 73 ? 17.684 21.102 186.355 1.00 17.86 53 ALA C CA 1
ATOM 3140 C C . ALA C 1 73 ? 18.950 21.918 186.689 1.00 17.75 53 ALA C C 1
ATOM 3141 O O . ALA C 1 73 ? 18.871 23.115 186.950 1.00 18.90 53 ALA C O 1
ATOM 3143 N N . TYR C 1 74 ? 20.112 21.264 186.672 1.00 18.02 54 TYR C N 1
ATOM 3144 C CA . TYR C 1 74 ? 21.378 21.918 187.001 1.00 17.82 54 TYR C CA 1
ATOM 3145 C C . TYR C 1 74 ? 21.750 22.989 185.977 1.00 19.26 54 TYR C C 1
ATOM 3146 O O . TYR C 1 74 ? 22.137 24.116 186.323 1.00 19.54 54 TYR C O 1
ATOM 3155 N N . GLN C 1 75 ? 21.649 22.602 184.708 1.00 19.09 55 GLN C N 1
ATOM 3156 C CA . GLN C 1 75 ? 21.932 23.530 183.628 1.00 20.23 55 GLN C CA 1
ATOM 3157 C C . GLN C 1 75 ? 20.988 24.725 183.667 1.00 19.93 55 GLN C C 1
ATOM 3158 O O . GLN C 1 75 ? 21.415 25.851 183.440 1.00 21.22 55 GLN C O 1
ATOM 3164 N N . ALA C 1 76 ? 19.703 24.491 183.961 1.00 19.51 56 ALA C N 1
ATOM 3165 C CA . ALA C 1 76 ? 18.765 25.599 184.199 1.00 20.29 56 ALA C CA 1
ATOM 3166 C C . ALA C 1 76 ? 19.188 26.485 185.385 1.00 20.36 56 ALA C C 1
ATOM 3167 O O . ALA C 1 76 ? 19.136 27.700 185.293 1.00 22.37 56 ALA C O 1
ATOM 3169 N N . SER C 1 77 ? 19.548 25.873 186.505 1.00 20.68 57 SER C N 1
ATOM 3170 C CA . SER C 1 77 ? 19.938 26.635 187.695 1.00 20.86 57 SER C CA 1
ATOM 3171 C C . SER C 1 77 ? 21.140 27.500 187.383 1.00 23.58 57 SER C C 1
ATOM 3172 O O . SER C 1 77 ? 21.345 28.520 188.016 1.00 23.16 57 SER C O 1
ATOM 3175 N N . ARG C 1 78 ? 21.936 27.081 186.394 1.00 24.36 58 ARG C N 1
ATOM 3176 C CA . ARG C 1 78 ? 23.140 27.800 186.021 1.00 26.47 58 ARG C CA 1
ATOM 3177 C C . ARG C 1 78 ? 22.778 28.923 185.069 1.00 27.88 58 ARG C C 1
ATOM 3178 O O . ARG C 1 78 ? 23.636 29.708 184.700 1.00 30.10 58 ARG C O 1
ATOM 3186 N N . GLY C 1 79 ? 21.516 28.983 184.651 1.00 28.00 59 GLY C N 1
ATOM 3187 C CA . GLY C 1 79 ? 21.084 29.956 183.635 1.00 29.83 59 GLY C CA 1
ATOM 3188 C C . GLY C 1 79 ? 21.399 29.566 182.190 1.00 30.75 59 GLY C C 1
ATOM 3189 O O . GLY C 1 79 ? 21.268 30.401 181.278 1.00 32.67 59 GLY C O 1
ATOM 3190 N N . MET C 1 80 ? 21.788 28.313 181.956 1.00 30.38 60 MET C N 1
ATOM 3191 C CA . MET C 1 80 ? 22.278 27.899 180.616 1.00 30.84 60 MET C CA 1
ATOM 3192 C C . MET C 1 80 ? 21.218 27.222 179.768 1.00 30.61 60 MET C C 1
ATOM 3193 O O . MET C 1 80 ? 21.279 27.253 178.518 1.00 31.87 60 MET C O 1
ATOM 3198 N N . LEU C 1 81 ? 20.275 26.573 180.436 1.00 29.76 61 LEU C N 1
ATOM 3199 C CA . LEU C 1 81 ? 19.183 25.871 179.770 1.00 29.63 61 LEU C CA 1
ATOM 3200 C C . LEU C 1 81 ? 17.875 26.602 180.040 1.00 30.44 61 LEU C C 1
ATOM 3201 O O . LEU C 1 81 ? 17.516 26.852 181.193 1.00 29.61 61 LEU C O 1
ATOM 3206 N N . CYS C 1 82 ? 17.193 26.996 178.969 1.00 32.04 62 CYS C N 1
ATOM 3207 C CA . CYS C 1 82 ? 15.871 27.577 179.090 1.00 33.87 62 CYS C CA 1
ATOM 3208 C C . CYS C 1 82 ? 14.794 26.508 178.954 1.00 33.66 62 CYS C C 1
ATOM 3209 O O . CYS C 1 82 ? 14.949 25.544 178.201 1.00 33.33 62 CYS C O 1
ATOM 3212 N N . MET C 1 83 ? 13.719 26.667 179.715 1.00 33.85 63 MET C N 1
ATOM 3213 C CA . MET C 1 83 ? 12.544 25.829 179.559 1.00 34.31 63 MET C CA 1
ATOM 3214 C C . MET C 1 83 ? 11.414 26.723 179.057 1.00 35.83 63 MET C C 1
ATOM 3215 O O . MET C 1 83 ? 10.759 27.419 179.838 1.00 35.36 63 MET C O 1
ATOM 3220 N N . GLY C 1 84 ? 11.190 26.706 177.746 1.00 36.89 64 GLY C N 1
ATOM 3221 C CA . GLY C 1 84 ? 10.377 27.744 177.110 1.00 39.34 64 GLY C CA 1
ATOM 3222 C C . GLY C 1 84 ? 11.117 29.068 177.243 1.00 40.47 64 GLY C C 1
ATOM 3223 O O . GLY C 1 84 ? 12.288 29.167 176.878 1.00 40.83 64 GLY C O 1
ATOM 3224 N N . GLU C 1 85 ? 10.451 30.079 177.787 1.00 41.61 65 GLU C N 1
ATOM 3225 C CA . GLU C 1 85 ? 11.105 31.358 178.064 1.00 42.70 65 GLU C CA 1
ATOM 3226 C C . GLU C 1 85 ? 11.448 31.487 179.542 1.00 41.57 65 GLU C C 1
ATOM 3227 O O . GLU C 1 85 ? 11.840 32.553 180.032 1.00 42.37 65 GLU C O 1
ATOM 3233 N N . THR C 1 86 ? 11.304 30.383 180.256 1.00 39.34 66 THR C N 1
ATOM 3234 C CA . THR C 1 86 ? 11.628 30.371 181.660 1.00 37.52 66 THR C CA 1
ATOM 3235 C C . THR C 1 86 ? 13.120 30.113 181.806 1.00 35.93 66 THR C C 1
ATOM 3236 O O . THR C 1 86 ? 13.688 29.284 181.106 1.00 34.26 66 THR C O 1
ATOM 3240 N N . ARG C 1 87 ? 13.764 30.854 182.703 1.00 35.26 67 ARG C N 1
ATOM 3241 C CA A ARG C 1 87 ? 15.210 30.778 182.872 0.50 34.48 67 ARG C CA 1
ATOM 3242 C CA B ARG C 1 87 ? 15.202 30.707 182.870 0.50 34.22 67 ARG C CA 1
ATOM 3243 C C . ARG C 1 87 ? 15.600 30.594 184.338 1.00 32.94 67 ARG C C 1
ATOM 3244 O O . ARG C 1 87 ? 14.784 30.823 185.245 1.00 33.19 67 ARG C O 1
ATOM 3259 N N . GLY C 1 88 ? 16.847 30.200 184.564 1.00 30.93 68 GLY C N 1
ATOM 3260 C CA . GLY C 1 88 ? 17.396 30.177 185.934 1.00 29.82 68 GLY C CA 1
ATOM 3261 C C . GLY C 1 88 ? 16.712 29.218 186.878 1.00 28.12 68 GLY C C 1
ATOM 3262 O O . GLY C 1 88 ? 16.247 28.153 186.476 1.00 26.98 68 GLY C O 1
ATOM 3263 N N . TRP C 1 89 ? 16.665 29.579 188.164 1.00 26.99 69 TRP C N 1
ATOM 3264 C CA . TRP C 1 89 ? 16.075 28.667 189.120 1.00 26.32 69 TRP C CA 1
ATOM 3265 C C . TRP C 1 89 ? 14.563 28.447 188.921 1.00 26.59 69 TRP C C 1
ATOM 3266 O O . TRP C 1 89 ? 14.048 27.393 189.288 1.00 26.52 69 TRP C O 1
ATOM 3277 N N . ALA C 1 90 ? 13.849 29.410 188.350 1.00 28.33 70 ALA C N 1
ATOM 3278 C CA . ALA C 1 90 ? 12.444 29.159 188.035 1.00 28.66 70 ALA C CA 1
ATOM 3279 C C . ALA C 1 90 ? 12.349 27.955 187.081 1.00 28.77 70 ALA C C 1
ATOM 3280 O O . ALA C 1 90 ? 11.471 27.086 187.212 1.00 28.99 70 ALA C O 1
ATOM 3282 N N . ALA C 1 91 ? 13.291 27.877 186.153 1.00 28.65 71 ALA C N 1
ATOM 3283 C CA . ALA C 1 91 ? 13.298 26.760 185.205 1.00 27.92 71 ALA C CA 1
ATOM 3284 C C . ALA C 1 91 ? 13.715 25.472 185.921 1.00 26.09 71 ALA C C 1
ATOM 3285 O O . ALA C 1 91 ? 13.151 24.417 185.673 1.00 25.84 71 ALA C O 1
ATOM 3287 N N . ALA C 1 92 ? 14.698 25.554 186.819 1.00 24.86 72 ALA C N 1
ATOM 3288 C CA . ALA C 1 92 ? 15.128 24.388 187.587 1.00 23.26 72 ALA C CA 1
ATOM 3289 C C . ALA C 1 92 ? 13.948 23.813 188.341 1.00 22.83 72 ALA C C 1
ATOM 3290 O O . ALA C 1 92 ? 13.707 22.592 188.342 1.00 20.17 72 ALA C O 1
ATOM 3292 N N . VAL C 1 93 ? 13.226 24.717 189.003 1.00 23.83 73 VAL C N 1
ATOM 3293 C CA . VAL C 1 93 ? 12.043 24.345 189.758 1.00 24.37 73 VAL C CA 1
ATOM 3294 C C . VAL C 1 93 ? 11.015 23.708 188.831 1.00 23.47 73 VAL C C 1
ATOM 3295 O O . VAL C 1 93 ? 10.421 22.700 189.171 1.00 23.06 73 VAL C O 1
ATOM 3299 N N . GLU C 1 94 ? 10.828 24.283 187.650 1.00 24.95 74 GLU C N 1
ATOM 3300 C CA . GLU C 1 94 ? 9.956 23.667 186.651 1.00 25.44 74 GLU C CA 1
ATOM 3301 C C . GLU C 1 94 ? 10.329 22.199 186.376 1.00 24.97 74 GLU C C 1
ATOM 3302 O O . GLU C 1 94 ? 9.449 21.317 186.353 1.00 26.02 74 GLU C O 1
ATOM 3308 N N . VAL C 1 95 ? 11.617 21.926 186.145 1.00 24.44 75 VAL C N 1
ATOM 3309 C CA . VAL C 1 95 ? 12.082 20.540 185.967 1.00 22.58 75 VAL C CA 1
ATOM 3310 C C . VAL C 1 95 ? 11.876 19.658 187.175 1.00 22.74 75 VAL C C 1
ATOM 3311 O O . VAL C 1 95 ? 11.373 18.549 187.074 1.00 22.65 75 VAL C O 1
ATOM 3315 N N . ILE C 1 96 ? 12.305 20.133 188.342 1.00 22.24 76 ILE C N 1
ATOM 3316 C CA . ILE C 1 96 ? 12.188 19.311 189.535 1.00 22.48 76 ILE C CA 1
ATOM 3317 C C . ILE C 1 96 ? 10.740 18.922 189.814 1.00 22.99 76 ILE C C 1
ATOM 3318 O O . ILE C 1 96 ? 10.441 17.751 190.052 1.00 23.83 76 ILE C O 1
ATOM 3323 N N . ALA C 1 97 ? 9.847 19.901 189.786 1.00 23.78 77 ALA C N 1
ATOM 3324 C CA . ALA C 1 97 ? 8.456 19.664 190.154 1.00 25.00 77 ALA C CA 1
ATOM 3325 C C . ALA C 1 97 ? 7.823 18.839 189.045 1.00 26.16 77 ALA C C 1
ATOM 3326 O O . ALA C 1 97 ? 7.070 17.895 189.305 1.00 26.33 77 ALA C O 1
ATOM 3328 N N . GLY C 1 98 ? 8.191 19.188 187.816 1.00 26.66 78 GLY C N 1
ATOM 3329 C CA . GLY C 1 98 ? 7.574 18.635 186.615 1.00 28.77 78 GLY C CA 1
ATOM 3330 C C . GLY C 1 98 ? 7.780 17.144 186.504 1.00 29.65 78 GLY C C 1
ATOM 3331 O O . GLY C 1 98 ? 6.943 16.425 185.944 1.00 31.65 78 GLY C O 1
ATOM 3332 N N . LEU C 1 99 ? 8.907 16.673 187.017 1.00 28.92 79 LEU C N 1
ATOM 3333 C CA . LEU C 1 99 ? 9.267 15.276 186.885 1.00 29.07 79 LEU C CA 1
ATOM 3334 C C . LEU C 1 99 ? 9.271 14.565 188.226 1.00 28.45 79 LEU C C 1
ATOM 3335 O O . LEU C 1 99 ? 9.656 13.402 188.313 1.00 29.53 79 LEU C O 1
ATOM 3340 N N . GLY C 1 100 ? 8.834 15.263 189.267 1.00 28.19 80 GLY C N 1
ATOM 3341 C CA . GLY C 1 100 ? 8.730 14.659 190.588 1.00 26.91 80 GLY C CA 1
ATOM 3342 C C . GLY C 1 100 ? 10.078 14.248 191.158 1.00 25.44 80 GLY C C 1
ATOM 3343 O O . GLY C 1 100 ? 10.180 13.246 191.872 1.00 25.41 80 GLY C O 1
ATOM 3344 N N . LEU C 1 101 ? 11.104 15.024 190.847 1.00 24.10 81 LEU C N 1
ATOM 3345 C CA . LEU C 1 101 ? 12.425 14.866 191.457 1.00 22.59 81 LEU C CA 1
ATOM 3346 C C . LEU C 1 101 ? 12.402 15.357 192.895 1.00 21.72 81 LEU C C 1
ATOM 3347 O O . LEU C 1 101 ? 11.663 16.263 193.231 1.00 21.37 81 LEU C O 1
ATOM 3352 N N . SER C 1 102 ? 13.267 14.784 193.716 1.00 20.66 82 SER C N 1
ATOM 3353 C CA . SER C 1 102 ? 13.431 15.270 195.080 1.00 19.95 82 SER C CA 1
ATOM 3354 C C . SER C 1 102 ? 14.302 16.525 195.081 1.00 18.48 82 SER C C 1
ATOM 3355 O O . SER C 1 102 ? 15.384 16.526 194.513 1.00 18.64 82 SER C O 1
ATOM 3358 N N . LEU C 1 103 ? 13.853 17.587 195.745 1.00 18.07 83 LEU C N 1
ATOM 3359 C CA . LEU C 1 103 ? 14.635 18.812 195.791 1.00 17.32 83 LEU C CA 1
ATOM 3360 C C . LEU C 1 103 ? 16.000 18.544 196.410 1.00 15.95 83 LEU C C 1
ATOM 3361 O O . LEU C 1 103 ? 17.027 19.021 195.932 1.00 15.79 83 LEU C O 1
ATOM 3366 N N . ASP C 1 104 ? 16.030 17.803 197.512 1.00 14.25 84 ASP C N 1
ATOM 3367 C CA . ASP C 1 104 ? 17.344 17.536 198.104 1.00 15.02 84 ASP C CA 1
ATOM 3368 C C . ASP C 1 104 ? 18.295 16.713 197.243 1.00 14.84 84 ASP C C 1
ATOM 3369 O O . ASP C 1 104 ? 19.496 16.910 197.270 1.00 14.86 84 ASP C O 1
ATOM 3374 N N . THR C 1 105 ? 17.767 15.751 196.502 1.00 14.25 85 THR C N 1
ATOM 3375 C CA . THR C 1 105 ? 18.636 15.022 195.603 1.00 15.12 85 THR C CA 1
ATOM 3376 C C . THR C 1 105 ? 19.139 15.994 194.525 1.00 16.12 85 THR C C 1
ATOM 3377 O O . THR C 1 105 ? 20.326 16.009 194.218 1.00 15.37 85 THR C O 1
ATOM 3381 N N . ALA C 1 106 ? 18.252 16.824 194.004 1.00 16.46 86 ALA C N 1
ATOM 3382 C CA . ALA C 1 106 ? 18.714 17.881 193.105 1.00 16.61 86 ALA C CA 1
ATOM 3383 C C . ALA C 1 106 ? 19.820 18.767 193.694 1.00 17.02 86 ALA C C 1
ATOM 3384 O O . ALA C 1 106 ? 20.853 18.997 193.059 1.00 17.07 86 ALA C O 1
ATOM 3386 N N . LEU C 1 107 ? 19.633 19.274 194.922 1.00 15.96 87 LEU C N 1
ATOM 3387 C CA . LEU C 1 107 ? 20.653 20.143 195.492 1.00 15.56 87 LEU C CA 1
ATOM 3388 C C . LEU C 1 107 ? 21.972 19.436 195.689 1.00 15.01 87 LEU C C 1
ATOM 3389 O O . LEU C 1 107 ? 23.030 20.041 195.482 1.00 14.94 87 LEU C O 1
ATOM 3394 N N . VAL C 1 108 ? 21.925 18.168 196.091 1.00 13.84 88 VAL C N 1
ATOM 3395 C CA . VAL C 1 108 ? 23.148 17.403 196.235 1.00 12.54 88 VAL C CA 1
ATOM 3396 C C . VAL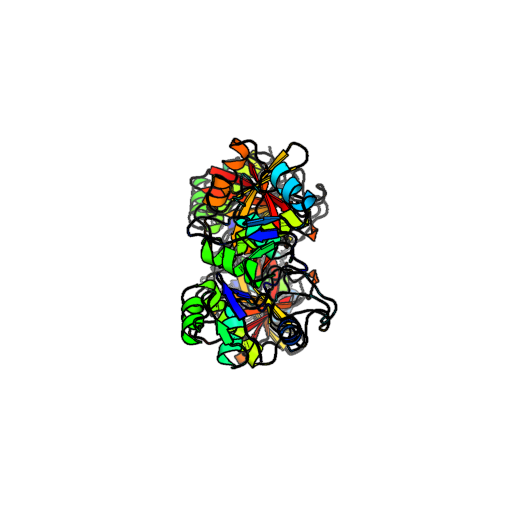 C 1 108 ? 23.783 17.153 194.865 1.00 13.02 88 VAL C C 1
ATOM 3397 O O . VAL C 1 108 ? 24.976 17.289 194.701 1.00 12.73 88 VAL C O 1
ATOM 3401 N N . TYR C 1 109 ? 22.965 16.855 193.875 1.00 13.06 89 TYR C N 1
ATOM 3402 C CA . TYR C 1 109 ? 23.496 16.693 192.504 1.00 13.15 89 TYR C CA 1
ATOM 3403 C C . TYR C 1 109 ? 24.177 17.987 192.055 1.00 14.20 89 TYR C C 1
ATOM 3404 O O . TYR C 1 109 ? 25.316 17.965 191.523 1.00 12.99 89 TYR C O 1
ATOM 3413 N N . PHE C 1 110 ? 23.499 19.120 192.276 1.00 14.60 90 PHE C N 1
ATOM 3414 C CA . PHE C 1 110 ? 24.094 20.395 191.875 1.00 15.35 90 PHE C CA 1
ATOM 3415 C C . PHE C 1 110 ? 25.436 20.598 192.579 1.00 15.64 90 PHE C C 1
ATOM 3416 O O . PHE C 1 110 ? 26.370 21.101 192.012 1.00 15.23 90 PHE C O 1
ATOM 3424 N N . ASP C 1 111 ? 25.494 20.311 193.887 1.00 14.34 91 ASP C N 1
ATOM 3425 C CA . ASP C 1 111 ? 26.738 20.484 194.639 1.00 15.08 91 ASP C CA 1
ATOM 3426 C C . ASP C 1 111 ? 27.896 19.634 194.096 1.00 15.19 91 ASP C C 1
ATOM 3427 O O . ASP C 1 111 ? 29.020 20.096 193.988 1.00 16.00 91 ASP C O 1
ATOM 3432 N N . LEU C 1 112 ? 27.616 18.373 193.788 1.00 14.43 92 LEU C N 1
ATOM 3433 C CA . LEU C 1 112 ? 28.609 17.462 193.236 1.00 14.34 92 LEU C CA 1
ATOM 3434 C C . LEU C 1 112 ? 29.095 17.983 191.874 1.00 16.37 92 LEU C C 1
ATOM 3435 O O . LEU C 1 112 ? 30.288 17.975 191.594 1.00 17.32 92 LEU C O 1
ATOM 3440 N N . ARG C 1 113 ? 28.155 18.438 191.054 1.00 16.61 93 ARG C N 1
ATOM 3441 C CA . ARG C 1 113 ? 28.527 19.015 189.761 1.00 18.13 93 ARG C CA 1
ATOM 3442 C C . ARG C 1 113 ? 29.419 20.249 190.000 1.00 19.82 93 ARG C C 1
ATOM 3443 O O . ARG C 1 113 ? 30.420 20.432 189.308 1.00 20.13 93 ARG C O 1
ATOM 3451 N N A ARG C 1 114 ? 29.063 21.103 190.956 0.50 19.98 94 ARG C N 1
ATOM 3452 N N B ARG C 1 114 ? 29.050 21.075 190.979 0.50 20.08 94 ARG C N 1
ATOM 3453 C CA A ARG C 1 114 ? 29.906 22.277 191.209 0.50 21.38 94 ARG C CA 1
ATOM 3454 C CA B ARG C 1 114 ? 29.834 22.270 191.309 0.50 21.62 94 ARG C CA 1
ATOM 3455 C C A ARG C 1 114 ? 31.327 21.841 191.572 0.50 22.20 94 ARG C C 1
ATOM 3456 C C B ARG C 1 114 ? 31.272 21.904 191.678 0.50 22.37 94 ARG C C 1
ATOM 3457 O O A ARG C 1 114 ? 32.309 22.473 191.175 0.50 23.11 94 ARG C O 1
ATOM 3458 O O B ARG C 1 114 ? 32.209 22.650 191.390 0.50 23.37 94 ARG C O 1
ATOM 3473 N N . LYS C 1 115 ? 31.439 20.756 192.331 1.00 21.65 95 LYS C N 1
ATOM 3474 C CA . LYS C 1 115 ? 32.757 20.288 192.748 1.00 22.65 95 LYS C CA 1
ATOM 3475 C C . LYS C 1 115 ? 33.543 19.665 191.609 1.00 23.67 95 LYS C C 1
ATOM 3476 O O . LYS C 1 115 ? 34.739 19.381 191.762 1.00 25.42 95 LYS C O 1
ATOM 3482 N N . GLY C 1 116 ? 32.883 19.431 190.485 1.00 23.55 96 GLY C N 1
ATOM 3483 C CA . GLY C 1 116 ? 33.544 18.821 189.337 1.00 23.69 96 GLY C CA 1
ATOM 3484 C C . GLY C 1 116 ? 33.216 17.358 189.069 1.00 22.99 96 GLY C C 1
ATOM 3485 O O . GLY C 1 116 ? 33.787 16.741 188.156 1.00 22.76 96 GLY C O 1
ATOM 3486 N N . ARG C 1 117 ? 32.300 16.801 189.855 1.00 20.91 97 ARG C N 1
ATOM 3487 C CA . ARG C 1 117 ? 31.875 15.416 189.656 1.00 20.04 97 ARG C CA 1
ATOM 3488 C C . ARG C 1 117 ? 30.808 15.344 188.572 1.00 19.79 97 ARG C C 1
ATOM 3489 O O . ARG C 1 117 ? 30.157 16.344 188.256 1.00 20.62 97 ARG C O 1
ATOM 3497 N N . LYS C 1 118 ? 30.637 14.169 187.983 1.00 19.40 98 LYS C N 1
ATOM 3498 C CA . LYS C 1 118 ? 29.609 13.974 186.967 1.00 18.93 98 LYS C CA 1
ATOM 3499 C C . LYS C 1 118 ? 28.728 12.772 187.343 1.00 18.59 98 LYS C C 1
ATOM 3500 O O . LYS C 1 118 ? 28.901 11.670 186.834 1.00 18.79 98 LYS C O 1
ATOM 3506 N N . PRO C 1 119 ? 27.768 12.989 188.252 1.00 18.19 99 PRO C N 1
ATOM 3507 C CA . PRO C 1 119 ? 26.922 11.892 188.702 1.00 18.08 99 PRO C CA 1
ATOM 3508 C C . PRO C 1 119 ? 25.763 11.534 187.777 1.00 18.09 99 PRO C C 1
ATOM 3509 O O . PRO C 1 119 ? 25.425 12.307 186.868 1.00 18.24 99 PRO C O 1
ATOM 3513 N N . LEU C 1 120 ? 25.216 10.338 187.999 1.00 19.37 100 LEU C N 1
ATOM 3514 C CA . LEU C 1 120 ? 23.955 9.888 187.424 1.00 19.65 100 LEU C CA 1
ATOM 3515 C C . LEU C 1 120 ? 23.035 9.376 188.519 1.00 19.05 100 LEU C C 1
ATOM 3516 O O . LEU C 1 120 ? 23.457 9.175 189.660 1.00 17.82 100 LEU C O 1
ATOM 3521 N N . VAL C 1 121 ? 21.768 9.202 188.187 1.00 18.86 101 VAL C N 1
ATOM 3522 C CA . VAL C 1 121 ? 20.843 8.648 189.157 1.00 19.22 101 VAL C CA 1
ATOM 3523 C C . VAL C 1 121 ? 21.229 7.193 189.377 1.00 20.91 101 VAL C C 1
ATOM 3524 O O . VAL C 1 121 ? 21.528 6.461 188.418 1.00 21.76 101 VAL C O 1
ATOM 3528 N N . GLY C 1 122 ? 21.222 6.754 190.633 1.00 19.89 102 GLY C N 1
ATOM 3529 C CA . GLY C 1 122 ? 21.575 5.371 190.954 1.00 21.39 102 GLY C CA 1
ATOM 3530 C C . GLY C 1 122 ? 20.408 4.408 190.842 1.00 23.53 102 GLY C C 1
ATOM 3531 O O . GLY C 1 122 ? 19.257 4.818 190.652 1.00 23.30 102 GLY C O 1
ATOM 3532 N N . VAL C 1 123 ? 20.721 3.121 190.947 1.00 25.51 103 VAL C N 1
ATOM 3533 C CA . VAL C 1 123 ? 19.709 2.076 190.905 1.00 27.50 103 VAL C CA 1
ATOM 3534 C C . VAL C 1 123 ? 18.818 2.100 192.145 1.00 28.34 103 VAL C C 1
ATOM 3535 O O . VAL C 1 123 ? 17.593 2.009 192.033 1.00 29.26 103 VAL C O 1
ATOM 3539 N N . ARG C 1 124 ? 19.437 2.228 193.320 1.00 27.77 104 ARG C N 1
ATOM 3540 C CA . ARG C 1 124 ? 18.702 2.220 194.578 1.00 28.24 104 ARG C CA 1
ATOM 3541 C C . ARG C 1 124 ? 17.975 3.552 194.799 1.00 28.62 104 ARG C C 1
ATOM 3542 O O . ARG C 1 124 ? 18.507 4.625 194.508 1.00 28.57 104 ARG C O 1
ATOM 3550 N N . ARG C 1 125 ? 16.745 3.484 195.298 1.00 29.14 105 ARG C N 1
ATOM 3551 C CA . ARG C 1 125 ? 15.969 4.689 195.542 1.00 28.48 105 ARG C CA 1
ATOM 3552 C C . ARG C 1 125 ? 16.764 5.688 196.381 1.00 26.43 105 ARG C C 1
ATOM 3553 O O . ARG C 1 125 ? 17.420 5.311 197.366 1.00 26.47 105 ARG C O 1
ATOM 3561 N N . GLY C 1 126 ? 16.713 6.952 195.968 1.00 23.93 106 GLY C N 1
ATOM 3562 C CA . GLY C 1 126 ? 17.320 8.043 196.723 1.00 21.15 106 GLY C CA 1
ATOM 3563 C C . GLY C 1 126 ? 18.819 8.161 196.533 1.00 18.32 106 GLY C C 1
ATOM 3564 O O . GLY C 1 126 ? 19.486 8.820 197.331 1.00 18.43 106 GLY C O 1
ATOM 3565 N N . THR C 1 127 ? 19.367 7.580 195.466 1.00 17.52 107 THR C N 1
ATOM 3566 C CA . THR C 1 127 ? 20.822 7.563 195.335 1.00 15.79 107 THR C CA 1
ATOM 3567 C C . THR C 1 127 ? 21.312 8.212 194.058 1.00 15.10 107 THR C C 1
ATOM 3568 O O . THR C 1 127 ? 20.551 8.329 193.066 1.00 16.34 107 THR C O 1
ATOM 3572 N N . LEU C 1 128 ? 22.565 8.627 194.110 1.00 13.75 108 LEU C N 1
ATOM 3573 C CA . LEU C 1 128 ? 23.304 9.111 192.929 1.00 13.90 108 LEU C CA 1
ATOM 3574 C C . LEU C 1 128 ? 24.571 8.290 192.860 1.00 14.77 108 LEU C C 1
ATOM 3575 O O . LEU C 1 128 ? 25.046 7.773 193.870 1.00 15.54 108 LEU C O 1
ATOM 3580 N N A VAL C 1 129 ? 25.171 8.211 191.670 0.50 14.18 109 VAL C N 1
ATOM 3581 N N B VAL C 1 129 ? 25.117 8.125 191.658 0.50 13.89 109 VAL C N 1
ATOM 3582 C CA A VAL C 1 129 ? 26.394 7.463 191.499 0.50 15.69 109 VAL C CA 1
ATOM 3583 C CA B VAL C 1 129 ? 26.427 7.549 191.555 0.50 15.18 109 VAL C CA 1
ATOM 3584 C C A VAL C 1 129 ? 27.361 8.210 190.586 0.50 15.58 109 VAL C C 1
ATOM 3585 C C B VAL C 1 129 ? 27.331 8.441 190.739 0.50 14.94 109 VAL C C 1
ATOM 3586 O O A VAL C 1 129 ? 26.974 8.671 189.521 0.50 16.31 109 VAL C O 1
ATOM 3587 O O B VAL C 1 129 ? 26.881 9.237 189.921 0.50 14.89 109 VAL C O 1
ATOM 3594 N N . TYR C 1 130 ? 28.619 8.318 191.000 1.00 16.09 110 TYR C N 1
ATOM 3595 C CA . TYR C 1 130 ? 29.607 9.022 190.198 1.00 16.60 110 TYR C CA 1
ATOM 3596 C C . TYR C 1 130 ? 30.930 8.283 190.287 1.00 18.74 110 TYR C C 1
ATOM 3597 O O . TYR C 1 130 ? 31.182 7.543 191.250 1.00 18.71 110 TYR C O 1
ATOM 3606 N N . GLU C 1 131 ? 31.759 8.435 189.262 1.00 19.44 111 GLU C N 1
ATOM 3607 C CA . GLU C 1 131 ? 33.046 7.766 189.235 1.00 22.58 111 GLU C CA 1
ATOM 3608 C C . GLU C 1 131 ? 34.170 8.785 189.212 1.00 24.03 111 GLU C C 1
ATOM 3609 O O . GLU C 1 131 ? 34.183 9.671 188.365 1.00 25.88 111 GLU C O 1
ATOM 3615 N N . HIS C 1 132 ? 35.122 8.642 190.132 1.00 24.81 112 HIS C N 1
ATOM 3616 C CA . HIS C 1 132 ? 36.212 9.597 190.253 1.00 27.07 112 HIS C CA 1
ATOM 3617 C C . HIS C 1 132 ? 37.471 8.857 190.653 1.00 27.98 112 HIS C C 1
ATOM 3618 O O . HIS C 1 132 ? 37.428 8.018 191.544 1.00 27.47 112 HIS C O 1
ATOM 3625 N N . GLY C 1 133 ? 38.586 9.174 189.996 1.00 29.42 113 GLY C N 1
ATOM 3626 C CA . GLY C 1 133 ? 39.854 8.530 190.327 1.00 31.27 113 GLY C CA 1
ATOM 3627 C C . GLY C 1 133 ? 39.791 7.024 190.164 1.00 31.83 113 GLY C C 1
ATOM 3628 O O . GLY C 1 133 ? 40.493 6.308 190.866 1.00 33.50 113 GLY C O 1
ATOM 3629 N N . GLY C 1 134 ? 38.954 6.550 189.235 1.00 31.53 114 GLY C N 1
ATOM 3630 C CA . GLY C 1 134 ? 38.779 5.116 188.979 1.00 31.88 114 GLY C CA 1
ATOM 3631 C C . GLY C 1 134 ? 37.952 4.351 190.007 1.00 30.70 114 GLY C C 1
ATOM 3632 O O . GLY C 1 134 ? 37.920 3.109 190.006 1.00 32.29 114 GLY C O 1
ATOM 3633 N N . ARG C 1 135 ? 37.295 5.084 190.897 1.00 29.08 115 ARG C N 1
ATOM 3634 C CA . ARG C 1 135 ? 36.484 4.482 191.946 1.00 26.54 115 ARG C CA 1
ATOM 3635 C C . ARG C 1 135 ? 35.040 4.960 191.816 1.00 24.12 115 ARG C C 1
ATOM 3636 O O . ARG C 1 135 ? 34.788 6.087 191.425 1.00 23.57 115 ARG C O 1
ATOM 3644 N N . VAL C 1 136 ? 34.086 4.094 192.124 1.00 21.91 116 VAL C N 1
ATOM 3645 C CA . VAL C 1 136 ? 32.687 4.468 191.987 1.00 20.03 116 VAL C CA 1
ATOM 3646 C C . VAL C 1 136 ? 32.107 4.790 193.379 1.00 18.40 116 VAL C C 1
ATOM 3647 O O . VAL C 1 136 ? 32.270 4.010 194.319 1.00 18.99 116 VAL C O 1
ATOM 3651 N N . TYR C 1 137 ? 31.464 5.940 193.485 1.00 16.94 117 TYR C N 1
ATOM 3652 C CA . TYR C 1 137 ? 30.875 6.404 194.743 1.00 16.25 117 TYR C CA 1
ATOM 3653 C C . TYR C 1 137 ? 29.367 6.355 194.590 1.00 15.89 117 TYR C C 1
ATOM 3654 O O . TYR C 1 137 ? 28.832 6.796 193.564 1.00 15.15 117 TYR C O 1
ATOM 3663 N N . GLU C 1 138 ? 28.686 5.823 195.607 1.00 13.58 118 GLU C N 1
ATOM 3664 C CA . GLU C 1 138 ? 27.264 5.801 195.636 1.00 14.00 118 GLU C CA 1
ATOM 3665 C C . GLU C 1 138 ? 26.784 6.674 196.779 1.00 13.85 118 GLU C C 1
ATOM 3666 O O . GLU C 1 138 ? 27.151 6.417 197.934 1.00 13.80 118 GLU C O 1
ATOM 3672 N N . VAL C 1 139 ? 25.949 7.653 196.471 1.00 12.24 119 VAL C N 1
ATOM 3673 C CA . VAL C 1 139 ? 25.536 8.678 197.467 1.00 13.44 119 VAL C CA 1
ATOM 3674 C C . VAL C 1 139 ? 24.078 8.511 197.789 1.00 13.42 119 VAL C C 1
ATOM 3675 O O . VAL C 1 139 ? 23.212 8.683 196.913 1.00 13.07 119 VAL C O 1
ATOM 3679 N N . LEU C 1 140 ? 23.785 8.172 199.053 1.00 10.64 120 LEU C N 1
ATOM 3680 C CA . LEU C 1 140 ? 22.433 8.127 199.519 1.00 11.08 120 LEU C CA 1
ATOM 3681 C C . LEU C 1 140 ? 22.037 9.498 200.078 1.00 11.63 120 LEU C C 1
ATOM 3682 O O . LEU C 1 140 ? 22.673 9.993 200.983 1.00 12.12 120 LEU C O 1
ATOM 3687 N N . VAL C 1 141 ? 21.000 10.107 199.519 1.00 10.63 121 VAL C N 1
ATOM 3688 C CA . VAL C 1 141 ? 20.571 11.428 199.949 1.00 12.19 121 VAL C CA 1
ATOM 3689 C C . VAL C 1 141 ? 19.504 11.345 201.058 1.00 11.78 121 VAL C C 1
ATOM 3690 O O . VAL C 1 141 ? 18.427 10.774 200.886 1.00 13.59 121 VAL C O 1
ATOM 3694 N N . LEU C 1 142 ? 19.823 11.917 202.219 1.00 10.83 122 LEU C N 1
ATOM 3695 C CA . LEU C 1 142 ? 18.919 11.875 203.368 1.00 11.85 122 LEU C CA 1
ATOM 3696 C C . LEU C 1 142 ? 18.515 13.293 203.748 1.00 11.74 122 LEU C C 1
ATOM 3697 O O . LEU C 1 142 ? 19.312 14.233 203.569 1.00 12.65 122 LEU C O 1
ATOM 3702 N N . SER C 1 143 ? 17.288 13.472 204.242 1.00 10.65 123 SER C N 1
ATOM 3703 C CA . SER C 1 143 ? 16.761 14.800 204.550 1.00 10.83 123 SER C CA 1
ATOM 3704 C C . SER C 1 143 ? 16.260 14.907 205.987 1.00 10.50 123 SER C C 1
ATOM 3705 O O . SER C 1 143 ? 15.547 14.030 206.417 1.00 10.44 123 SER C O 1
ATOM 3708 N N . GLU C 1 144 ? 16.573 15.996 206.660 1.00 10.66 124 GLU C N 1
ATOM 3709 C CA . GLU C 1 144 ? 15.976 16.261 207.990 1.00 10.75 124 GLU C CA 1
ATOM 3710 C C . GLU C 1 144 ? 14.449 16.224 207.891 1.00 10.89 124 GLU C C 1
ATOM 3711 O O . GLU C 1 144 ? 13.871 16.782 206.930 1.00 11.01 124 GLU C O 1
ATOM 3717 N N . GLY C 1 145 ? 13.802 15.570 208.861 1.00 11.70 125 GLY C N 1
ATOM 3718 C CA . GLY C 1 145 ? 12.365 15.504 208.914 1.00 13.38 125 GLY C CA 1
ATOM 3719 C C . GLY C 1 145 ? 11.822 14.259 208.229 1.00 13.05 125 GLY C C 1
ATOM 3720 O O . GLY C 1 145 ? 10.596 14.044 208.196 1.00 16.02 125 GLY C O 1
ATOM 3721 N N . TYR C 1 146 ? 12.723 13.461 207.672 1.00 13.45 126 TYR C N 1
ATOM 3722 C CA . TYR C 1 146 ? 12.354 12.206 207.020 1.00 14.80 126 TYR C CA 1
ATOM 3723 C C . TYR C 1 146 ? 13.208 11.112 207.661 1.00 14.46 126 TYR C C 1
ATOM 3724 O O . TYR C 1 146 ? 14.292 10.802 207.195 1.00 13.89 126 TYR C O 1
ATOM 3733 N N . PRO C 1 147 ? 12.690 10.501 208.720 1.00 15.28 127 PRO C N 1
ATOM 3734 C CA . PRO C 1 147 ? 13.512 9.512 209.460 1.00 15.47 127 PRO C CA 1
ATOM 3735 C C . PRO C 1 147 ? 13.821 8.248 208.667 1.00 15.95 127 PRO C C 1
ATOM 3736 O O . PRO C 1 147 ? 13.091 7.919 207.727 1.00 16.20 127 PRO C O 1
ATOM 3740 N N . LEU C 1 148 ? 14.897 7.552 209.017 1.00 15.15 128 LEU C N 1
ATOM 3741 C CA . LEU C 1 148 ? 15.017 6.183 208.512 1.00 16.46 128 LEU C CA 1
ATOM 3742 C C . LEU C 1 148 ? 15.402 5.265 209.648 1.00 15.52 128 LEU C C 1
ATOM 3743 O O . LEU C 1 148 ? 15.879 5.696 210.713 1.00 14.95 128 LEU C O 1
ATOM 3748 N N . LYS C 1 149 ? 15.162 3.989 209.414 1.00 16.32 129 LYS C N 1
ATOM 3749 C CA A LYS C 1 149 ? 15.599 2.991 210.364 0.50 15.51 129 LYS C CA 1
ATOM 3750 C CA B LYS C 1 149 ? 15.591 2.939 210.307 0.50 15.72 129 LYS C CA 1
ATOM 3751 C C . LYS C 1 149 ? 17.073 2.758 210.181 1.00 14.21 129 LYS C C 1
ATOM 3752 O O . LYS C 1 149 ? 17.586 2.740 209.077 1.00 13.08 129 LYS C O 1
ATOM 3763 N N . ILE C 1 150 ? 17.760 2.603 211.303 1.00 14.05 130 ILE C N 1
ATOM 3764 C CA . ILE C 1 150 ? 19.194 2.329 211.269 1.00 12.66 130 ILE C CA 1
ATOM 3765 C C . ILE C 1 150 ? 19.477 1.088 210.400 1.00 13.35 130 ILE C C 1
ATOM 3766 O O . ILE C 1 150 ? 20.463 1.048 209.637 1.00 12.54 130 ILE C O 1
ATOM 3771 N N . GLY C 1 151 ? 18.643 0.064 210.508 1.00 12.26 131 GLY C N 1
ATOM 3772 C CA . GLY C 1 151 ? 18.845 -1.181 209.720 1.00 13.56 131 GLY C CA 1
ATOM 3773 C C . GLY C 1 151 ? 18.825 -0.913 208.216 1.00 14.25 131 GLY C C 1
ATOM 3774 O O . GLY C 1 151 ? 19.535 -1.573 207.457 1.00 14.27 131 GLY C O 1
ATOM 3775 N N . SER C 1 152 ? 18.006 0.045 207.792 1.00 14.53 132 SER C N 1
ATOM 3776 C CA . SER C 1 152 ? 17.946 0.421 206.378 1.00 15.06 132 SER C CA 1
ATOM 3777 C C . SER C 1 152 ? 19.247 1.033 205.892 1.00 13.73 132 SER C C 1
ATOM 3778 O O . SER C 1 152 ? 19.667 0.854 204.745 1.00 14.69 132 SER C O 1
ATOM 3781 N N . LEU C 1 153 ? 19.888 1.770 206.778 1.00 12.45 133 LEU C N 1
ATOM 3782 C CA . LEU C 1 153 ? 21.125 2.445 206.435 1.00 12.19 133 LEU C CA 1
ATOM 3783 C C . LEU C 1 153 ? 22.224 1.392 206.298 1.00 12.19 133 LEU C C 1
ATOM 3784 O O . LEU C 1 153 ? 23.026 1.429 205.342 1.00 11.50 133 LEU C O 1
ATOM 3789 N N . VAL C 1 154 ? 22.220 0.410 207.208 1.00 11.94 134 VAL C N 1
ATOM 3790 C CA . VAL C 1 154 ? 23.176 -0.692 207.189 1.00 13.87 134 VAL C CA 1
ATOM 3791 C C . VAL C 1 154 ? 23.011 -1.502 205.927 1.00 14.53 134 VAL C C 1
ATOM 3792 O O . VAL C 1 154 ? 23.976 -1.793 205.243 1.00 15.07 134 VAL C O 1
ATOM 3796 N N . GLU C 1 155 ? 21.767 -1.857 205.616 1.00 15.09 135 GLU C N 1
ATOM 3797 C CA . GLU C 1 155 ? 21.486 -2.649 204.413 1.00 16.07 135 GLU C CA 1
ATOM 3798 C C . GLU C 1 155 ? 21.888 -1.904 203.146 1.00 14.52 135 GLU C C 1
ATOM 3799 O O . GLU C 1 155 ? 22.421 -2.536 202.216 1.00 16.06 135 GLU C O 1
ATOM 3805 N N . TRP C 1 156 ? 21.609 -0.599 203.079 1.00 13.97 136 TRP C N 1
ATOM 3806 C CA . TRP C 1 156 ? 21.983 0.203 201.916 1.00 13.94 136 TRP C CA 1
ATOM 3807 C C . TRP C 1 156 ? 23.512 0.221 201.770 1.00 13.86 136 TRP C C 1
ATOM 3808 O O . TRP C 1 156 ? 24.059 -0.031 200.698 1.00 14.08 136 TRP C O 1
ATOM 3819 N N . SER C 1 157 ? 24.202 0.472 202.887 1.00 12.68 137 SER C N 1
ATOM 3820 C CA . SER C 1 157 ? 25.658 0.505 202.846 1.00 13.21 137 SER C CA 1
ATOM 3821 C C . SER C 1 157 ? 26.278 -0.807 202.390 1.00 13.63 137 SER C C 1
ATOM 3822 O O . SER C 1 157 ? 27.160 -0.816 201.564 1.00 14.57 137 SER C O 1
ATOM 3825 N N A ARG C 1 158 ? 25.809 -1.927 202.932 0.50 14.54 138 ARG C N 1
ATOM 3826 N N B ARG C 1 158 ? 25.810 -1.922 202.940 0.50 14.56 138 ARG C N 1
ATOM 3827 C CA A ARG C 1 158 ? 26.250 -3.249 202.470 0.50 16.58 138 ARG C CA 1
ATOM 3828 C CA B ARG C 1 158 ? 26.260 -3.241 202.492 0.50 16.64 138 ARG C CA 1
ATOM 3829 C C A ARG C 1 158 ? 26.030 -3.434 200.973 0.50 17.77 138 ARG C C 1
ATOM 3830 C C B ARG C 1 158 ? 26.010 -3.474 200.995 0.50 17.80 138 ARG C C 1
ATOM 3831 O O A ARG C 1 158 ? 26.887 -3.946 200.262 0.50 18.54 138 ARG C O 1
ATOM 3832 O O B ARG C 1 158 ? 26.844 -4.044 200.300 0.50 18.63 138 ARG C O 1
ATOM 3847 N N . GLY C 1 159 ? 24.861 -3.036 200.501 1.00 18.15 139 GLY C N 1
ATOM 3848 C CA . GLY C 1 159 ? 24.525 -3.218 199.089 1.00 19.45 139 GLY C CA 1
ATOM 3849 C C . GLY C 1 159 ? 25.450 -2.433 198.180 1.00 19.10 139 GLY C C 1
ATOM 3850 O O . GLY C 1 159 ? 25.909 -2.933 197.158 1.00 19.82 139 GLY C O 1
ATOM 3851 N N . ALA C 1 160 ? 25.728 -1.198 198.559 1.00 17.35 140 ALA C N 1
ATOM 3852 C CA . ALA C 1 160 ? 26.665 -0.367 197.807 1.00 16.52 140 ALA C CA 1
ATOM 3853 C C . ALA C 1 160 ? 28.033 -1.020 197.785 1.00 17.15 140 ALA C C 1
ATOM 3854 O O . ALA C 1 160 ? 28.714 -1.122 196.745 1.00 17.77 140 ALA C O 1
ATOM 3856 N N . SER C 1 161 ? 28.450 -1.514 198.925 1.00 17.09 141 SER C N 1
ATOM 3857 C CA . SER C 1 161 ? 29.762 -2.107 199.042 1.00 19.16 141 SER C CA 1
ATOM 3858 C C . SER C 1 161 ? 29.830 -3.391 198.210 1.00 20.20 141 SER C C 1
ATOM 3859 O O . SER C 1 161 ? 30.861 -3.694 197.564 1.00 21.25 141 SER C O 1
ATOM 3862 N N . MET C 1 162 ? 28.722 -4.122 198.169 1.00 21.40 142 MET C N 1
ATOM 3863 C CA . MET C 1 162 ? 28.750 -5.410 197.487 1.00 24.16 142 MET C CA 1
ATOM 3864 C C . MET C 1 162 ? 28.704 -5.199 195.963 1.00 23.92 142 MET C C 1
ATOM 3865 O O . MET C 1 162 ? 28.946 -6.141 195.230 1.00 25.03 142 MET C O 1
ATOM 3870 N N . ASP C 1 163 ? 28.413 -3.964 195.528 1.00 23.42 143 ASP C N 1
ATOM 3871 C CA . ASP C 1 163 ? 28.471 -3.534 194.112 1.00 24.67 143 ASP C CA 1
ATOM 3872 C C . ASP C 1 163 ? 29.782 -2.812 193.816 1.00 24.40 143 ASP C C 1
ATOM 3873 O O . ASP C 1 163 ? 29.942 -2.211 192.725 1.00 25.05 143 ASP C O 1
ATOM 3878 N N . ASN C 1 164 ? 30.716 -2.888 194.756 1.00 23.48 144 ASN C N 1
ATOM 3879 C CA . ASN C 1 164 ? 31.992 -2.213 194.622 1.00 23.81 144 ASN C CA 1
ATOM 3880 C C . ASN C 1 164 ? 31.823 -0.698 194.488 1.00 22.12 144 ASN C C 1
ATOM 3881 O O . ASN C 1 164 ? 32.454 -0.080 193.636 1.00 22.43 144 ASN C O 1
ATOM 3886 N N . HIS C 1 165 ? 30.953 -0.112 195.303 1.00 19.37 145 HIS C N 1
ATOM 3887 C CA . HIS C 1 165 ? 30.802 1.324 195.348 1.00 17.96 145 HIS C CA 1
ATOM 3888 C C . HIS C 1 165 ? 31.235 1.742 196.746 1.00 16.97 145 HIS C C 1
ATOM 3889 O O . HIS C 1 165 ? 30.925 1.029 197.700 1.00 18.20 145 HIS C O 1
ATOM 3896 N N . SER C 1 166 ? 31.943 2.856 196.859 1.00 15.58 146 SER C N 1
ATOM 3897 C CA . SER C 1 166 ? 32.150 3.483 198.185 1.00 15.34 146 SER C CA 1
ATOM 3898 C C . SER C 1 166 ? 30.832 4.079 198.650 1.00 14.37 146 SER C C 1
ATOM 3899 O O . SER C 1 166 ? 30.246 4.922 197.961 1.00 13.38 146 SER C O 1
ATOM 3902 N N . PRO C 1 167 ? 30.338 3.692 199.852 1.00 13.61 147 PRO C N 1
ATOM 3903 C CA . PRO C 1 167 ? 29.021 4.225 200.306 1.00 12.69 147 PRO C CA 1
ATOM 3904 C C . PRO C 1 167 ? 29.126 5.602 201.002 1.00 12.37 147 PRO C C 1
ATOM 3905 O O . PRO C 1 167 ? 29.774 5.708 202.050 1.00 13.31 147 PRO C O 1
ATOM 3909 N N . ILE C 1 168 ? 28.569 6.627 200.367 1.00 11.52 148 ILE C N 1
ATOM 3910 C CA . ILE C 1 168 ? 28.566 7.998 200.889 1.00 11.83 148 ILE C CA 1
ATOM 3911 C C . ILE C 1 168 ? 27.155 8.401 201.228 1.00 11.60 148 ILE C C 1
ATOM 3912 O O . ILE C 1 168 ? 26.201 8.196 200.454 1.00 12.14 148 ILE C O 1
ATOM 3917 N N A VAL C 1 169 ? 26.969 9.001 202.392 0.50 10.83 149 VAL C N 1
ATOM 3918 N N B VAL C 1 169 ? 27.006 9.010 202.393 0.50 11.02 149 VAL C N 1
ATOM 3919 C CA A VAL C 1 169 ? 25.648 9.516 202.725 0.50 10.94 149 VAL C CA 1
ATOM 3920 C CA B VAL C 1 169 ? 25.732 9.578 202.773 0.50 11.27 149 VAL C CA 1
ATOM 3921 C C A VAL C 1 169 ? 25.705 11.034 202.738 0.50 10.69 149 VAL C C 1
ATOM 3922 C C B VAL C 1 169 ? 25.792 11.088 202.636 0.50 11.07 149 VAL C C 1
ATOM 3923 O O A VAL C 1 169 ? 26.632 11.590 203.305 0.50 10.92 149 VAL C O 1
ATOM 3924 O O B VAL C 1 169 ? 26.784 11.700 203.014 0.50 11.49 149 VAL C O 1
ATOM 3931 N N . ALA C 1 170 ? 24.760 11.674 202.046 1.00 10.84 150 ALA C N 1
ATOM 3932 C CA . ALA C 1 170 ? 24.666 13.150 201.962 1.00 10.39 150 ALA C CA 1
ATOM 3933 C C . ALA C 1 170 ? 23.474 13.553 202.764 1.00 11.26 150 ALA C C 1
ATOM 3934 O O . ALA C 1 170 ? 22.322 13.275 202.392 1.00 12.55 150 ALA C O 1
ATOM 3936 N N . ILE C 1 171 ? 23.705 14.227 203.876 1.00 10.79 151 ILE C N 1
ATOM 3937 C CA . ILE C 1 171 ? 22.593 14.614 204.716 1.00 10.68 151 ILE C CA 1
ATOM 3938 C C . ILE C 1 171 ? 22.293 16.070 204.433 1.00 10.13 151 ILE C C 1
ATOM 3939 O O . ILE C 1 171 ? 23.194 16.899 204.523 1.00 11.65 151 ILE C O 1
ATOM 3944 N N . VAL C 1 172 ? 21.047 16.375 204.089 1.00 9.45 152 VAL C N 1
ATOM 3945 C CA . VAL C 1 172 ? 20.640 17.768 203.849 1.00 9.73 152 VAL C CA 1
ATOM 3946 C C . VAL C 1 172 ? 19.736 18.195 205.006 1.00 10.47 152 VAL C C 1
ATOM 3947 O O . VAL C 1 172 ? 18.648 17.608 205.214 1.00 10.05 152 VAL C O 1
ATOM 3951 N N . ASP C 1 173 ? 20.154 19.214 205.758 1.00 8.89 153 ASP C N 1
ATOM 3952 C CA . ASP C 1 173 ? 19.297 19.664 206.838 1.00 10.86 153 ASP C CA 1
ATOM 3953 C C . ASP C 1 173 ? 18.118 20.493 206.348 1.00 10.85 153 ASP C C 1
ATOM 3954 O O . ASP C 1 173 ? 17.924 20.706 205.109 1.00 12.09 153 ASP C O 1
ATOM 3959 N N . ARG C 1 174 ? 17.279 20.903 207.296 1.00 10.67 154 ARG C N 1
ATOM 3960 C CA . ARG C 1 174 ? 15.997 21.531 206.991 1.00 12.01 154 ARG C CA 1
ATOM 3961 C C . ARG C 1 174 ? 16.152 22.939 206.437 1.00 13.16 154 ARG C C 1
ATOM 3962 O O . ARG C 1 174 ? 15.165 23.631 206.186 1.00 11.40 154 ARG C O 1
ATOM 3970 N N . THR C 1 175 ? 17.396 23.358 206.248 1.00 13.62 155 THR C N 1
ATOM 3971 C CA . THR C 1 175 ? 17.688 24.736 205.700 1.00 14.04 155 THR C CA 1
ATOM 3972 C C . THR C 1 175 ? 18.447 24.574 204.369 1.00 16.39 155 THR C C 1
ATOM 3973 O O . THR C 1 175 ? 18.624 25.555 203.632 1.00 16.63 155 THR C O 1
ATOM 3977 N N . GLY C 1 176 ? 18.886 23.349 204.066 1.00 13.33 156 GLY C N 1
ATOM 3978 C CA . GLY C 1 176 ? 19.618 23.088 202.811 1.00 15.74 156 GLY C CA 1
ATOM 3979 C C . GLY C 1 176 ? 21.121 22.942 202.992 1.00 15.79 156 GLY C C 1
ATOM 3980 O O . GLY C 1 176 ? 21.822 22.812 202.021 1.00 15.77 156 GLY C O 1
ATOM 3981 N N . LEU C 1 177 ? 21.620 22.959 204.226 1.00 14.13 157 LEU C N 1
ATOM 3982 C CA . LEU C 1 177 ? 23.051 22.665 204.498 1.00 13.82 157 LEU C CA 1
ATOM 3983 C C . LEU C 1 177 ? 23.368 21.200 204.252 1.00 13.12 157 LEU C C 1
ATOM 3984 O O . LEU C 1 177 ? 22.722 20.322 204.840 1.00 12.79 157 LEU C O 1
ATOM 3989 N N . ILE C 1 178 ? 24.358 20.935 203.389 1.00 12.89 158 ILE C N 1
ATOM 3990 C CA . ILE C 1 178 ? 24.720 19.553 203.027 1.00 11.95 158 ILE C CA 1
ATOM 3991 C C . ILE C 1 178 ? 25.972 19.091 203.752 1.00 12.87 158 ILE C C 1
ATOM 3992 O O . ILE C 1 178 ? 26.950 19.839 203.830 1.00 14.40 158 ILE C O 1
ATOM 3997 N N . THR C 1 179 ? 25.931 17.883 204.304 1.00 11.02 159 THR C N 1
ATOM 3998 C CA . THR C 1 179 ? 27.085 17.258 204.966 1.00 12.28 159 THR C CA 1
ATOM 3999 C C . THR C 1 179 ? 27.259 15.858 204.401 1.00 11.92 159 THR C C 1
ATOM 4000 O O . THR C 1 179 ? 26.271 15.134 204.286 1.00 12.68 159 THR C O 1
ATOM 4004 N N . TYR C 1 180 ? 28.504 15.493 204.074 1.00 11.90 160 TYR C N 1
ATOM 4005 C CA . TYR C 1 180 ? 28.796 14.174 203.508 1.00 11.62 160 TYR C CA 1
ATOM 4006 C C . TYR C 1 180 ? 29.634 13.316 204.457 1.00 10.77 160 TYR C C 1
ATOM 4007 O O . TYR C 1 180 ? 30.563 13.838 205.096 1.00 11.98 160 TYR C O 1
ATOM 4016 N N . TYR C 1 181 ? 29.341 12.010 204.520 1.00 10.58 161 TYR C N 1
ATOM 4017 C CA . TYR C 1 181 ? 30.118 11.069 205.288 1.00 12.33 161 TYR C CA 1
ATOM 4018 C C . TYR C 1 181 ? 30.277 9.803 204.485 1.00 12.22 161 TYR C C 1
ATOM 4019 O O . TYR C 1 181 ? 29.405 9.480 203.678 1.00 14.20 161 TYR C O 1
ATOM 4028 N N . GLU C 1 182 ? 31.383 9.112 204.688 1.00 13.09 162 GLU C N 1
ATOM 4029 C CA . GLU C 1 182 ? 31.477 7.749 204.163 1.00 13.66 162 GLU C CA 1
ATOM 4030 C C . GLU C 1 182 ? 30.922 6.857 205.262 1.00 14.62 162 GLU C C 1
ATOM 4031 O O . GLU C 1 182 ? 31.230 7.090 206.439 1.00 14.06 162 GLU C O 1
ATOM 4037 N N . ALA C 1 183 ? 30.085 5.895 204.920 1.00 12.31 163 ALA C N 1
ATOM 4038 C CA . ALA C 1 183 ? 29.475 5.045 205.971 1.00 13.23 163 ALA C CA 1
ATOM 4039 C C . ALA C 1 183 ? 29.595 3.603 205.544 1.00 14.25 163 ALA C C 1
ATOM 4040 O O . ALA C 1 183 ? 28.873 3.149 204.631 1.00 16.04 163 ALA C O 1
ATOM 4042 N N . ARG C 1 184 ? 30.510 2.872 206.154 1.00 14.03 164 ARG C N 1
ATOM 4043 C CA . ARG C 1 184 ? 30.919 1.568 205.662 1.00 16.45 164 ARG C CA 1
ATOM 4044 C C . ARG C 1 184 ? 30.495 0.483 206.624 1.00 16.64 164 ARG C C 1
ATOM 4045 O O . ARG C 1 184 ? 30.808 0.556 207.827 1.00 15.77 164 ARG C O 1
ATOM 4053 N N . ALA C 1 185 ? 29.814 -0.533 206.113 1.00 17.36 165 ALA C N 1
ATOM 4054 C CA . ALA C 1 185 ? 29.291 -1.584 207.004 1.00 19.23 165 ALA C CA 1
ATOM 4055 C C . ALA C 1 185 ? 30.317 -2.685 207.093 1.00 21.43 165 ALA C C 1
ATOM 4056 O O . ALA C 1 185 ? 30.814 -3.155 206.077 1.00 22.12 165 ALA C O 1
ATOM 4058 N N . VAL C 1 186 ? 30.686 -3.054 208.315 1.00 20.14 166 VAL C N 1
ATOM 4059 C CA . VAL C 1 186 ? 31.689 -4.074 208.545 1.00 22.62 166 VAL C CA 1
ATOM 4060 C C . VAL C 1 186 ? 31.254 -4.975 209.696 1.00 23.81 166 VAL C C 1
ATOM 4061 O O . VAL C 1 186 ? 30.453 -4.560 210.546 1.00 23.29 166 VAL C O 1
ATOM 4065 N N . ARG C 1 187 ? 31.777 -6.192 209.761 1.00 26.43 167 ARG C N 1
ATOM 4066 C CA . ARG C 1 187 ? 31.405 -7.083 210.875 1.00 28.38 167 ARG C CA 1
ATOM 4067 C C . ARG C 1 187 ? 32.236 -6.786 212.136 1.00 29.44 167 ARG C C 1
ATOM 4068 O O . ARG C 1 187 ? 31.796 -7.042 213.269 1.00 30.17 167 ARG C O 1
ATOM 4076 N N . SER C 1 188 ? 33.403 -6.175 211.955 1.00 30.68 168 SER C N 1
ATOM 4077 C CA . SER C 1 188 ? 34.267 -5.839 213.097 1.00 32.46 168 SER C CA 1
ATOM 4078 C C . SER C 1 188 ? 34.887 -4.472 212.929 1.00 32.57 168 SER C C 1
ATOM 4079 O O . SER C 1 188 ? 35.300 -4.119 211.815 1.00 33.16 168 SER C O 1
ATOM 4082 N N . ILE C 1 189 ? 34.968 -3.707 214.021 1.00 32.92 169 ILE C N 1
ATOM 4083 C CA . ILE C 1 189 ? 35.543 -2.355 213.948 1.00 33.54 169 ILE C CA 1
ATOM 4084 C C . ILE C 1 189 ? 36.935 -2.435 213.367 1.00 35.48 169 ILE C C 1
ATOM 4085 O O . ILE C 1 189 ? 37.685 -3.339 213.697 1.00 36.43 169 ILE C O 1
ATOM 4090 N N . GLN C 1 190 ? 37.261 -1.473 212.508 1.00 37.23 170 GLN C N 1
ATOM 4091 C CA . GLN C 1 190 ? 38.517 -1.460 211.766 1.00 39.93 170 GLN C CA 1
ATOM 4092 C C . GLN C 1 190 ? 38.475 -0.383 210.679 1.00 40.18 170 GLN C C 1
ATOM 4093 O O . GLN C 1 190 ? 38.301 0.797 210.966 1.00 40.81 170 GLN C O 1
ATOM 4100 N N . LYS D 2 9 ? 40.809 -15.386 240.874 1.00 38.95 9 LYS D N 1
ATOM 4101 C CA . LYS D 2 9 ? 40.867 -14.050 240.204 1.00 36.60 9 LYS D CA 1
ATOM 4102 C C . LYS D 2 9 ? 40.211 -12.977 241.104 1.00 34.90 9 LYS D C 1
ATOM 4103 O O . LYS D 2 9 ? 40.841 -12.555 242.066 1.00 36.23 9 LYS D O 1
ATOM 4109 N N . ALA D 2 10 ? 38.970 -12.552 240.852 1.00 31.85 10 ALA D N 1
ATOM 4110 C CA . ALA D 2 10 ? 38.382 -11.498 241.711 1.00 29.87 10 ALA D CA 1
ATOM 4111 C C . ALA D 2 10 ? 37.013 -11.777 242.352 1.00 28.50 10 ALA D C 1
ATOM 4112 O O . ALA D 2 10 ? 36.216 -12.572 241.836 1.00 28.16 10 ALA D O 1
ATOM 4114 N N . SER D 2 11 ? 36.779 -11.115 243.489 1.00 27.17 11 SER D N 1
ATOM 4115 C CA A SER D 2 11 ? 35.517 -11.191 244.201 0.50 27.22 11 SER D CA 1
ATOM 4116 C CA B SER D 2 11 ? 35.525 -11.183 244.228 0.50 26.99 11 SER D CA 1
ATOM 4117 C C . SER D 2 11 ? 34.955 -9.787 244.333 1.00 26.05 11 SER D C 1
ATOM 4118 O O . SER D 2 11 ? 35.692 -8.839 244.558 1.00 25.89 11 SER D O 1
ATOM 4123 N N . GLY D 2 12 ? 33.649 -9.667 244.151 1.00 25.90 12 GLY D N 1
ATOM 4124 C CA . GLY D 2 12 ? 32.976 -8.392 244.247 1.00 25.18 12 GLY D CA 1
ATOM 4125 C C . GLY D 2 12 ? 31.640 -8.603 244.944 1.00 24.75 12 GLY D C 1
ATOM 4126 O O . GLY D 2 12 ? 31.154 -9.714 245.001 1.00 26.54 12 GLY D O 1
ATOM 4127 N N . VAL D 2 13 ? 31.054 -7.519 245.428 1.00 23.13 13 VAL D N 1
ATOM 4128 C CA . VAL D 2 13 ? 29.729 -7.493 245.981 1.00 24.31 13 VAL D CA 1
ATOM 4129 C C . VAL D 2 13 ? 28.730 -6.758 245.060 1.00 22.81 13 VAL D C 1
ATOM 4130 O O . VAL D 2 13 ? 28.998 -5.638 244.600 1.00 21.33 13 VAL D O 1
ATOM 4134 N N . LEU D 2 14 ? 27.577 -7.386 244.802 1.00 23.62 14 LEU D N 1
ATOM 4135 C CA . LEU D 2 14 ? 26.506 -6.769 244.019 1.00 23.59 14 LEU D CA 1
ATOM 4136 C C . LEU D 2 14 ? 25.766 -5.790 244.890 1.00 24.99 14 LEU D C 1
ATOM 4137 O O . LEU D 2 14 ? 25.303 -6.134 245.979 1.00 25.82 14 LEU D O 1
ATOM 4142 N N . ILE D 2 15 ? 25.671 -4.554 244.427 1.00 23.72 15 ILE D N 1
ATOM 4143 C CA . ILE D 2 15 ? 24.957 -3.544 245.179 1.00 26.50 15 ILE D CA 1
ATOM 4144 C C . ILE D 2 15 ? 24.411 -2.573 244.137 1.00 26.03 15 ILE D C 1
ATOM 4145 O O . ILE D 2 15 ? 25.147 -2.035 243.321 1.00 24.61 15 ILE D O 1
ATOM 4150 N N . GLY D 2 16 ? 23.105 -2.396 244.141 1.00 27.54 16 GLY D N 1
ATOM 4151 C CA . GLY D 2 16 ? 22.472 -1.586 243.096 1.00 27.18 16 GLY D CA 1
ATOM 4152 C C . GLY D 2 16 ? 22.623 -2.300 241.770 1.00 26.54 16 GLY D C 1
ATOM 4153 O O . GLY D 2 16 ? 22.437 -3.515 241.662 1.00 27.55 16 GLY D O 1
ATOM 4154 N N . ASP D 2 17 ? 22.989 -1.564 240.736 1.00 24.27 17 ASP D N 1
ATOM 4155 C CA . ASP D 2 17 ? 23.238 -2.236 239.484 1.00 23.85 17 ASP D CA 1
ATOM 4156 C C . ASP D 2 17 ? 24.721 -2.238 239.216 1.00 23.09 17 ASP D C 1
ATOM 4157 O O . ASP D 2 17 ? 25.182 -1.965 238.093 1.00 22.88 17 ASP D O 1
ATOM 4162 N N . SER D 2 18 ? 25.493 -2.507 240.260 1.00 22.52 18 SER D N 1
ATOM 4163 C CA . SER D 2 18 ? 26.934 -2.524 240.107 1.00 21.69 18 SER D CA 1
ATOM 4164 C C . SER D 2 18 ? 27.557 -3.566 240.985 1.00 20.74 18 SER D C 1
ATOM 4165 O O . SER D 2 18 ? 26.910 -4.078 241.884 1.00 21.72 18 SER D O 1
ATOM 4168 N N . VAL D 2 19 ? 28.823 -3.856 240.715 1.00 19.06 19 VAL D N 1
ATOM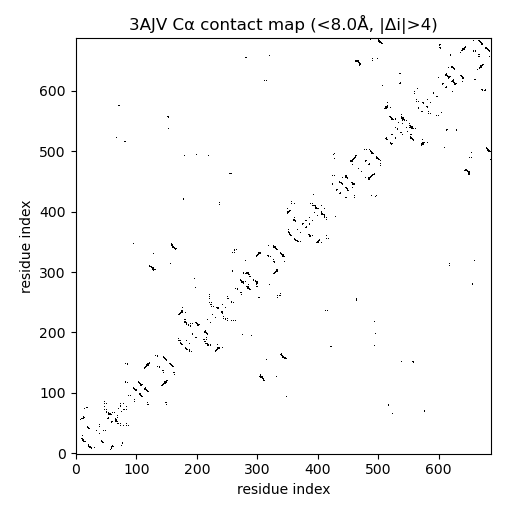 4169 C CA . VAL D 2 19 ? 29.602 -4.734 241.551 1.00 19.09 19 VAL D CA 1
ATOM 4170 C C . VAL D 2 19 ? 30.822 -4.020 242.061 1.00 19.37 19 VAL D C 1
ATOM 4171 O O . VAL D 2 19 ? 31.567 -3.426 241.308 1.00 18.58 19 VAL D O 1
ATOM 4175 N N . LEU D 2 20 ? 31.006 -4.026 243.379 1.00 18.00 20 LEU D N 1
ATOM 4176 C CA . LEU D 2 20 ? 32.181 -3.377 243.921 1.00 19.71 20 LEU D CA 1
ATOM 4177 C C . LEU D 2 20 ? 33.241 -4.401 244.300 1.00 19.16 20 LEU D C 1
ATOM 4178 O O . LEU D 2 20 ? 32.956 -5.388 244.993 1.00 21.15 20 LEU D O 1
ATOM 4183 N N . VAL D 2 21 ? 34.459 -4.143 243.843 1.00 18.45 21 VAL D N 1
ATOM 4184 C CA . VAL D 2 21 ? 35.620 -4.937 244.194 1.00 20.55 21 VAL D CA 1
ATOM 4185 C C . VAL D 2 21 ? 36.419 -4.146 245.195 1.00 22.08 21 VAL D C 1
ATOM 4186 O O . VAL D 2 21 ? 37.003 -3.111 244.855 1.00 21.75 21 VAL D O 1
ATOM 4190 N N . THR D 2 22 ? 36.433 -4.620 246.438 1.00 24.10 22 THR D N 1
ATOM 4191 C CA . THR D 2 22 ? 36.981 -3.830 247.508 1.00 25.60 22 THR D CA 1
ATOM 4192 C C . THR D 2 22 ? 38.402 -4.254 247.857 1.00 27.18 22 THR D C 1
ATOM 4193 O O . THR D 2 22 ? 39.134 -3.473 248.420 1.00 29.54 22 THR D O 1
ATOM 4197 N N . ASP D 2 23 ? 38.792 -5.478 247.525 1.00 27.73 23 ASP D N 1
ATOM 4198 C CA . ASP D 2 23 ? 40.176 -5.906 247.739 1.00 29.79 23 ASP D CA 1
ATOM 4199 C C . ASP D 2 23 ? 41.107 -5.097 246.826 1.00 29.70 23 ASP D C 1
ATOM 4200 O O . ASP D 2 23 ? 40.928 -5.114 245.609 1.00 28.41 23 ASP D O 1
ATOM 4205 N N . VAL D 2 24 ? 42.101 -4.406 247.395 1.00 30.83 24 VAL D N 1
ATOM 4206 C CA . VAL D 2 24 ? 42.931 -3.482 246.591 1.00 31.05 24 VAL D CA 1
ATOM 4207 C C . VAL D 2 24 ? 43.710 -4.173 245.463 1.00 30.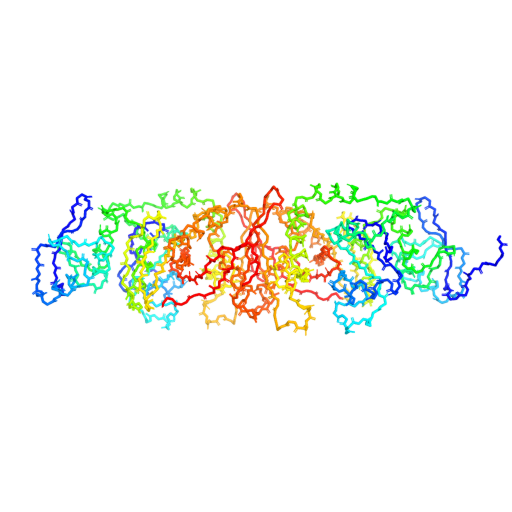82 24 VAL D C 1
ATOM 4208 O O . VAL D 2 24 ? 43.880 -3.609 244.372 1.00 29.62 24 VAL D O 1
ATOM 4212 N N . GLU D 2 25 ? 44.203 -5.372 245.745 1.00 31.43 25 GLU D N 1
ATOM 4213 C CA . GLU D 2 25 ? 45.025 -6.097 244.806 1.00 32.66 25 GLU D CA 1
ATOM 4214 C C . GLU D 2 25 ? 44.138 -6.625 243.699 1.00 30.84 25 GLU D C 1
ATOM 4215 O O . GLU D 2 25 ? 44.483 -6.487 242.548 1.00 30.76 25 GLU D O 1
ATOM 4221 N N . GLN D 2 26 ? 42.976 -7.184 244.031 1.00 30.18 26 GLN D N 1
ATOM 4222 C CA . GLN D 2 26 ? 42.040 -7.543 242.957 1.00 29.47 26 GLN D CA 1
ATOM 4223 C C . GLN D 2 26 ? 41.624 -6.330 242.123 1.00 28.17 26 GLN D C 1
ATOM 4224 O O . GLN D 2 26 ? 41.574 -6.414 240.889 1.00 28.13 26 GLN D O 1
ATOM 4230 N N . ALA D 2 27 ? 41.315 -5.219 242.795 1.00 27.50 27 ALA D N 1
ATOM 4231 C CA . ALA D 2 27 ? 40.925 -3.968 242.122 1.00 26.48 27 ALA D CA 1
ATOM 4232 C C . ALA D 2 27 ? 42.004 -3.442 241.169 1.00 26.86 27 ALA D C 1
ATOM 4233 O O . ALA D 2 27 ? 41.714 -3.080 240.028 1.00 26.05 27 ALA D O 1
ATOM 4235 N N . ARG D 2 28 ? 43.251 -3.402 241.639 1.00 27.53 28 ARG D N 1
ATOM 4236 C CA . ARG D 2 28 ? 44.344 -2.983 240.756 1.00 27.77 28 ARG D CA 1
ATOM 4237 C C . ARG D 2 28 ? 44.561 -3.945 239.595 1.00 28.25 28 ARG D C 1
ATOM 4238 O O . ARG D 2 28 ? 44.916 -3.534 238.469 1.00 28.06 28 ARG D O 1
ATOM 4246 N N . SER D 2 29 ? 44.345 -5.225 239.862 1.00 28.20 29 SER D N 1
ATOM 4247 C CA . SER D 2 29 ? 44.525 -6.269 238.864 1.00 28.62 29 SER D CA 1
ATOM 4248 C C . SER D 2 29 ? 43.572 -6.082 237.693 1.00 25.95 29 SER D C 1
ATOM 4249 O O . SER D 2 29 ? 44.000 -6.025 236.555 1.00 25.93 29 SER D O 1
ATOM 4252 N N . LEU D 2 30 ? 42.272 -6.048 237.990 1.00 25.38 30 LEU D N 1
ATOM 4253 C CA . LEU D 2 30 ? 41.239 -5.959 236.961 1.00 23.46 30 LEU D CA 1
ATOM 4254 C C . LEU D 2 30 ? 41.409 -4.699 236.128 1.00 22.91 30 LEU D C 1
ATOM 4255 O O . LEU D 2 30 ? 41.182 -4.723 234.916 1.00 21.63 30 LEU D O 1
ATOM 4260 N N . TYR D 2 31 ? 41.728 -3.584 236.782 1.00 21.05 31 TYR D N 1
ATOM 4261 C CA . TYR D 2 31 ? 42.006 -2.371 236.046 1.00 20.78 31 TYR D CA 1
ATOM 4262 C C . TYR D 2 31 ? 43.263 -2.453 235.170 1.00 21.68 31 TYR D C 1
ATOM 4263 O O . TYR D 2 31 ? 43.261 -2.034 234.040 1.00 21.71 31 TYR D O 1
ATOM 4272 N N . SER D 2 32 ? 44.336 -3.002 235.730 1.00 25.43 32 SER D N 1
ATOM 4273 C CA . SER D 2 32 ? 45.647 -3.080 235.066 1.00 27.98 32 SER D CA 1
ATOM 4274 C C . SER D 2 32 ? 45.643 -4.060 233.930 1.00 28.16 32 SER D C 1
ATOM 4275 O O . SER D 2 32 ? 46.406 -3.929 232.956 1.00 29.66 32 SER D O 1
ATOM 4278 N N . CYS D 2 33 ? 44.854 -5.109 234.098 1.00 28.26 33 CYS D N 1
ATOM 4279 C CA A CYS D 2 33 ? 44.806 -6.185 233.130 0.50 28.93 33 CYS D CA 1
ATOM 4280 C CA B CYS D 2 33 ? 44.826 -6.176 233.119 0.50 29.23 33 CYS D CA 1
ATOM 4281 C C . CYS D 2 33 ? 43.561 -6.100 232.273 1.00 27.53 33 CYS D C 1
ATOM 4282 O O . CYS D 2 33 ? 42.664 -6.943 232.399 1.00 29.37 33 CYS D O 1
ATOM 4287 N N . GLY D 2 34 ? 43.489 -5.092 231.425 1.00 26.63 34 GLY D N 1
ATOM 4288 C CA . GLY D 2 34 ? 42.425 -5.036 230.437 1.00 22.91 34 GLY D CA 1
ATOM 4289 C C . GLY D 2 34 ? 41.485 -3.880 230.656 1.00 20.75 34 GLY D C 1
ATOM 4290 O O . GLY D 2 34 ? 40.510 -3.718 229.933 1.00 19.21 34 GLY D O 1
ATOM 4291 N N . TYR D 2 35 ? 41.807 -3.072 231.663 1.00 19.24 35 TYR D N 1
ATOM 4292 C CA . TYR D 2 35 ? 41.074 -1.831 231.890 1.00 17.89 35 TYR D CA 1
ATOM 4293 C C . TYR D 2 35 ? 39.604 -2.102 232.134 1.00 15.63 35 TYR D C 1
ATOM 4294 O O . TYR D 2 35 ? 38.733 -1.453 231.577 1.00 15.06 35 TYR D O 1
ATOM 4303 N N . TYR D 2 36 ? 39.321 -3.045 233.042 1.00 16.27 36 TYR D N 1
ATOM 4304 C CA . TYR D 2 36 ? 37.960 -3.214 233.526 1.00 15.52 36 TYR D CA 1
ATOM 4305 C C . TYR D 2 36 ? 37.674 -2.343 234.755 1.00 15.73 36 TYR D C 1
ATOM 4306 O O . TYR D 2 36 ? 38.525 -2.198 235.620 1.00 15.90 36 TYR D O 1
ATOM 4315 N N . GLY D 2 37 ? 36.480 -1.762 234.779 1.00 14.93 37 GLY D N 1
ATOM 4316 C CA . GLY D 2 37 ? 36.015 -1.055 235.975 1.00 13.78 37 GLY D CA 1
ATOM 4317 C C . GLY D 2 37 ? 36.438 0.392 236.130 1.00 13.44 37 GLY D C 1
ATOM 4318 O O . GLY D 2 37 ? 37.208 0.896 235.370 1.00 13.90 37 GLY D O 1
ATOM 4319 N N . GLN D 2 38 ? 35.943 1.046 237.185 1.00 12.42 38 GLN D N 1
ATOM 4320 C CA . GLN D 2 38 ? 36.186 2.448 237.412 1.00 13.24 38 GLN D CA 1
ATOM 4321 C C . GLN D 2 38 ? 36.550 2.652 238.899 1.00 14.61 38 GLN D C 1
ATOM 4322 O O . GLN D 2 38 ? 35.728 2.372 239.759 1.00 13.89 38 GLN D O 1
ATOM 4328 N N . PRO D 2 39 ? 37.797 3.068 239.181 1.00 15.88 39 PRO D N 1
ATOM 4329 C CA . PRO D 2 39 ? 38.088 3.313 240.590 1.00 17.01 39 PRO D CA 1
ATOM 4330 C C . PRO D 2 39 ? 37.206 4.420 241.170 1.00 17.07 39 PRO D C 1
ATOM 4331 O O . PRO D 2 39 ? 36.980 5.454 240.535 1.00 17.32 39 PRO D O 1
ATOM 4335 N N . LEU D 2 40 ? 36.677 4.199 242.369 1.00 18.81 40 LEU D N 1
ATOM 4336 C CA . LEU D 2 40 ? 35.807 5.207 242.977 1.00 19.46 40 LEU D CA 1
ATOM 4337 C C . LEU D 2 40 ? 36.583 6.336 243.656 1.00 21.19 40 LEU D C 1
ATOM 4338 O O . LEU D 2 40 ? 35.998 7.366 244.042 1.00 21.82 40 LEU D O 1
ATOM 4343 N N . ASP D 2 41 ? 37.894 6.149 243.830 1.00 23.05 41 ASP D N 1
ATOM 4344 C CA . ASP D 2 41 ? 38.667 7.147 244.550 1.00 25.36 41 ASP D CA 1
ATOM 4345 C C . ASP D 2 41 ? 39.422 8.083 243.611 1.00 26.89 41 ASP D C 1
ATOM 4346 O O . ASP D 2 41 ? 39.847 9.156 244.017 1.00 27.44 41 ASP D O 1
ATOM 4351 N N . VAL D 2 42 ? 39.583 7.666 242.357 1.00 26.76 42 VAL D N 1
ATOM 4352 C CA A VAL D 2 42 ? 40.175 8.544 241.364 0.50 28.02 42 VAL D CA 1
ATOM 4353 C CA B VAL D 2 42 ? 40.307 8.442 241.338 0.50 27.93 42 VAL D CA 1
ATOM 4354 C C . VAL D 2 42 ? 39.633 8.287 239.975 1.00 27.61 42 VAL D C 1
ATOM 4355 O O . VAL D 2 42 ? 39.405 7.142 239.551 1.00 26.47 42 VAL D O 1
ATOM 4362 N N . GLU D 2 43 ? 39.395 9.396 239.277 1.00 29.00 43 GLU D N 1
ATOM 4363 C CA . GLU D 2 43 ? 38.740 9.372 237.968 1.00 30.35 43 GLU D CA 1
ATOM 4364 C C . GLU D 2 43 ? 39.628 8.755 236.882 1.00 30.91 43 GLU D C 1
ATOM 4365 O O . GLU D 2 43 ? 39.227 7.796 236.221 1.00 30.03 43 GLU D O 1
ATOM 4371 N N . LYS D 2 44 ? 40.825 9.316 236.695 1.00 32.25 44 LYS D N 1
ATOM 4372 C CA . LYS D 2 44 ? 41.790 8.771 235.739 1.00 33.49 44 LYS D CA 1
ATOM 4373 C C . LYS D 2 44 ? 43.106 8.476 236.441 1.00 35.46 44 LYS D C 1
ATOM 4374 O O . LYS D 2 44 ? 43.995 9.317 236.459 1.00 36.65 44 LYS D O 1
ATOM 4380 N N . PRO D 2 45 ? 43.243 7.272 237.016 1.00 36.43 45 PRO D N 1
ATOM 4381 C CA . PRO D 2 45 ? 44.480 6.912 237.690 1.00 38.40 45 PRO D CA 1
ATOM 4382 C C . PRO D 2 45 ? 45.687 6.936 236.765 1.00 39.83 45 PRO D C 1
ATOM 4383 O O . PRO D 2 45 ? 45.560 6.734 235.560 1.00 39.97 45 PRO D O 1
ATOM 4387 N N . ARG D 2 46 ? 46.849 7.188 237.342 1.00 42.29 46 ARG D N 1
ATOM 4388 C CA . ARG D 2 46 ? 48.105 6.961 236.658 1.00 44.04 46 ARG D CA 1
ATOM 4389 C C . ARG D 2 46 ? 48.406 5.477 236.824 1.00 43.91 46 ARG D C 1
ATOM 4390 O O . ARG D 2 46 ? 48.843 5.057 237.887 1.00 44.46 46 ARG D O 1
ATOM 4398 N N . GLY D 2 47 ? 48.147 4.680 235.788 1.00 43.39 47 GLY D N 1
ATOM 4399 C CA . GLY D 2 47 ? 48.402 3.237 235.871 1.00 43.14 47 GLY D CA 1
ATOM 4400 C C . GLY D 2 47 ? 47.580 2.562 236.961 1.00 42.45 47 GLY D C 1
ATOM 4401 O O . GLY D 2 47 ? 46.356 2.592 236.928 1.00 41.22 47 GLY D O 1
ATOM 4402 N N . ALA D 2 48 ? 48.243 1.960 237.944 1.00 42.73 48 ALA D N 1
ATOM 4403 C CA . ALA D 2 48 ? 47.523 1.181 238.953 1.00 41.89 48 ALA D CA 1
ATOM 4404 C C . ALA D 2 48 ? 47.430 1.878 240.314 1.00 42.38 48 ALA D C 1
ATOM 4405 O O . ALA D 2 48 ? 47.021 1.266 241.303 1.00 43.38 48 ALA D O 1
ATOM 4407 N N . ASP D 2 49 ? 47.840 3.138 240.384 1.00 41.74 49 ASP D N 1
ATOM 4408 C CA . ASP D 2 49 ? 47.926 3.803 241.674 1.00 40.57 49 ASP D CA 1
ATOM 4409 C C . ASP D 2 49 ? 46.592 4.424 242.082 1.00 38.45 49 ASP D C 1
ATOM 4410 O O . ASP D 2 49 ? 46.305 5.612 241.850 1.00 38.25 49 ASP D O 1
ATOM 4415 N N . PHE D 2 50 ? 45.758 3.558 242.636 1.00 34.82 50 PHE D N 1
ATOM 4416 C CA . PHE D 2 50 ? 44.556 3.968 243.296 1.00 32.51 50 PHE D CA 1
ATOM 4417 C C . PHE D 2 50 ? 44.249 2.966 244.373 1.00 32.23 50 PHE D C 1
ATOM 4418 O O . PHE D 2 50 ? 44.779 1.870 244.369 1.00 32.20 50 PHE D O 1
ATOM 4426 N N . GLU D 2 51 ? 43.342 3.346 245.262 1.00 31.95 51 GLU D N 1
ATOM 4427 C CA . GLU D 2 51 ? 42.936 2.512 246.388 1.00 33.39 51 GLU D CA 1
ATOM 4428 C C . GLU D 2 51 ? 41.628 1.770 246.116 1.00 31.73 51 GLU D C 1
ATOM 4429 O O . GLU D 2 51 ? 41.361 0.724 246.698 1.00 32.47 51 GLU D O 1
ATOM 4435 N N . GLY D 2 52 ? 40.792 2.321 245.244 1.00 29.38 52 GLY D N 1
ATOM 4436 C CA . GLY D 2 52 ? 39.515 1.696 245.010 1.00 27.48 52 GLY D CA 1
ATOM 4437 C C . GLY D 2 52 ? 38.466 2.250 245.950 1.00 27.01 52 GLY D C 1
ATOM 4438 O O . GLY D 2 52 ? 38.631 3.338 246.496 1.00 28.92 52 GLY D O 1
ATOM 4439 N N . PRO D 2 53 ? 37.358 1.509 246.121 1.00 25.74 53 PRO D N 1
ATOM 4440 C CA . PRO D 2 53 ? 37.130 0.262 245.381 1.00 23.69 53 PRO D CA 1
ATOM 4441 C C . PRO D 2 53 ? 37.008 0.427 243.864 1.00 21.04 53 PRO D C 1
ATOM 4442 O O . PRO D 2 53 ? 36.813 1.517 243.377 1.00 20.79 53 PRO D O 1
ATOM 4446 N N . LEU D 2 54 ? 36.999 -0.693 243.168 1.00 18.54 54 LEU D N 1
ATOM 4447 C CA . LEU D 2 54 ? 36.760 -0.671 241.698 1.00 16.97 54 LEU D CA 1
ATOM 4448 C C . LEU D 2 54 ? 35.273 -0.956 241.520 1.00 17.02 54 LEU D C 1
ATOM 4449 O O . LEU D 2 54 ? 34.785 -1.993 241.996 1.00 17.45 54 LEU D O 1
ATOM 4454 N N . ARG D 2 55 ? 34.554 -0.048 240.844 1.00 15.71 55 ARG D N 1
ATOM 4455 C CA . ARG D 2 55 ? 33.155 -0.295 240.518 1.00 14.36 55 ARG D CA 1
ATOM 4456 C C . ARG D 2 55 ? 33.117 -0.945 239.131 1.00 13.53 55 ARG D C 1
ATOM 4457 O O . ARG D 2 55 ? 33.714 -0.426 238.203 1.00 14.44 55 ARG D O 1
ATOM 4465 N N . LEU D 2 56 ? 32.443 -2.072 239.035 1.00 14.44 56 LEU D N 1
ATOM 4466 C CA A LEU D 2 56 ? 32.143 -2.634 237.725 0.00 15.29 56 LEU D CA 1
ATOM 4467 C CA B LEU D 2 56 ? 32.155 -2.688 237.727 1.00 13.60 56 LEU D CA 1
ATOM 4468 C C . LEU D 2 56 ? 30.703 -2.418 237.385 1.00 15.07 56 LEU D C 1
ATOM 4469 O O . LEU D 2 56 ? 29.797 -2.477 238.222 1.00 15.30 56 LEU D O 1
ATOM 4478 N N . SER D 2 57 ? 30.472 -2.071 236.126 1.00 13.25 57 SER D N 1
ATOM 4479 C CA . SER D 2 57 ? 29.120 -1.937 235.666 1.00 14.08 57 SER D CA 1
ATOM 4480 C C . SER D 2 57 ? 28.531 -3.327 235.651 1.00 13.62 57 SER D C 1
ATOM 4481 O O . SER D 2 57 ? 29.273 -4.331 235.689 1.00 13.53 57 SER D O 1
ATOM 4484 N N . LEU D 2 58 ? 27.197 -3.372 235.504 1.00 14.01 58 LEU D N 1
ATOM 4485 C CA . LEU D 2 58 ? 26.492 -4.630 235.448 1.00 13.71 58 LEU D CA 1
ATOM 4486 C C . LEU D 2 58 ? 26.961 -5.393 234.199 1.00 13.50 58 LEU D C 1
ATOM 4487 O O . LEU D 2 58 ? 27.115 -6.617 234.186 1.00 13.39 58 LEU D O 1
ATOM 4492 N N . ILE D 2 59 ? 27.114 -4.666 233.095 1.00 13.87 59 ILE D N 1
ATOM 4493 C CA . ILE D 2 59 ? 27.550 -5.312 231.868 1.00 12.65 59 ILE D CA 1
ATOM 4494 C C . ILE D 2 59 ? 28.942 -5.930 232.022 1.00 12.77 59 ILE D C 1
ATOM 4495 O O . ILE D 2 59 ? 29.185 -7.089 231.616 1.00 13.88 59 ILE D O 1
ATOM 4500 N N . GLU D 2 60 ? 29.847 -5.186 232.655 1.00 10.89 60 GLU D N 1
ATOM 4501 C CA . GLU D 2 60 ? 31.219 -5.691 232.864 1.00 13.35 60 GLU D CA 1
ATOM 4502 C C . GLU D 2 60 ? 31.148 -6.872 233.782 1.00 14.45 60 GLU D C 1
ATOM 4503 O O . GLU D 2 60 ? 31.896 -7.856 233.648 1.00 14.28 60 GLU D O 1
ATOM 4509 N N . SER D 2 61 ? 30.242 -6.786 234.745 1.00 13.70 61 SER D N 1
ATOM 4510 C CA . SER D 2 61 ? 30.196 -7.833 235.782 1.00 15.91 61 SER D CA 1
ATOM 4511 C C . SER D 2 61 ? 29.731 -9.154 235.170 1.00 16.17 61 SER D C 1
ATOM 4512 O O . SER D 2 61 ? 30.265 -10.226 235.448 1.00 17.79 61 SER D O 1
ATOM 4515 N N . LEU D 2 62 ? 28.716 -9.064 234.319 1.00 16.19 62 LEU D N 1
ATOM 4516 C CA . LEU D 2 62 ? 28.257 -10.252 233.632 1.00 17.75 62 LEU D CA 1
ATOM 4517 C C . LEU D 2 62 ? 29.390 -10.867 232.783 1.00 17.66 62 LEU D C 1
ATOM 4518 O O . LEU D 2 62 ? 29.597 -12.063 232.801 1.00 17.78 62 LEU D O 1
ATOM 4523 N N . TYR D 2 63 ? 30.097 -10.020 232.026 1.00 16.98 63 TYR D N 1
ATOM 4524 C CA . TYR D 2 63 ? 31.168 -10.454 231.126 1.00 17.01 63 TYR D CA 1
ATOM 4525 C C . TYR D 2 63 ? 32.235 -11.196 231.909 1.00 18.03 63 TYR D C 1
ATOM 4526 O O . TYR D 2 63 ? 32.607 -12.322 231.598 1.00 18.32 63 TYR D O 1
ATOM 4535 N N . LEU D 2 64 ? 32.689 -10.566 232.990 1.00 17.64 64 LEU D N 1
ATOM 4536 C CA . LEU D 2 64 ? 33.727 -11.161 233.805 1.00 17.71 64 LEU D CA 1
ATOM 4537 C C . LEU D 2 64 ? 33.338 -12.442 234.534 1.00 18.95 64 LEU D C 1
ATOM 4538 O O . LEU D 2 64 ? 34.155 -13.348 234.682 1.00 19.63 64 LEU D O 1
ATOM 4543 N N . ALA D 2 65 ? 32.099 -12.500 235.004 1.00 18.70 65 ALA D N 1
ATOM 4544 C CA . ALA D 2 65 ? 31.600 -13.680 235.630 1.00 20.01 65 ALA D CA 1
ATOM 4545 C C . ALA D 2 65 ? 31.536 -14.862 234.646 1.00 22.35 65 ALA D C 1
ATOM 4546 O O . ALA D 2 65 ? 31.953 -15.987 234.948 1.00 23.26 65 ALA D O 1
ATOM 4548 N N . GLU D 2 66 ? 31.018 -14.590 233.460 1.00 22.80 66 GLU D N 1
ATOM 4549 C CA . GLU D 2 66 ? 30.825 -15.625 232.477 1.00 24.66 66 GLU D CA 1
ATOM 4550 C C . GLU D 2 66 ? 32.182 -16.096 231.925 1.00 25.50 66 GLU D C 1
ATOM 4551 O O . GLU D 2 66 ? 32.332 -17.244 231.509 1.00 26.45 66 GLU D O 1
ATOM 4557 N N . LYS D 2 67 ? 33.182 -15.220 231.956 1.00 25.31 67 LYS D N 1
ATOM 4558 C CA . LYS D 2 67 ? 34.526 -15.605 231.554 1.00 25.66 67 LYS D CA 1
ATOM 4559 C C . LYS D 2 67 ? 35.252 -16.309 232.696 1.00 26.50 67 LYS D C 1
ATOM 4560 O O . LYS D 2 67 ? 36.378 -16.780 232.519 1.00 27.54 67 LYS D O 1
ATOM 4566 N N . GLY D 2 68 ? 34.624 -16.367 233.872 1.00 26.17 68 GLY D N 1
ATOM 4567 C CA . GLY D 2 68 ? 35.202 -17.103 235.006 1.00 28.66 68 GLY D CA 1
ATOM 4568 C C . GLY D 2 68 ? 36.248 -16.336 235.795 1.00 28.81 68 GLY D C 1
ATOM 4569 O O . GLY D 2 68 ? 37.040 -16.930 236.532 1.00 30.88 68 GLY D O 1
ATOM 4570 N N . VAL D 2 69 ? 36.233 -15.013 235.666 1.00 28.38 69 VAL D N 1
ATOM 4571 C CA . VAL D 2 69 ? 37.225 -14.151 236.301 1.00 27.89 69 VAL D CA 1
ATOM 4572 C C . VAL D 2 69 ? 36.658 -13.623 237.595 1.00 27.37 69 VAL D C 1
ATOM 4573 O O . VAL D 2 69 ? 37.380 -13.446 238.560 1.00 28.49 69 VAL D O 1
ATOM 4577 N N . LEU D 2 70 ? 35.360 -13.334 237.592 1.00 25.75 70 LEU D N 1
ATOM 4578 C CA . LEU D 2 70 ? 34.699 -12.672 238.724 1.00 24.26 70 LEU D CA 1
ATOM 4579 C C . LEU D 2 70 ? 33.711 -13.580 239.468 1.00 25.54 70 LEU D C 1
ATOM 4580 O O . LEU D 2 70 ? 32.858 -14.224 238.864 1.00 25.09 70 LEU D O 1
ATOM 4585 N N . GLU D 2 71 ? 33.839 -13.635 240.781 1.00 26.57 71 GLU D N 1
ATOM 4586 C CA . GLU D 2 71 ? 32.788 -14.215 241.606 1.00 28.91 71 GLU D CA 1
ATOM 4587 C C . GLU D 2 71 ? 32.062 -13.105 242.344 1.00 28.60 71 GLU D C 1
ATOM 4588 O O . GLU D 2 71 ? 32.685 -12.316 243.066 1.00 29.57 71 GLU D O 1
ATOM 4594 N N . VAL D 2 72 ? 30.744 -13.079 242.193 1.00 28.47 72 VAL D N 1
ATOM 4595 C CA . VAL D 2 72 ? 29.914 -12.017 242.769 1.00 27.72 72 VAL D CA 1
ATOM 4596 C C . VAL D 2 72 ? 29.129 -12.558 243.987 1.00 29.96 72 VAL D C 1
ATOM 4597 O O . VAL D 2 72 ? 28.592 -13.658 243.944 1.00 31.31 72 VAL D O 1
ATOM 4601 N N . ALA D 2 73 ? 29.117 -11.788 245.073 1.00 29.37 73 ALA D N 1
ATOM 4602 C CA . ALA D 2 73 ? 28.327 -12.112 246.256 1.00 31.09 73 ALA D CA 1
ATOM 4603 C C . ALA D 2 73 ? 27.323 -10.996 246.544 1.00 30.63 73 ALA D C 1
ATOM 4604 O O . ALA D 2 73 ? 27.534 -9.852 246.166 1.00 28.32 73 ALA D O 1
ATOM 4606 N N . LYS D 2 74 ? 26.217 -11.313 247.206 1.00 31.12 74 LYS D N 1
ATOM 4607 C CA . LYS D 2 74 ? 25.336 -10.231 247.671 1.00 31.10 74 LYS D CA 1
ATOM 4608 C C . LYS D 2 74 ? 25.847 -9.698 249.004 1.00 31.94 74 LYS D C 1
ATOM 4609 O O . LYS D 2 74 ? 26.782 -10.249 249.563 1.00 32.54 74 LYS D O 1
ATOM 4615 N N . PRO D 2 75 ? 25.263 -8.603 249.508 1.00 31.49 75 PRO D N 1
ATOM 4616 C CA . PRO D 2 75 ? 25.872 -8.158 250.760 1.00 32.55 75 PRO D CA 1
ATOM 4617 C C . PRO D 2 75 ? 25.770 -9.199 251.859 1.00 34.74 75 PRO D C 1
ATOM 4618 O O . PRO D 2 75 ? 26.656 -9.274 252.708 1.00 35.34 75 PRO D O 1
ATOM 4622 N N . ASP D 2 76 ? 24.727 -10.019 251.835 1.00 36.47 76 ASP D N 1
ATOM 4623 C CA . ASP D 2 76 ? 24.573 -11.016 252.909 1.00 39.96 76 ASP D CA 1
ATOM 4624 C C . ASP D 2 76 ? 25.470 -12.239 252.712 1.00 40.61 76 ASP D C 1
ATOM 4625 O O . ASP D 2 76 ? 25.473 -13.157 253.535 1.00 43.08 76 ASP D O 1
ATOM 4630 N N . GLY D 2 77 ? 26.235 -12.241 251.628 1.00 39.51 77 GLY D N 1
ATOM 4631 C CA . GLY D 2 77 ? 27.269 -13.250 251.423 1.00 39.64 77 GLY D CA 1
ATOM 4632 C C . GLY D 2 77 ? 26.874 -14.364 250.478 1.00 39.86 77 GLY D C 1
ATOM 4633 O O . GLY D 2 77 ? 27.723 -15.142 250.049 1.00 40.55 77 GLY D O 1
ATOM 4634 N N . SER D 2 78 ? 25.591 -14.453 250.152 1.00 39.68 78 SER D N 1
ATOM 4635 C CA . SER D 2 78 ? 25.125 -15.513 249.279 1.00 40.79 78 SER D CA 1
ATOM 4636 C C . SER D 2 78 ? 25.577 -15.246 247.861 1.00 39.40 78 SER D C 1
ATOM 4637 O O . SER D 2 78 ? 25.623 -14.100 247.409 1.00 38.18 78 SER D O 1
ATOM 4640 N N . SER D 2 79 ? 25.901 -16.324 247.163 1.00 40.01 79 SER D N 1
ATOM 4641 C CA . SER D 2 79 ? 26.463 -16.253 245.822 1.00 38.17 79 SER D CA 1
ATOM 4642 C C . SER D 2 79 ? 25.497 -15.687 244.799 1.00 36.97 79 SER D C 1
ATOM 4643 O O . SER D 2 79 ? 24.293 -15.900 244.887 1.00 37.74 79 SER D O 1
ATOM 4646 N N . VAL D 2 80 ? 26.032 -14.961 243.818 1.00 34.04 80 VAL D N 1
ATOM 4647 C CA . VAL D 2 80 ? 25.230 -14.496 242.706 1.00 33.72 80 VAL D CA 1
ATOM 4648 C C . VAL D 2 80 ? 25.726 -15.218 241.453 1.00 33.24 80 VAL D C 1
ATOM 4649 O O . VAL D 2 80 ? 26.913 -15.189 241.144 1.00 32.70 80 VAL D O 1
ATOM 4653 N N . GLY D 2 81 ? 24.828 -15.918 240.771 1.00 33.30 81 GLY D N 1
ATOM 4654 C CA . GLY D 2 81 ? 25.226 -16.701 239.620 1.00 32.23 81 GLY D CA 1
ATOM 4655 C C . GLY D 2 81 ? 25.325 -15.840 238.380 1.00 29.13 81 GLY D C 1
ATOM 4656 O O . GLY D 2 81 ? 24.913 -14.675 238.403 1.00 28.71 81 GLY D O 1
ATOM 4657 N N . VAL D 2 82 ? 25.866 -16.415 237.305 1.00 28.45 82 VAL D N 1
ATOM 4658 C CA . VAL D 2 82 ? 25.957 -15.749 236.019 1.00 25.75 82 VAL D CA 1
ATOM 4659 C C . VAL D 2 82 ? 24.554 -15.564 235.489 1.00 25.15 82 VAL D C 1
ATOM 4660 O O . VAL D 2 82 ? 24.246 -14.555 234.875 1.00 21.72 82 VAL D O 1
ATOM 4664 N N . GLU D 2 83 ? 23.691 -16.561 235.710 1.00 26.98 83 GLU D N 1
ATOM 4665 C CA . GLU D 2 83 ? 22.333 -16.417 235.207 1.00 27.52 83 GLU D CA 1
ATOM 4666 C C . GLU D 2 83 ? 21.574 -15.292 235.895 1.00 26.35 83 GLU D C 1
ATOM 4667 O O . GLU D 2 83 ? 20.711 -14.678 235.276 1.00 25.67 83 GLU D O 1
ATOM 4673 N N . ASP D 2 84 ? 21.910 -15.028 237.156 1.00 25.99 84 ASP D N 1
ATOM 4674 C CA . ASP D 2 84 ? 21.308 -13.916 237.897 1.00 25.51 84 ASP D CA 1
ATOM 4675 C C . ASP D 2 84 ? 21.729 -12.557 237.371 1.00 22.00 84 ASP D C 1
ATOM 4676 O O . ASP D 2 84 ? 20.914 -11.698 237.218 1.00 20.66 84 ASP D O 1
ATOM 4681 N N . LEU D 2 85 ? 23.026 -12.373 237.160 1.00 21.77 85 LEU D N 1
ATOM 4682 C CA . LEU D 2 85 ? 23.535 -11.160 236.503 1.00 19.91 85 LEU D CA 1
ATOM 4683 C C . LEU D 2 85 ? 22.935 -11.089 235.097 1.00 19.71 85 LEU D C 1
ATOM 4684 O O . LEU D 2 85 ? 22.531 -10.015 234.658 1.00 18.72 85 LEU D O 1
ATOM 4689 N N . ARG D 2 86 ? 22.846 -12.221 234.384 1.00 21.17 86 ARG D N 1
ATOM 4690 C CA . ARG D 2 86 ? 22.270 -12.166 233.024 1.00 21.24 86 ARG D CA 1
ATOM 4691 C C . ARG D 2 86 ? 20.828 -11.647 233.073 1.00 21.23 86 ARG D C 1
ATOM 4692 O O . ARG D 2 86 ? 20.433 -10.835 232.264 1.00 20.59 86 ARG D O 1
ATOM 4700 N N . THR D 2 87 ? 20.034 -12.144 234.019 1.00 23.09 87 THR D N 1
ATOM 4701 C CA . THR D 2 87 ? 18.651 -11.681 234.166 1.00 23.63 87 THR D CA 1
ATOM 4702 C C . THR D 2 87 ? 18.580 -10.176 234.425 1.00 22.05 87 THR D C 1
ATOM 4703 O O . THR D 2 87 ? 17.746 -9.473 233.844 1.00 22.82 87 THR D O 1
ATOM 4707 N N . ALA D 2 88 ? 19.442 -9.673 235.296 1.00 21.95 88 ALA D N 1
ATOM 4708 C CA . ALA D 2 88 ? 19.459 -8.229 235.606 1.00 19.85 88 ALA D CA 1
ATOM 4709 C C . ALA D 2 88 ? 19.767 -7.423 234.346 1.00 18.56 88 ALA D C 1
ATOM 4710 O O . ALA D 2 88 ? 19.155 -6.373 234.087 1.00 18.47 88 ALA D O 1
ATOM 4712 N N . VAL D 2 89 ? 20.726 -7.926 233.581 1.00 17.64 89 VAL D N 1
ATOM 4713 C CA . VAL D 2 89 ? 21.147 -7.224 232.370 1.00 16.58 89 VAL D CA 1
ATOM 4714 C C . VAL D 2 89 ? 20.018 -7.244 231.348 1.00 17.65 89 VAL D C 1
ATOM 4715 O O . VAL D 2 89 ? 19.667 -6.207 230.768 1.00 17.40 89 VAL D O 1
ATOM 4719 N N . ARG D 2 90 ? 19.405 -8.417 231.161 1.00 19.31 90 ARG D N 1
ATOM 4720 C CA . ARG D 2 90 ? 18.403 -8.565 230.102 1.00 20.14 90 ARG D CA 1
ATOM 4721 C C . ARG D 2 90 ? 17.098 -7.850 230.456 1.00 20.91 90 ARG D C 1
ATOM 4722 O O . ARG D 2 90 ? 16.290 -7.541 229.573 1.00 21.03 90 ARG D O 1
ATOM 4730 N N . GLY D 2 91 ? 16.892 -7.585 231.742 1.00 20.89 91 GLY D N 1
ATOM 4731 C CA . GLY D 2 91 ? 15.716 -6.852 232.178 1.00 22.18 91 GLY D CA 1
ATOM 4732 C C . GLY D 2 91 ? 15.796 -5.340 232.096 1.00 21.55 91 GLY D C 1
ATOM 4733 O O . GLY D 2 91 ? 14.816 -4.646 232.396 1.00 23.37 91 GLY D O 1
ATOM 4734 N N . ASN D 2 92 ? 16.952 -4.830 231.675 1.00 19.12 92 ASN D N 1
ATOM 4735 C CA . ASN D 2 92 ? 17.143 -3.398 231.443 1.00 18.54 92 ASN D CA 1
ATOM 4736 C C . ASN D 2 92 ? 17.379 -3.158 229.952 1.00 17.62 92 ASN D C 1
ATOM 4737 O O . ASN D 2 92 ? 18.393 -3.596 229.415 1.00 17.19 92 ASN D O 1
ATOM 4742 N N . PRO D 2 93 ? 16.449 -2.475 229.274 1.00 18.53 93 PRO D N 1
ATOM 4743 C CA . PRO D 2 93 ? 16.595 -2.369 227.810 1.00 17.23 93 PRO D CA 1
ATOM 4744 C C . PRO D 2 93 ? 17.929 -1.777 227.350 1.00 16.03 93 PRO D C 1
ATOM 4745 O O . PRO D 2 93 ? 18.549 -2.285 226.400 1.00 15.10 93 PRO D O 1
ATOM 4749 N N . ARG D 2 94 ? 18.378 -0.711 228.001 1.00 13.93 94 ARG D N 1
ATOM 4750 C CA . ARG D 2 94 ? 19.653 -0.136 227.645 1.00 12.45 94 ARG D CA 1
ATOM 4751 C C . ARG D 2 94 ? 20.811 -1.121 227.914 1.00 13.24 94 ARG D C 1
ATOM 4752 O O . ARG D 2 94 ? 21.656 -1.343 227.065 1.00 11.30 94 ARG D O 1
ATOM 4760 N N . PHE D 2 95 ? 20.923 -1.646 229.129 1.00 12.15 95 PHE D N 1
ATOM 4761 C CA . PHE D 2 95 ? 22.002 -2.585 229.437 1.00 13.24 95 PHE D CA 1
ATOM 4762 C C . PHE D 2 95 ? 21.974 -3.872 228.588 1.00 12.79 95 PHE D C 1
ATOM 4763 O O . PHE D 2 95 ? 23.016 -4.380 228.274 1.00 12.82 95 PHE D O 1
ATOM 4771 N N . SER D 2 96 ? 20.799 -4.356 228.211 1.00 12.60 96 SER D N 1
ATOM 4772 C CA . SER D 2 96 ? 20.728 -5.538 227.333 1.00 14.26 96 SER D CA 1
ATOM 4773 C C . SER D 2 96 ? 21.450 -5.290 225.986 1.00 12.03 96 SER D C 1
ATOM 4774 O O . SER D 2 96 ? 22.230 -6.124 225.502 1.00 14.27 96 SER D O 1
ATOM 4777 N N . MET D 2 97 ? 21.085 -4.184 225.367 1.00 12.50 97 MET D N 1
ATOM 4778 C CA . MET D 2 97 ? 21.669 -3.708 224.101 1.00 12.11 97 MET D CA 1
ATOM 4779 C C . MET D 2 97 ? 23.167 -3.497 224.236 1.00 12.09 97 MET D C 1
ATOM 4780 O O . MET D 2 97 ? 24.008 -3.995 223.435 1.00 13.44 97 MET D O 1
ATOM 4785 N N . LEU D 2 98 ? 23.536 -2.736 225.249 1.00 10.65 98 LEU D N 1
ATOM 4786 C CA . LEU D 2 98 ? 24.934 -2.428 225.451 1.00 10.07 98 LEU D CA 1
ATOM 4787 C C . LEU D 2 98 ? 25.730 -3.677 225.725 1.00 10.09 98 LEU D C 1
ATOM 4788 O O . LEU D 2 98 ? 26.851 -3.809 225.258 1.00 10.68 98 LEU D O 1
ATOM 4793 N N . TYR D 2 99 ? 25.146 -4.623 226.461 1.00 10.29 99 TYR D N 1
ATOM 4794 C CA . TYR D 2 99 ? 25.902 -5.821 226.758 1.00 11.78 99 TYR D CA 1
ATOM 4795 C C . TYR D 2 99 ? 26.265 -6.561 225.483 1.00 11.16 99 TYR D C 1
ATOM 4796 O O . TYR D 2 99 ? 27.373 -7.021 225.357 1.00 10.04 99 TYR D O 1
ATOM 4805 N N . ASN D 2 100 ? 25.342 -6.649 224.523 1.00 12.51 100 ASN D N 1
ATOM 4806 C CA . ASN D 2 100 ? 25.677 -7.409 223.324 1.00 13.17 100 ASN D CA 1
ATOM 4807 C C . ASN D 2 100 ? 26.815 -6.829 222.508 1.00 12.43 100 ASN D C 1
ATOM 4808 O O . ASN D 2 100 ? 27.682 -7.602 222.051 1.00 11.10 100 ASN D O 1
ATOM 4813 N N . ILE D 2 101 ? 26.898 -5.496 222.465 1.00 11.65 101 ILE D N 1
ATOM 4814 C CA . ILE D 2 101 ? 28.023 -4.777 221.835 1.00 11.84 101 ILE D CA 1
ATOM 4815 C C . ILE D 2 101 ? 29.305 -4.922 222.669 1.00 13.06 101 ILE D C 1
ATOM 4816 O O . ILE D 2 101 ? 30.399 -5.251 222.148 1.00 11.27 101 ILE D O 1
ATOM 4821 N N . TYR D 2 102 ? 29.159 -4.645 223.972 1.00 12.26 102 TYR D N 1
ATOM 4822 C CA . TYR D 2 102 ? 30.277 -4.824 224.915 1.00 12.15 102 TYR D CA 1
ATOM 4823 C C . TYR D 2 102 ? 30.968 -6.202 224.749 1.00 12.55 102 TYR D C 1
ATOM 4824 O O . TYR D 2 102 ? 32.219 -6.316 224.619 1.00 12.59 102 TYR D O 1
ATOM 4833 N N . ARG D 2 103 ? 30.188 -7.295 224.799 1.00 13.33 103 ARG D N 1
ATOM 4834 C CA . ARG D 2 103 ? 30.716 -8.618 224.660 1.00 13.17 103 ARG D CA 1
ATOM 4835 C C . ARG D 2 103 ? 31.436 -8.905 223.323 1.00 14.19 103 ARG D C 1
ATOM 4836 O O . ARG D 2 103 ? 32.474 -9.580 223.282 1.00 16.21 103 ARG D O 1
ATOM 4844 N N . ASP D 2 104 ? 30.829 -8.440 222.249 1.00 12.78 104 ASP D N 1
ATOM 4845 C CA . ASP D 2 104 ? 31.363 -8.647 220.900 1.00 15.23 104 ASP D CA 1
ATOM 4846 C C . ASP D 2 104 ? 32.738 -8.007 220.715 1.00 15.07 104 ASP D C 1
ATOM 4847 O O . ASP D 2 104 ? 33.706 -8.649 220.179 1.00 15.56 104 ASP D O 1
ATOM 4852 N N . LEU D 2 105 ? 32.815 -6.780 221.242 1.00 14.06 105 LEU D N 1
ATOM 4853 C CA . LEU D 2 105 ? 34.045 -5.982 221.159 1.00 14.20 105 LEU D CA 1
ATOM 4854 C C . LEU D 2 105 ? 35.140 -6.594 222.078 1.00 14.28 105 LEU D C 1
ATOM 4855 O O . LEU D 2 105 ? 36.294 -6.715 221.658 1.00 15.33 105 LEU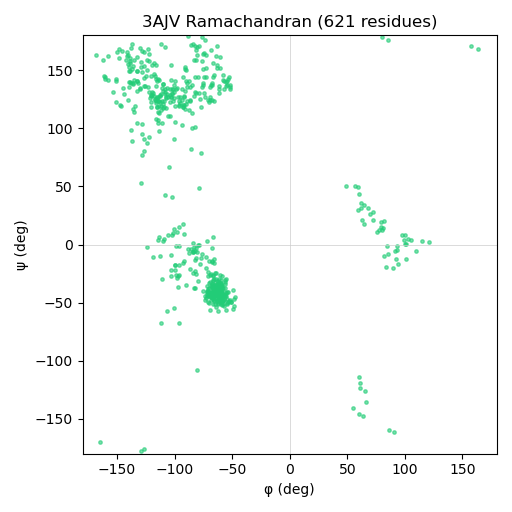 D O 1
ATOM 4860 N N . ARG D 2 106 ? 34.789 -7.019 223.302 1.00 13.86 106 ARG D N 1
ATOM 4861 C CA . ARG D 2 106 ? 35.785 -7.609 224.210 1.00 15.01 106 ARG D CA 1
ATOM 4862 C C . ARG D 2 106 ? 36.283 -8.918 223.605 1.00 16.46 106 ARG D C 1
ATOM 4863 O O . ARG D 2 106 ? 37.455 -9.222 223.652 1.00 18.97 106 ARG D O 1
ATOM 4871 N N . GLU D 2 107 ? 35.358 -9.691 223.067 1.00 17.29 107 GLU D N 1
ATOM 4872 C CA . GLU D 2 107 ? 35.728 -10.985 222.489 1.00 20.48 107 GLU D CA 1
ATOM 4873 C C . GLU D 2 107 ? 36.657 -10.770 221.290 1.00 22.31 107 GLU D C 1
ATOM 4874 O O . GLU D 2 107 ? 37.516 -11.617 220.981 1.00 23.84 107 GLU D O 1
ATOM 4880 N N . ARG D 2 108 ? 36.490 -9.645 220.616 1.00 21.89 108 ARG D N 1
ATOM 4881 C CA . ARG D 2 108 ? 37.321 -9.355 219.431 1.00 23.87 108 ARG D CA 1
ATOM 4882 C C . ARG D 2 108 ? 38.670 -8.731 219.809 1.00 24.02 108 ARG D C 1
ATOM 4883 O O . ARG D 2 108 ? 39.504 -8.440 218.929 1.00 24.64 108 ARG D O 1
ATOM 4891 N N . GLY D 2 109 ? 38.889 -8.571 221.118 1.00 22.39 109 GLY D N 1
ATOM 4892 C CA . GLY D 2 109 ? 40.193 -8.129 221.659 1.00 21.99 109 GLY D CA 1
ATOM 4893 C C . GLY D 2 109 ? 40.266 -6.647 222.014 1.00 20.57 109 GLY D C 1
ATOM 4894 O O . GLY D 2 109 ? 41.319 -6.151 222.415 1.00 22.02 109 GLY D O 1
ATOM 4895 N N . PHE D 2 110 ? 39.169 -5.924 221.892 1.00 18.01 110 PHE D N 1
ATOM 4896 C CA . PHE D 2 110 ? 39.204 -4.504 222.233 1.00 16.49 110 PHE D CA 1
ATOM 4897 C C . PHE D 2 110 ? 39.057 -4.276 223.715 1.00 15.58 110 PHE D C 1
ATOM 4898 O O . PHE D 2 110 ? 38.567 -5.152 224.448 1.00 16.99 110 PHE D O 1
ATOM 4906 N N A VAL D 2 111 ? 39.514 -3.114 224.164 0.50 14.77 111 VAL D N 1
ATOM 4907 N N B VAL D 2 111 ? 39.468 -3.088 224.159 0.50 14.90 111 VAL D N 1
ATOM 4908 C CA A VAL D 2 111 ? 39.147 -2.630 225.490 0.50 14.64 111 VAL D CA 1
ATOM 4909 C CA B VAL D 2 111 ? 39.218 -2.611 225.537 0.50 14.76 111 VAL D CA 1
ATOM 4910 C C A VAL D 2 111 ? 37.900 -1.812 225.263 0.50 13.57 111 VAL D C 1
ATOM 4911 C C B VAL D 2 111 ? 38.040 -1.642 225.457 0.50 13.94 111 VAL D C 1
ATOM 4912 O O A VAL D 2 111 ? 37.822 -1.018 224.324 0.50 13.66 111 VAL D O 1
ATOM 4913 O O B VAL D 2 111 ? 38.142 -0.627 224.764 0.50 13.49 111 VAL D O 1
ATOM 4920 N N . VAL D 2 112 ? 36.934 -1.952 226.156 1.00 13.67 112 VAL D N 1
ATOM 4921 C CA . VAL D 2 112 ? 35.689 -1.218 226.009 1.00 12.41 112 VAL D CA 1
ATOM 4922 C C . VAL D 2 112 ? 35.425 -0.420 227.297 1.00 13.04 112 VAL D C 1
ATOM 4923 O O . VAL D 2 112 ? 35.373 -1.016 228.382 1.00 15.14 112 VAL D O 1
ATOM 4927 N N . ARG D 2 113 ? 35.319 0.897 227.193 1.00 12.79 113 ARG D N 1
ATOM 4928 C CA . ARG D 2 113 ? 35.038 1.731 228.335 1.00 11.28 113 ARG D CA 1
ATOM 4929 C C . ARG D 2 113 ? 33.800 2.563 228.137 1.00 12.08 113 ARG D C 1
ATOM 4930 O O . ARG D 2 113 ? 33.277 2.720 227.028 1.00 10.71 113 ARG D O 1
ATOM 4938 N N . SER D 2 114 ? 33.317 3.176 229.212 1.00 11.52 114 SER D N 1
ATOM 4939 C CA . SER D 2 114 ? 32.216 4.123 229.053 1.00 12.89 114 SER D CA 1
ATOM 4940 C C . SER D 2 114 ? 32.585 5.243 228.069 1.00 12.37 114 SER D C 1
ATOM 4941 O O . SER D 2 114 ? 33.725 5.794 228.088 1.00 12.54 114 SER D O 1
ATOM 4944 N N . GLY D 2 115 ? 31.599 5.635 227.243 1.00 11.37 115 GLY D N 1
ATOM 4945 C CA . GLY D 2 115 ? 31.785 6.775 226.291 1.00 11.60 115 GLY D CA 1
ATOM 4946 C C . GLY D 2 115 ? 31.357 8.088 226.873 1.00 10.47 115 GLY D C 1
ATOM 4947 O O . GLY D 2 115 ? 31.291 9.079 226.177 1.00 11.47 115 GLY D O 1
ATOM 4948 N N . LEU D 2 116 ? 31.064 8.101 228.191 1.00 12.04 116 LEU D N 1
ATOM 4949 C CA . LEU D 2 116 ? 30.554 9.308 228.855 1.00 12.70 116 LEU D CA 1
ATOM 4950 C C . LEU D 2 116 ? 31.336 10.559 228.518 1.00 14.55 116 LEU D C 1
ATOM 4951 O O . LEU D 2 116 ? 30.732 11.585 228.210 1.00 15.99 116 LEU D O 1
ATOM 4956 N N . LYS D 2 117 ? 32.663 10.493 228.539 1.00 15.11 117 LYS D N 1
ATOM 4957 C CA . LYS D 2 117 ? 33.421 11.742 228.381 1.00 18.79 117 LYS D CA 1
ATOM 4958 C C . LYS D 2 117 ? 33.375 12.279 226.949 1.00 19.62 117 LYS D C 1
ATOM 4959 O O . LYS D 2 117 ? 33.748 13.429 226.685 1.00 22.12 117 LYS D O 1
ATOM 4965 N N . PHE D 2 118 ? 32.869 11.445 226.042 1.00 18.53 118 PHE D N 1
ATOM 4966 C CA . PHE D 2 118 ? 32.901 11.717 224.624 1.00 20.11 118 PHE D CA 1
ATOM 4967 C C . PHE D 2 118 ? 31.499 11.893 224.124 1.00 20.91 118 PHE D C 1
ATOM 4968 O O . PHE D 2 118 ? 31.280 12.040 222.901 1.00 23.10 118 PHE D O 1
ATOM 4976 N N . GLY D 2 119 ? 30.539 11.851 225.037 1.00 19.59 119 GLY D N 1
ATOM 4977 C CA . GLY D 2 119 ? 29.112 11.925 224.669 1.00 18.91 119 GLY D CA 1
ATOM 4978 C C . GLY D 2 119 ? 28.496 10.696 223.984 1.00 18.47 119 GLY D C 1
ATOM 4979 O O . GLY D 2 119 ? 27.420 10.817 223.324 1.00 19.12 119 GLY D O 1
ATOM 4980 N N . SER D 2 120 ? 29.119 9.511 224.137 1.00 15.18 120 SER D N 1
ATOM 4981 C CA . SER D 2 120 ? 28.660 8.324 223.400 1.00 15.14 120 SER D CA 1
ATOM 4982 C C . SER D 2 120 ? 28.389 7.171 224.358 1.00 13.81 120 SER D C 1
ATOM 4983 O O . SER D 2 120 ? 28.581 7.332 225.568 1.00 11.90 120 SER D O 1
ATOM 4986 N N . ASP D 2 121 ? 28.051 6.018 223.806 1.00 11.96 121 ASP D N 1
ATOM 4987 C CA . ASP D 2 121 ? 27.758 4.822 224.680 1.00 12.68 121 ASP D CA 1
ATOM 4988 C C . ASP D 2 121 ? 29.053 4.144 225.050 1.00 12.08 121 ASP D C 1
ATOM 4989 O O . ASP D 2 121 ? 29.245 3.727 226.190 1.00 12.04 121 ASP D O 1
ATOM 4994 N N . PHE D 2 122 ? 29.988 4.111 224.112 1.00 11.33 122 PHE D N 1
ATOM 4995 C CA . PHE D 2 122 ? 31.261 3.502 224.435 1.00 10.14 122 PHE D CA 1
ATOM 4996 C C . PHE D 2 122 ? 32.417 4.307 223.904 1.00 10.87 122 PHE D C 1
ATOM 4997 O O . PHE D 2 122 ? 32.293 4.955 222.838 1.00 10.63 122 PHE D O 1
ATOM 5005 N N . ALA D 2 123 ? 33.545 4.207 224.607 1.00 10.28 123 ALA D N 1
ATOM 5006 C CA . ALA D 2 123 ? 34.875 4.578 224.068 1.00 11.42 123 ALA D CA 1
ATOM 5007 C C . ALA D 2 123 ? 35.682 3.296 223.918 1.00 12.05 123 ALA D C 1
ATOM 5008 O O . ALA D 2 123 ? 35.954 2.600 224.901 1.00 13.51 123 ALA D O 1
ATOM 5010 N N . VAL D 2 124 ? 36.106 2.948 222.698 1.00 10.64 124 VAL D N 1
ATOM 5011 C CA . VAL D 2 124 ? 36.674 1.651 222.459 1.00 10.82 124 VAL D CA 1
ATOM 5012 C C . VAL D 2 124 ? 38.130 1.789 222.059 1.00 13.27 124 VAL D C 1
ATOM 5013 O O . VAL D 2 124 ? 38.477 2.616 221.181 1.00 15.54 124 VAL D O 1
ATOM 5017 N N . TYR D 2 125 ? 39.011 1.072 222.758 1.00 14.15 125 TYR D N 1
ATOM 5018 C CA . TYR D 2 125 ? 40.441 1.208 222.517 1.00 14.60 125 TYR D CA 1
ATOM 5019 C C . TYR D 2 125 ? 41.050 -0.086 222.039 1.00 15.53 125 TYR D C 1
ATOM 5020 O O . TYR D 2 125 ? 40.545 -1.165 222.356 1.00 16.03 125 TYR D O 1
ATOM 5029 N N . ARG D 2 126 ? 42.201 -0.008 221.331 1.00 17.30 126 ARG D N 1
ATOM 5030 C CA . ARG D 2 126 ? 42.940 -1.204 220.965 1.00 19.00 126 ARG D CA 1
ATOM 5031 C C . ARG D 2 126 ? 43.861 -1.596 222.097 1.00 20.93 126 ARG D C 1
ATOM 5032 O O . ARG D 2 126 ? 44.131 -2.780 222.316 1.00 23.51 126 ARG D O 1
ATOM 5040 N N A LEU D 2 127 ? 44.349 -0.624 222.851 0.50 21.27 127 LEU D N 1
ATOM 5041 N N B LEU D 2 127 ? 44.334 -0.568 222.799 0.50 21.54 127 LEU D N 1
ATOM 5042 C CA A LEU D 2 127 ? 45.105 -0.992 224.032 0.50 21.68 127 LEU D CA 1
ATOM 5043 C CA B LEU D 2 127 ? 45.313 -0.696 223.860 0.50 22.26 127 LEU D CA 1
ATOM 5044 C C A LEU D 2 127 ? 44.626 -0.347 225.326 0.50 21.43 127 LEU D C 1
ATOM 5045 C C B LEU D 2 127 ? 44.722 -0.306 225.215 0.50 21.79 127 LEU D C 1
ATOM 5046 O O A LEU D 2 127 ? 44.646 -0.997 226.370 0.50 21.59 127 LEU D O 1
ATOM 5047 O O B LEU D 2 127 ? 44.726 -1.092 226.165 0.50 21.60 127 LEU D O 1
ATOM 5056 N N . GLY D 2 128 ? 44.228 0.921 225.285 1.00 20.98 128 GLY D N 1
ATOM 5057 C CA . GLY D 2 128 ? 43.650 1.494 226.491 1.00 21.39 128 GLY D CA 1
ATOM 5058 C C . GLY D 2 128 ? 43.739 2.999 226.544 1.00 22.09 128 GLY D C 1
ATOM 5059 O O . GLY D 2 128 ? 44.467 3.617 225.768 1.00 22.60 128 GLY D O 1
ATOM 5060 N N . PRO D 2 129 ? 43.012 3.598 227.473 1.00 22.68 129 PRO D N 1
ATOM 5061 C CA . PRO D 2 129 ? 42.979 5.056 227.611 1.00 23.68 129 PRO D CA 1
ATOM 5062 C C . PRO D 2 129 ? 44.349 5.642 227.935 1.00 25.83 129 PRO D C 1
ATOM 5063 O O . PRO D 2 129 ? 45.044 5.158 228.824 1.00 26.53 129 PRO D O 1
ATOM 5067 N N . GLY D 2 130 ? 44.738 6.664 227.183 1.00 26.53 130 GLY D N 1
ATOM 5068 C CA . GLY D 2 130 ? 46.073 7.226 227.279 1.00 28.82 130 GLY D CA 1
ATOM 5069 C C . GLY D 2 130 ? 47.108 6.455 226.498 1.00 29.44 130 GLY D C 1
ATOM 5070 O O . GLY D 2 130 ? 48.263 6.899 226.372 1.00 32.30 130 GLY D O 1
ATOM 5071 N N . ILE D 2 131 ? 46.746 5.280 225.991 1.00 27.44 131 ILE D N 1
ATOM 5072 C CA . ILE D 2 131 ? 47.684 4.528 225.181 1.00 27.33 131 ILE D CA 1
ATOM 5073 C C . ILE D 2 131 ? 47.398 4.685 223.687 1.00 25.48 131 ILE D C 1
ATOM 5074 O O . ILE D 2 131 ? 48.264 5.054 222.912 1.00 25.04 131 ILE D O 1
ATOM 5079 N N . ASP D 2 132 ? 46.172 4.393 223.281 1.00 23.13 132 ASP D N 1
ATOM 5080 C CA . ASP D 2 132 ? 45.759 4.688 221.904 1.00 21.81 132 ASP D CA 1
ATOM 5081 C C . ASP D 2 132 ? 45.828 6.183 221.771 1.00 21.97 132 ASP D C 1
ATOM 5082 O O . ASP D 2 132 ? 45.613 6.888 222.757 1.00 22.45 132 ASP D O 1
ATOM 5087 N N . ALA D 2 133 ? 46.067 6.658 220.551 1.00 22.39 133 ALA D N 1
ATOM 5088 C CA . ALA D 2 133 ? 46.017 8.090 220.262 1.00 22.92 133 ALA D CA 1
ATOM 5089 C C . ALA D 2 133 ? 44.605 8.629 220.546 1.00 22.27 133 ALA D C 1
ATOM 5090 O O . ALA D 2 133 ? 44.460 9.717 221.140 1.00 23.57 133 ALA D O 1
ATOM 5092 N N . ALA D 2 134 ? 43.585 7.857 220.169 1.00 19.25 134 ALA D N 1
ATOM 5093 C CA . ALA D 2 134 ? 42.197 8.224 220.349 1.00 19.41 134 ALA D CA 1
ATOM 5094 C C . ALA D 2 134 ? 41.340 6.966 220.279 1.00 18.48 134 ALA D C 1
ATOM 5095 O O . ALA D 2 134 ? 41.575 6.083 219.428 1.00 19.24 134 ALA D O 1
ATOM 5097 N N . PRO D 2 135 ? 40.303 6.899 221.113 1.00 18.14 135 PRO D N 1
ATOM 5098 C CA . PRO D 2 135 ? 39.381 5.785 221.026 1.00 16.22 135 PRO D CA 1
ATOM 5099 C C . PRO D 2 135 ? 38.427 5.875 219.838 1.00 14.48 135 PRO D C 1
ATOM 5100 O O . PRO D 2 135 ? 38.302 6.911 219.223 1.00 16.77 135 PRO D O 1
ATOM 5104 N N . PHE D 2 136 ? 37.803 4.756 219.514 1.00 14.40 136 PHE D N 1
ATOM 5105 C CA . PHE D 2 136 ? 36.673 4.738 218.572 1.00 14.59 136 PHE D CA 1
ATOM 5106 C C . PHE D 2 136 ? 35.503 5.122 219.432 1.00 13.10 136 PHE D C 1
ATOM 5107 O O . PHE D 2 136 ? 35.326 4.554 220.537 1.00 13.82 136 PHE D O 1
ATOM 5115 N N . ILE D 2 137 ? 34.715 6.086 218.962 1.00 13.15 137 ILE D N 1
ATOM 5116 C CA . ILE D 2 137 ? 33.549 6.510 219.669 1.00 13.44 137 ILE D CA 1
ATOM 5117 C C . ILE D 2 137 ? 32.353 5.753 219.079 1.00 12.83 137 ILE D C 1
ATOM 5118 O O . ILE D 2 137 ? 32.055 5.822 217.894 1.00 11.77 137 ILE D O 1
ATOM 5123 N N . VAL D 2 138 ? 31.696 5.000 219.943 1.00 11.55 138 VAL D N 1
ATOM 5124 C CA . VAL D 2 138 ? 30.674 4.037 219.521 1.00 11.90 138 VAL D CA 1
ATOM 5125 C C . VAL D 2 138 ? 29.294 4.363 220.073 1.00 11.79 138 VAL D C 1
ATOM 5126 O O . VAL D 2 138 ? 29.132 4.499 221.286 1.00 12.85 138 VAL D O 1
ATOM 5130 N N . HIS D 2 139 ? 28.317 4.473 219.168 1.00 11.67 139 HIS D N 1
ATOM 5131 C CA . HIS D 2 139 ? 26.930 4.788 219.451 1.00 12.42 139 HIS D CA 1
ATOM 5132 C C . HIS D 2 139 ? 26.129 3.501 219.251 1.00 13.57 139 HIS D C 1
ATOM 5133 O O . HIS D 2 139 ? 26.260 2.842 218.180 1.00 14.19 139 HIS D O 1
ATOM 5140 N N . ALA D 2 140 ? 25.349 3.114 220.263 1.00 11.96 140 ALA D N 1
ATOM 5141 C CA . ALA D 2 140 ? 24.565 1.877 220.212 1.00 12.74 140 ALA D CA 1
ATOM 5142 C C . ALA D 2 140 ? 23.168 2.054 219.669 1.00 10.16 140 ALA D C 1
ATOM 5143 O O . ALA D 2 140 ? 22.467 2.943 220.069 1.00 11.31 140 ALA D O 1
ATOM 5145 N N . TYR D 2 141 ? 22.775 1.179 218.721 1.00 10.62 141 TYR D N 1
ATOM 5146 C CA . TYR D 2 141 ? 21.450 1.168 218.119 1.00 10.11 141 TYR D CA 1
ATOM 5147 C C . TYR D 2 141 ? 20.916 -0.248 217.936 1.00 11.61 141 TYR D C 1
ATOM 5148 O O . TYR D 2 141 ? 21.675 -1.203 217.754 1.00 12.49 141 TYR D O 1
ATOM 5157 N N . SER D 2 142 ? 19.600 -0.346 217.874 1.00 12.56 142 SER D N 1
ATOM 5158 C CA . SER D 2 142 ? 18.940 -1.488 217.276 1.00 13.72 142 SER D CA 1
ATOM 5159 C C . SER D 2 142 ? 18.730 -1.122 215.800 1.00 13.15 142 SER D C 1
ATOM 5160 O O . SER D 2 142 ? 18.521 0.048 215.470 1.00 13.08 142 SER D O 1
ATOM 5163 N N . PRO D 2 143 ? 18.701 -2.122 214.924 1.00 13.64 143 PRO D N 1
ATOM 5164 C CA . PRO D 2 143 ? 18.404 -1.773 213.536 1.00 13.36 143 PRO D CA 1
ATOM 5165 C C . PRO D 2 143 ? 16.965 -1.278 213.352 1.00 14.29 143 PRO D C 1
ATOM 5166 O O . PRO D 2 143 ? 16.619 -0.709 212.302 1.00 14.96 143 PRO D O 1
ATOM 5170 N N . GLU D 2 144 ? 16.101 -1.515 214.335 1.00 14.83 144 GLU D N 1
ATOM 5171 C CA . GLU D 2 144 ? 14.723 -1.054 214.264 1.00 16.03 144 GLU D CA 1
ATOM 5172 C C . GLU D 2 144 ? 14.572 0.388 214.730 1.00 15.16 144 GLU D C 1
ATOM 5173 O O . GLU D 2 144 ? 13.490 0.944 214.624 1.00 15.39 144 GLU D O 1
ATOM 5179 N N . ASP D 2 145 ? 15.649 0.985 215.252 1.00 14.34 145 ASP D N 1
ATOM 5180 C CA . ASP D 2 145 ? 15.573 2.368 215.737 1.00 15.40 145 ASP D CA 1
ATOM 5181 C C . ASP D 2 145 ? 15.398 3.312 214.554 1.00 16.21 145 ASP D C 1
ATOM 5182 O O . ASP D 2 145 ? 16.102 3.183 213.549 1.00 15.67 145 ASP D O 1
ATOM 5187 N N . ASN D 2 146 ? 14.499 4.277 214.686 1.00 17.39 146 ASN D N 1
ATOM 5188 C CA . ASN D 2 146 ? 14.376 5.317 213.680 1.00 18.59 146 ASN D CA 1
ATOM 5189 C C . ASN D 2 146 ? 15.138 6.551 214.133 1.00 18.28 146 ASN D C 1
ATOM 5190 O O . ASN D 2 146 ? 15.072 6.949 215.310 1.00 19.36 146 ASN D O 1
ATOM 5195 N N . ILE D 2 147 ? 15.907 7.155 213.238 1.00 16.18 147 ILE D N 1
ATOM 5196 C CA . ILE D 2 147 ? 16.580 8.373 213.604 1.00 14.10 147 ILE D CA 1
ATOM 5197 C C . ILE D 2 147 ? 16.304 9.421 212.550 1.00 13.62 147 ILE D C 1
ATOM 5198 O O . ILE D 2 147 ? 16.015 9.081 211.412 1.00 14.03 147 ILE D O 1
ATOM 5203 N N . ASP D 2 148 ? 16.431 10.674 212.922 1.00 12.97 148 ASP D N 1
ATOM 5204 C CA . ASP D 2 148 ? 16.420 11.710 211.897 1.00 11.18 148 ASP D CA 1
ATOM 5205 C C . ASP D 2 148 ? 17.827 11.747 211.351 1.00 9.80 148 ASP D C 1
ATOM 5206 O O . ASP D 2 148 ? 18.792 11.558 212.071 1.00 10.90 148 ASP D O 1
ATOM 5211 N N . PRO D 2 149 ? 17.973 11.984 210.031 1.00 10.80 149 PRO D N 1
ATOM 5212 C CA . PRO D 2 149 ? 19.314 11.968 209.440 1.00 10.64 149 PRO D CA 1
ATOM 5213 C C . PRO D 2 149 ? 20.281 12.933 210.124 1.00 10.38 149 PRO D C 1
ATOM 5214 O O . PRO D 2 149 ? 21.504 12.652 210.153 1.00 10.34 149 PRO D O 1
ATOM 5218 N N . VAL D 2 150 ? 19.783 14.032 210.684 1.00 10.29 150 VAL D N 1
ATOM 5219 C CA . VAL D 2 150 ? 20.721 14.929 211.362 1.00 11.46 150 VAL D CA 1
ATOM 5220 C C . VAL D 2 150 ? 21.330 14.337 212.616 1.00 11.57 150 VAL D C 1
ATOM 5221 O O . VAL D 2 150 ? 22.316 14.880 213.111 1.00 11.37 150 VAL D O 1
ATOM 5225 N N . GLU D 2 151 ? 20.780 13.249 213.132 1.00 11.62 151 GLU D N 1
ATOM 5226 C CA A GLU D 2 151 ? 21.454 12.550 214.248 0.50 11.61 151 GLU D CA 1
ATOM 5227 C CA B GLU D 2 151 ? 21.455 12.526 214.249 0.50 12.13 151 GLU D CA 1
ATOM 5228 C C . GLU D 2 151 ? 22.832 12.002 213.849 1.00 12.27 151 GLU D C 1
ATOM 5229 O O . GLU D 2 151 ? 23.730 11.880 214.689 1.00 13.58 151 GLU D O 1
ATOM 5240 N N . ILE D 2 152 ? 23.027 11.705 212.554 1.00 11.92 152 ILE D N 1
ATOM 5241 C CA . ILE D 2 152 ? 24.340 11.271 212.072 1.00 12.14 152 ILE D CA 1
ATOM 5242 C C . ILE D 2 152 ? 25.333 12.425 212.159 1.00 12.53 152 ILE D C 1
ATOM 5243 O O . ILE D 2 152 ? 26.483 12.262 212.552 1.00 13.60 152 ILE D O 1
ATOM 5248 N N . VAL D 2 153 ? 24.872 13.600 211.792 1.00 12.63 153 VAL D N 1
ATOM 5249 C CA . VAL D 2 153 ? 25.662 14.826 211.881 1.00 13.30 153 VAL D CA 1
ATOM 5250 C C . VAL D 2 153 ? 25.980 15.146 213.352 1.00 13.71 153 VAL D C 1
ATOM 5251 O O . VAL D 2 153 ? 27.093 15.573 213.664 1.00 16.12 153 VAL D O 1
ATOM 5255 N N . ARG D 2 154 ? 25.012 14.938 214.244 1.00 13.99 154 ARG D N 1
ATOM 5256 C CA . ARG D 2 154 ? 25.320 15.126 215.674 1.00 14.41 154 ARG D CA 1
ATOM 5257 C C . ARG D 2 154 ? 26.476 14.220 216.109 1.00 14.94 154 ARG D C 1
ATOM 5258 O O . ARG D 2 154 ? 27.380 14.678 216.849 1.00 15.42 154 ARG D O 1
ATOM 5266 N N . ALA D 2 155 ? 26.467 12.957 215.676 1.00 14.38 155 ALA D N 1
ATOM 5267 C CA . ALA D 2 155 ? 27.573 12.045 215.969 1.00 16.18 155 ALA D CA 1
ATOM 5268 C C . ALA D 2 155 ? 28.899 12.555 215.394 1.00 16.07 155 ALA D C 1
ATOM 5269 O O . ALA D 2 155 ? 29.961 12.450 216.051 1.00 17.47 155 ALA D O 1
ATOM 5271 N N . GLY D 2 156 ? 28.854 13.106 214.183 1.00 15.47 156 GLY D N 1
ATOM 5272 C CA . GLY D 2 156 ? 30.015 13.721 213.567 1.00 17.45 156 GLY D CA 1
ATOM 5273 C C . GLY D 2 156 ? 30.534 14.862 214.427 1.00 19.55 156 GLY D C 1
ATOM 5274 O O . GLY D 2 156 ? 31.737 15.024 214.593 1.00 21.62 156 GLY D O 1
ATOM 5275 N N . ARG D 2 157 ? 29.633 15.649 215.003 1.00 20.08 157 ARG D N 1
ATOM 5276 C CA A ARG D 2 157 ? 30.028 16.770 215.869 0.50 21.95 157 ARG D CA 1
ATOM 5277 C CA B ARG D 2 157 ? 30.060 16.753 215.835 0.50 21.59 157 ARG D CA 1
ATOM 5278 C C . ARG D 2 157 ? 30.765 16.312 217.116 1.00 22.34 157 ARG D C 1
ATOM 5279 O O . ARG D 2 157 ? 31.791 16.895 217.483 1.00 23.22 157 ARG D O 1
ATOM 5294 N N . LEU D 2 158 ? 30.215 15.294 217.786 1.00 22.15 158 LEU D N 1
ATOM 5295 C CA . LEU D 2 158 ? 30.844 14.696 218.948 1.00 24.87 158 LEU D CA 1
ATOM 5296 C C . LEU D 2 158 ? 32.255 14.208 218.636 1.00 26.43 158 LEU D C 1
ATOM 5297 O O . LEU D 2 158 ? 33.146 14.278 219.490 1.00 27.85 158 LEU D O 1
ATOM 5302 N N . SER D 2 159 ? 32.493 13.734 217.421 1.00 28.24 159 SER D N 1
ATOM 5303 C CA . SER D 2 159 ? 33.807 13.140 217.153 1.00 29.92 159 SER D CA 1
ATOM 5304 C C . SER D 2 159 ? 34.784 14.127 216.508 1.00 31.85 159 SER D C 1
ATOM 5305 O O . SER D 2 159 ? 35.943 13.803 216.257 1.00 31.72 159 SER D O 1
ATOM 5308 N N . HIS D 2 160 ? 34.300 15.338 216.270 1.00 34.07 160 HIS D N 1
ATOM 5309 C CA . HIS D 2 160 ? 35.019 16.362 215.505 1.00 37.14 160 HIS D CA 1
ATOM 5310 C C . HIS D 2 160 ? 36.412 16.718 216.048 1.00 38.87 160 HIS D C 1
ATOM 5311 O O . HIS D 2 160 ? 37.330 17.055 215.278 1.00 40.64 160 HIS D O 1
ATOM 5318 N N . SER D 2 161 ? 36.574 16.645 217.364 1.00 39.45 161 SER D N 1
ATOM 5319 C CA . SER D 2 161 ? 37.839 17.021 217.987 1.00 41.57 161 SER D CA 1
ATOM 5320 C C . SER D 2 161 ? 38.706 15.824 218.405 1.00 41.77 161 SER D C 1
ATOM 5321 O O . SER D 2 161 ? 39.865 16.004 218.786 1.00 42.73 161 SER D O 1
ATOM 5324 N N . VAL D 2 162 ? 38.153 14.615 218.334 1.00 41.00 162 VAL D N 1
ATOM 5325 C CA . VAL D 2 162 ? 38.863 13.403 218.766 1.00 41.33 162 VAL D CA 1
ATOM 5326 C C . VAL D 2 162 ? 39.523 12.728 217.571 1.00 41.87 162 VAL D C 1
ATOM 5327 O O . VAL D 2 162 ? 40.758 12.609 217.470 1.00 43.08 162 VAL D O 1
ATOM 5331 N N . ARG D 2 163 ? 38.645 12.220 216.720 1.00 40.71 163 ARG D N 1
ATOM 5332 C CA . ARG D 2 163 ? 38.915 11.857 215.355 1.00 40.81 163 ARG D CA 1
ATOM 5333 C C . ARG D 2 163 ? 37.564 12.064 214.677 1.00 39.75 163 ARG D C 1
ATOM 5334 O O . ARG D 2 163 ? 36.531 11.815 215.281 1.00 39.23 163 ARG D O 1
ATOM 5342 N N . LYS D 2 164 ? 37.556 12.586 213.458 1.00 39.33 164 LYS D N 1
ATOM 5343 C CA . LYS D 2 164 ? 36.287 12.882 212.787 1.00 37.60 164 LYS D CA 1
ATOM 5344 C C . LYS D 2 164 ? 35.531 11.596 212.467 1.00 35.23 164 LYS D C 1
ATOM 5345 O O . LYS D 2 164 ? 34.496 11.617 211.802 1.00 36.65 164 LYS D O 1
ATOM 5351 N N . LYS D 2 165 ? 36.055 10.480 212.960 1.00 31.90 165 LYS D N 1
ATOM 5352 C CA . LYS D 2 165 ? 35.531 9.160 212.642 1.00 27.64 165 LYS D CA 1
ATOM 5353 C C . LYS D 2 165 ? 34.715 8.647 213.828 1.00 23.67 165 LYS D C 1
ATOM 5354 O O . LYS D 2 165 ? 34.909 9.096 214.972 1.00 22.87 165 LYS D O 1
ATOM 5360 N N . PHE D 2 166 ? 33.771 7.758 213.573 1.00 16.76 166 PHE D N 1
ATOM 5361 C CA . PHE D 2 166 ? 32.911 7.315 214.654 1.00 14.86 166 PHE D CA 1
ATOM 5362 C C . PHE D 2 166 ? 32.138 6.101 214.155 1.00 12.17 166 PHE D C 1
ATOM 5363 O O . PHE D 2 166 ? 32.215 5.767 212.991 1.00 13.42 166 PHE D O 1
ATOM 5371 N N . VAL D 2 167 ? 31.573 5.361 215.100 1.00 11.29 167 VAL D N 1
ATOM 5372 C CA . VAL D 2 167 ? 30.999 4.080 214.832 1.00 10.65 167 VAL D CA 1
ATOM 5373 C C . VAL D 2 167 ? 29.574 4.008 215.326 1.00 10.35 167 VAL D C 1
ATOM 5374 O O . VAL D 2 167 ? 29.258 4.410 216.461 1.00 11.50 167 VAL D O 1
ATOM 5378 N N . PHE D 2 168 ? 28.701 3.438 214.508 1.00 9.83 168 PHE D N 1
ATOM 5379 C CA . PHE D 2 168 ? 27.399 3.007 215.033 1.00 10.39 168 PHE D CA 1
ATOM 5380 C C . PHE D 2 168 ? 27.482 1.504 215.197 1.00 11.50 168 PHE D C 1
ATOM 5381 O O . PHE D 2 168 ? 27.796 0.811 214.238 1.00 12.13 168 PHE D O 1
ATOM 5389 N N . ALA D 2 169 ? 27.175 0.987 216.374 1.00 10.46 169 ALA D N 1
ATOM 5390 C CA . ALA D 2 169 ? 27.136 -0.475 216.604 1.00 10.67 169 ALA D CA 1
ATOM 5391 C C . ALA D 2 169 ? 25.688 -0.846 216.640 1.00 11.42 169 ALA D C 1
ATOM 5392 O O . ALA D 2 169 ? 24.925 -0.275 217.407 1.00 12.15 169 ALA D O 1
ATOM 5394 N N . VAL D 2 170 ? 25.301 -1.756 215.757 1.00 9.95 170 VAL D N 1
ATOM 5395 C CA . VAL D 2 170 ? 23.903 -2.066 215.456 1.00 10.88 170 VAL D CA 1
ATOM 5396 C C . VAL D 2 170 ? 23.626 -3.486 215.889 1.00 10.04 170 VAL D C 1
ATOM 5397 O O . VAL D 2 170 ? 24.253 -4.425 215.379 1.00 10.75 170 VAL D O 1
ATOM 5401 N N . THR D 2 171 ? 22.703 -3.672 216.832 1.00 10.69 171 THR D N 1
ATOM 5402 C CA . THR D 2 171 ? 22.508 -4.995 217.423 1.00 11.75 171 THR D CA 1
ATOM 5403 C C . THR D 2 171 ? 21.064 -5.409 217.571 1.00 12.27 171 THR D C 1
ATOM 5404 O O . THR D 2 171 ? 20.186 -4.594 217.856 1.00 13.55 171 THR D O 1
ATOM 5408 N N . ARG D 2 172 ? 20.826 -6.685 217.312 1.00 14.17 172 ARG D N 1
ATOM 5409 C CA . ARG D 2 172 ? 19.538 -7.327 217.541 1.00 15.12 172 ARG D CA 1
ATOM 5410 C C . ARG D 2 172 ? 19.758 -8.839 217.593 1.00 16.55 172 ARG D C 1
ATOM 5411 O O . ARG D 2 172 ? 20.576 -9.393 216.841 1.00 16.09 172 ARG D O 1
ATOM 5419 N N . GLY D 2 173 ? 18.994 -9.512 218.445 1.00 16.53 173 GLY D N 1
ATOM 5420 C CA . GLY D 2 173 ? 19.027 -10.969 218.525 1.00 18.32 173 GLY D CA 1
ATOM 5421 C C . GLY D 2 173 ? 20.386 -11.482 218.952 1.00 16.40 173 GLY D C 1
ATOM 5422 O O . GLY D 2 173 ? 20.719 -12.658 218.707 1.00 18.31 173 GLY D O 1
ATOM 5423 N N . GLY D 2 174 ? 21.160 -10.609 219.590 1.00 17.39 174 GLY D N 1
ATOM 5424 C CA . GLY D 2 174 ? 22.473 -10.939 220.121 1.00 17.99 174 GLY D CA 1
ATOM 5425 C C . GLY D 2 174 ? 23.614 -10.614 219.180 1.00 18.82 174 GLY D C 1
ATOM 5426 O O . GLY D 2 174 ? 24.766 -10.484 219.605 1.00 20.75 174 GLY D O 1
ATOM 5427 N N . ASP D 2 175 ? 23.273 -10.421 217.914 1.00 16.24 175 ASP D N 1
ATOM 5428 C CA . ASP D 2 175 ? 24.267 -10.156 216.886 1.00 16.33 175 ASP D CA 1
ATOM 5429 C C . ASP D 2 175 ? 24.597 -8.706 216.751 1.00 14.16 175 ASP D C 1
ATOM 5430 O O . ASP D 2 175 ? 23.772 -7.861 217.020 1.00 13.44 175 ASP D O 1
ATOM 5435 N N A VAL D 2 176 ? 25.821 -8.430 216.315 0.50 13.19 176 VAL D N 1
ATOM 5436 N N B VAL D 2 176 ? 25.814 -8.406 216.323 0.50 14.17 176 VAL D N 1
ATOM 5437 C CA A VAL D 2 176 ? 26.278 -7.055 216.143 0.50 11.95 176 VAL D CA 1
ATOM 5438 C CA B VAL D 2 176 ? 26.214 -7.009 216.173 0.50 13.94 176 VAL D CA 1
ATOM 5439 C C A VAL D 2 176 ? 26.942 -6.871 214.791 0.50 13.36 176 VAL D C 1
ATOM 5440 C C B VAL D 2 176 ? 27.010 -6.798 214.892 0.50 14.40 176 VAL D C 1
ATOM 5441 O O A VAL D 2 176 ? 27.663 -7.763 214.307 0.50 14.26 176 VAL D O 1
ATOM 5442 O O B VAL D 2 176 ? 27.876 -7.622 214.541 0.50 15.72 176 VAL D O 1
ATOM 5449 N N . SER D 2 177 ? 26.673 -5.725 214.183 1.00 14.44 177 SER D N 1
ATOM 5450 C CA . SER D 2 177 ? 27.509 -5.238 213.075 1.00 14.98 177 SER D CA 1
ATOM 5451 C C . SER D 2 177 ? 27.749 -3.757 213.259 1.00 14.67 177 SER D C 1
ATOM 5452 O O . SER D 2 177 ? 27.120 -3.103 214.109 1.00 15.21 177 SER D O 1
ATOM 5455 N N . TYR D 2 178 ? 28.660 -3.201 212.474 1.00 13.49 178 TYR D N 1
ATOM 5456 C CA . TYR D 2 178 ? 29.073 -1.847 212.738 1.00 12.14 178 TYR D CA 1
ATOM 5457 C C . TYR D 2 178 ? 29.084 -0.998 211.467 1.00 12.41 178 TYR D C 1
ATOM 5458 O O . TYR D 2 178 ? 29.317 -1.499 210.357 1.00 14.33 178 TYR D O 1
ATOM 5467 N N . LEU D 2 179 ? 28.822 0.275 211.639 1.00 11.30 179 LEU D N 1
ATOM 5468 C CA . LEU D 2 179 ? 28.956 1.175 210.509 1.00 12.62 179 LEU D CA 1
ATOM 5469 C C . LEU D 2 179 ? 30.060 2.105 210.919 1.00 12.71 179 LEU D C 1
ATOM 5470 O O . LEU D 2 179 ? 29.949 2.753 211.979 1.00 13.90 179 LEU D O 1
ATOM 5475 N N . MET D 2 180 ? 31.100 2.185 210.100 1.00 12.07 180 MET D N 1
ATOM 5476 C CA . MET D 2 180 ? 32.244 3.057 210.314 1.00 12.60 180 MET D CA 1
ATOM 5477 C C . MET D 2 180 ? 31.966 4.311 209.499 1.00 14.14 180 MET D C 1
ATOM 5478 O O . MET D 2 180 ? 31.847 4.254 208.253 1.00 14.87 180 MET D O 1
ATOM 5483 N N . ILE D 2 181 ? 31.887 5.445 210.183 1.00 12.88 181 ILE D N 1
ATOM 5484 C CA . ILE D 2 181 ? 31.422 6.659 209.555 1.00 13.32 181 ILE D CA 1
ATOM 5485 C C . ILE D 2 181 ? 32.524 7.697 209.645 1.00 14.07 181 ILE D C 1
ATOM 5486 O O . ILE D 2 181 ? 33.112 7.942 210.714 1.00 13.46 181 ILE D O 1
ATOM 5491 N N . ASP D 2 182 ? 32.852 8.296 208.515 1.00 14.08 182 ASP D N 1
ATOM 5492 C CA . ASP D 2 182 ? 33.775 9.405 208.615 1.00 17.79 182 ASP D CA 1
ATOM 5493 C C . ASP D 2 182 ? 33.441 10.576 207.705 1.00 17.55 182 ASP D C 1
ATOM 5494 O O . ASP D 2 182 ? 32.790 10.395 206.686 1.00 14.88 182 ASP D O 1
ATOM 5499 N N . TRP D 2 183 ? 33.836 11.790 208.098 1.00 18.85 183 TRP D N 1
ATOM 5500 C CA . TRP D 2 183 ? 33.560 12.941 207.254 1.00 19.86 183 TRP D CA 1
ATOM 5501 C C . TRP D 2 183 ? 34.204 12.730 205.865 1.00 18.40 183 TRP D C 1
ATOM 5502 O O . TRP D 2 183 ? 35.292 12.176 205.720 1.00 19.30 183 TRP D O 1
ATOM 5513 N N . PHE D 2 184 ? 33.509 13.152 204.830 1.00 17.00 184 PHE D N 1
ATOM 5514 C CA . PHE D 2 184 ? 33.950 12.868 203.454 1.00 17.20 184 PHE D CA 1
ATOM 5515 C C . PHE D 2 184 ? 33.877 14.151 202.646 1.00 18.19 184 PHE D C 1
ATOM 5516 O O . PHE D 2 184 ? 32.926 14.928 202.783 1.00 17.66 184 PHE D O 1
ATOM 5524 N N . ARG D 2 185 ? 34.870 14.367 201.784 1.00 18.86 185 ARG D N 1
ATOM 5525 C CA . ARG D 2 185 ? 34.867 15.498 200.850 1.00 20.95 185 ARG D CA 1
ATOM 5526 C C . ARG D 2 185 ? 34.786 14.985 199.411 1.00 20.42 185 ARG D C 1
ATOM 5527 O O . ARG D 2 185 ? 35.784 14.544 198.866 1.00 22.36 185 ARG D O 1
ATOM 5535 N N . PRO D 2 186 ? 33.617 15.091 198.769 1.00 19.72 186 PRO D N 1
ATOM 5536 C CA . PRO D 2 186 ? 33.504 14.648 197.387 1.00 19.91 186 PRO D CA 1
ATOM 5537 C C . PRO D 2 186 ? 34.441 15.382 196.442 1.00 21.57 186 PRO D C 1
ATOM 5538 O O . PRO D 2 186 ? 34.779 16.577 196.599 0.50 19.96 186 PRO D O 1
#

CATH classification: 3.40.1170.20 (+1 more: 3.40.1350.10)

Radius of gyration: 30.29 Å; Cα contacts (8 Å, |Δi|>4): 1563; chains: 4; bounding box: 52×63×102 Å

B-factor: mean 23.45, std 9.46, range [3.05, 60.57]

InterPro domains:
  IPR006677 tRNA intron endonuclease, catalytic domain-like [PF01974] (87-160)
  IPR006677 tRNA intron endonuclease, catalytic domain-like [cd22363] (87-162)
  IPR011856 tRNA endonuclease-like domain superfamily [G3DSA:3.40.1350.10] (81-170)
  IPR036167 tRNA intron endonuclease, catalytic domain-like superfamily [SSF53032] (86-166)
  IPR055144 tRNA-intron endonuclease SEN2-like, N-terminal domain [PF22502] (11-79)

Secondary structure (DSSP, 8-state):
------TT-SEEEEEETTEEEEEEESSHHHHHHHHHHTSEETTEE-HHHHHHHHHHT-EEETTB-HHHHHHHHHHHTT--HHHHHHHHHHHHTT---EE-SSTTEEEEEETTEEEEEEEEETT--EEHHHHHHHHHHHHHTT-EEEEEEE-TT--EEEEEEEEESS--/---EEEEEETTEEEE--HHHHHHHHHTT--SEESS-SS-STT----PEEEEHHHHHHHHHTTSEEEE-TTS-EE-HHHHHHHHHTSHHHHHHHHHHHHHHHTT-EEEE-GGGTSSEEEESS-TTTSSSPEEEEEE-TT-EE-THHHHHHHHHHTTT-SEEEEEEEETTEEEEEEEEE---/--SEEEEE-SSSEEEEEESSHHHHHHHHHTTSEETTEE-HHHHHHHHHTT-EEETTB-HHHHHHHHHHHTT--HHHHHHHHHHHHHT---EE-SSTTEEEEEETTEEEEEEEEETT--EEHHHHHHHHHHHHHTT-EEEEEEE-TTS-EEEEEEEEESS--/-EEEEEETTEEEE--HHHHHHHHHTT--SEESS-SS-STT----PEEEEHHHHHHHHHTTSEEEE-TTS-EE-HHHHHHHHHTSHHHHHHHHHHHHHHHTT-EEEE-GGGTSSEEEESS-TTTSSSPEEEEEE-TT-EE-THHHHHHHHHHTTT-SEEEEEEEETTEEEEEEEEE---